Protein 5JGH (pdb70)

Secondary structure (DSSP, 8-state):
---HHHHHHHHHHHTSPPPPPPHHHHHHHHHHHHHHHH-TTS-HHHHHHHHHHHHHTS-HHHHHHHHHHHHHHHHHHHHHHHHHHHHSPPPPPPPHHHHHHHHHHHHHHHH-TT--HHHHHHHHHHHHHHS-HHHHHHHHHHHHHHHHHHHHHS--/---HHHHHHHHHHHTSPPPPPPHHHHHHHHHHHHHHHH-SSS-HHHHHHHHHHHHHHS-HHHHHHHHHHHHHHHHHHHHHHHHHHHHSPPPPPPPHHHHHHHHHHHHHHHH-TTS-HHHHHHHHHHHHHHS-HHHHHHHHHHHHHHHHHHHHH--/---HHHHHHHHHHHTSPPPPPPHHHHHHHHHHHHHHHHSSS--HHHHHHHHHHHHHT--HHHHHHHHHHHHHHHHHHHHHHHHHHHHSPPPPPPPHHHHHHHHHHHHHHHH-TT--HHHHHHHHHHHHHHS-HHHHHHHHHHHHHHHHHHHHH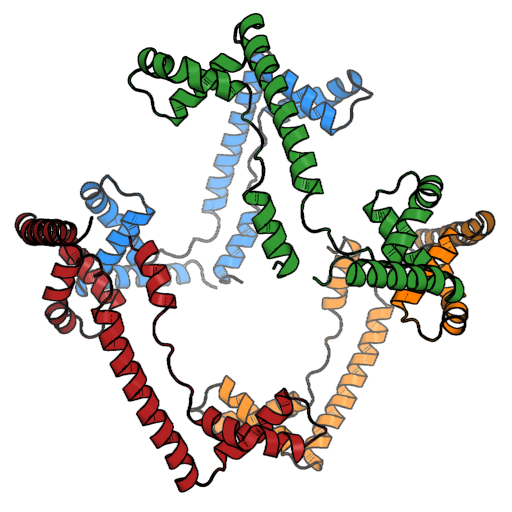---/-HHHHHHHHHTSPPP---HHHHHHHHHHHHHHHHSTTS-HHHHHHHHHHHHHHS-HHHHHHHHHHHHHHHHHHHHHHHHHHHTSPPPPPPPHHHHHHHHHHHHHHHH-TTS-HHHHHHHHHHHHHHS-HHHHHHHHHHHHHHHHHHTTS--

B-factor: mean 61.38, std 17.14, range [27.44, 140.07]

GO terms:
  GO:0042645 mitochondrial nucleoid (C, IDA)
  GO:0000262 mitochondrial chromosome (C, IDA)
  GO:0003677 DNA binding (F, IDA)
  GO:0008301 DNA binding, bending (F, IDA)
  GO:0005739 mitochondrion (C, HDA)
  GO:0090139 mitochondrial chromosome packaging (P, IMP)
  GO:0000001 mitochondrion inheritance (P, IMP)

Radius of gyration: 39.27 Å; Cα contacts (8 Å, |Δi|>4): 338; chains: 4; bounding box: 83×70×84 Å

InterPro domains:
  IPR009071 High mobility group box domain [PF00505] (43-110)
  IPR009071 High mobility group box domain [PF00505] (116-181)
  IPR009071 High mobility group box domain [PS50118] (43-111)
  IPR009071 High mobility group box domain [PS50118] (116-183)
  IPR009071 High mobility group box domain [SM00398] (42-112)
  IPR009071 High mobility group box domain [SM00398] (115-183)
  IPR036910 High mobility group box domain superfamily [G3DSA:1.10.30.10] (37-114)
  IPR036910 High mobility group box domain superfamily [G3DSA:1.10.30.10] (115-182)
  IPR036910 High mobility group box domain superfamily [SSF47095] (42-115)
  IPR036910 High mobility group box domain superfamily [SSF47095] (115-181)
  IPR051965 Chromatin Regulation and Neuronal Gene Expression [PTHR46040] (36-109)

Organism: Saccharomyces cerevisiae (strain ATCC 204508 / S288c) (NCBI:txid559292)

Solvent-accessible surface area: 46474 Å² total; per-residue (Å²): 251,68,64,142,58,46,88,94,33,75,96,64,74,140,142,10,43,180,170,26,60,50,9,45,100,32,8,3,115,90,41,81,73,109,10,39,155,115,31,112,115,49,176,114,81,80,6,46,123,50,0,17,79,71,23,113,126,34,114,65,107,65,50,115,137,22,84,58,55,69,136,105,43,66,63,93,41,98,138,35,72,126,70,54,47,122,163,25,24,66,154,124,24,40,17,32,50,78,52,13,2,98,119,27,76,83,123,2,80,75,106,32,98,122,64,65,95,144,61,1,50,148,19,0,15,24,53,31,44,36,35,98,106,83,61,23,67,128,26,55,135,81,43,123,122,23,49,117,74,23,59,78,182,27,94,159,234,35,76,187,155,62,77,89,53,76,101,66,63,158,146,7,47,177,164,30,61,50,10,40,107,35,9,10,117,69,53,92,66,96,6,67,174,115,55,112,122,69,161,106,75,45,26,55,145,72,4,18,108,49,28,126,122,37,110,66,111,72,40,92,151,24,57,64,78,67,145,142,55,42,62,98,30,98,151,31,63,144,94,55,57,137,188,21,57,58,156,111,37,48,26,31,58,80,78,7,0,61,103,30,63,87,118,3,100,79,109,48,100,117,32,65,84,141,39,4,64,77,5,0,13,20,78,31,64,88,39,102,114,78,63,29,66,119,32,64,101,70,48,111,137,30,36,121,119,23,76,81,165,90,154,255,43,66,177,80,42,88,104,53,72,99,64,52,123,159,7,45,168,145,30,66,51,12,43,103,37,6,30,134,102,55,124,64,85,28,70,145,121,53,109,127,46,170,110,85,82,30,51,137,67,4,30,92,79,39,137,110,27,102,63,88,56,50,113,122,32,87,65,88,49,153,140,56,56,53,106,34,78,129,38,51,98,109,48,53,150,168,17,59,44,137,113,36,48,24,30,56,94,45,14,1,116,110,24,92,77,129,1,75,78,95,24,92,121,68,63,83,146,58,1,66,153,12,0,13,26,47,32,37,32,32,102,107,76,72,19,69,121,23,63,106,64,48,103,118,26,25,123,109,22,79,83,182,104,117,106,62,83,147,128,44,99,134,74,78,152,146,8,46,123,155,33,62,52,11,46,110,27,8,19,121,76,47,119,56,97,28,55,159,137,58,111,120,65,186,112,67,67,10,56,127,47,0,21,97,110,27,127,131,25,99,68,112,63,40,93,117,8,71,31,70,54,128,123,61,57,57,108,38,93,125,37,73,106,76,42,57,127,164,19,43,85,157,88,37,35,21,32,58,77,82,14,0,69,109,23,70,87,114,1,103,77,108,51,93,110,47,62,88,142,43,6,57,85,4,0,12,20,73,32,74,90,36,100,108,70,63,33,67,134,25,55,91,76,50,116,131,36,40,134,88,18,64,81,168,76,133

Sequence (618 aa):
KASKRTQLRNELIKQGPKRPTSAYFLYLQDHRSQFVKENPTLRPAEISKIAGEKWQNLEADIKEKYISERKKLYSEYQKAKKEFDEKLPPKKPAGPFIKYANEVRSQVFAQHPDKSQLDLMKIIGDKWQSLDQSIKDKYIQEYKKAIQEYNARYPLKASKRTQLRNELIKQGPKRPTSAYFLYLQDHRSQFVKENPTLRPAEISKIAGEKWQNLEADIKEKYISERKKLYSEYQKAKKEFDEKLPPKKPAGPFIKYANEVRSQVFAQHPDKSQLDLMKIIGDKWQSLDQSIKDKYIQEYKKAIQEYNARYPKASKRTQLRNELIKQGPKRPTSAYFLYLQDHRSQFVKENPTLRPAEISKIAGEKWQNLEADIKEKYISERKKLYSEYQKAKKEFDEKLPPKKPAGPFIKYANEVRSQVFAQHPDKSQLDLMKIIGDKWQSLDQSIKDKYIQEYKKAIQEYNARYPLRTQLRNELIKQGPKRPTSAYFLYLQDHRSQFVKENPTLRPAEISKIAGEKWQNLEADIKEKYISERKKLYSEYQKAKKEFDEKLPPKKPAGPFIKYANEVRSQVFAQHPDKSQLDLMKIIGDKWQSLDQSIKDKYIQEYKKAIQEYNARYP

Nearest PDB structures (foldseek):
  5jgh-assembly1_A  TM=1.006E+00  e=2.808E-22  Saccharomyces cerevisiae S288C
  1hsm-assembly1_A  TM=8.504E-01  e=2.883E-03  Cricetulus griseus
  6jrp-assembly2_D  TM=9.379E-01  e=3.786E-02  Homo sapiens
  3tq6-assembly1_A  TM=4.934E-01  e=8.077E-03  Homo sapiens
  6erq-assembly2_G  TM=4.848E-01  e=1.431E-02  Homo sapiens

Foldseek 3Di:
DDDDLVVVLVVLVVPAQDADDALLVVVCVVCVVVQCVVPVPDDPVRSVVVSVVCLVPPDVVVNVVSVVVSVVRRVVSVVRCVVSVVPTQDDQDDALLVVVCVVCVVVLCVVPVPDDPVVSSVVSVVVLVVDDPVVSVVSVVVNVVRNVVSCVVRPD/DDDDVVVVVVVLVVPAQDADDDLLVVVCVVCVVVLCVVDVPDDVVVSVVVSVVVLVVDDCVVNVVSVVVSVVVRVVRVVSVVVSVVVDDDDADDALLVVVCVVCLVVLCVVPVPDDVVVSSVVSVVVLVPDDPVVSVVSHVVSVVRVVCVVVVPD/DDDPVVVVVVVLCVPAQDADDALLVVVCVVCVVVLCVVPPPADPVRSVVVSVVCLVDPDVVVSVVSRVVSVVRRVVSVVSNVVSVVPGDDDADDALLVVVCVVCVVVLCVVVVVDDPVVSSVVSVVVLVPDDVVVSVVSVVVNCVSRVVSCVVPVD/DVVVLVVLVVVAFDADDDLLVVVCVVCVCVQCVVPVPDDPVRSVVVSVVCLVPPDVVVSVVSVVVSVVRRVVRVVRRVVSVVPGLDDADDALLVVVCVVCVVVVCVVVVPDDVVVVVVVSVVVVVVDDPVVSVVSVVVRVVRRVVSVVVDD

Structure (mmCIF, N/CA/C/O backbone):
data_5JGH
#
_entry.id   5JGH
#
_cell.length_a   71.989
_cell.length_b   131.991
_cell.length_c   71.994
_cell.angle_alpha   90.00
_cell.angle_beta   103.21
_cell.angle_gamma   90.00
#
_symmetry.space_group_name_H-M   'P 1 21 1'
#
loop_
_entity.id
_entity.type
_entity.pdbx_description
1 polymer 'ARS-binding factor 2, mitochondrial'
2 polymer "DNA (5'-D(*TP*TP*TP*AP*TP*TP*AP*TP*TP*TP*TP*AP*TP*AP*TP*TP*AP*TP*AP*TP*AP*A)-3')"
3 polymer "DNA (5'-D(*TP*TP*AP*TP*AP*TP*AP*AP*TP*AP*TP*AP*AP*AP*AP*TP*AP*AP*TP*AP*AP*A)-3')"
4 non-polymer 'ACETATE ION'
5 water water
#
loop_
_atom_site.group_PDB
_atom_site.id
_atom_site.type_symbol
_atom_site.label_atom_id
_atom_site.label_alt_id
_atom_site.label_comp_id
_atom_site.label_asym_id
_atom_site.label_entity_id
_atom_site.label_seq_id
_atom_site.pdbx_PDB_ins_code
_atom_site.Cartn_x
_atom_site.Cartn_y
_atom_site.Cartn_z
_atom_site.occupancy
_atom_site.B_iso_or_equiv
_atom_site.auth_seq_id
_atom_site.auth_comp_id
_atom_site.auth_asym_id
_atom_site.auth_atom_id
_atom_site.pdbx_PDB_model_num
ATOM 1 N N . LYS A 1 7 ? 5.803 -78.745 0.416 1.00 93.56 27 LYS A N 1
ATOM 2 C CA . LYS A 1 7 ? 5.852 -79.771 -0.617 1.00 93.58 27 LYS A CA 1
ATOM 3 C C . LYS A 1 7 ? 4.664 -79.685 -1.570 1.00 89.74 27 LYS A C 1
ATOM 4 O O . LYS A 1 7 ? 4.509 -80.524 -2.452 1.00 85.07 27 LYS A O 1
ATOM 10 N N . ALA A 1 8 ? 3.822 -78.675 -1.398 1.00 85.06 28 ALA A N 1
ATOM 11 C CA . ALA A 1 8 ? 2.684 -78.530 -2.298 1.00 89.91 28 ALA A CA 1
ATOM 12 C C . ALA A 1 8 ? 2.812 -77.272 -3.151 1.00 89.74 28 ALA A C 1
ATOM 13 O O . ALA A 1 8 ? 3.716 -76.462 -2.948 1.00 92.56 28 ALA A O 1
ATOM 15 N N . SER A 1 9 ? 1.901 -77.117 -4.106 0.76 79.40 29 SER A N 1
ATOM 16 C CA . SER A 1 9 ? 1.909 -75.958 -4.992 0.76 77.55 29 SER A CA 1
ATOM 17 C C . SER A 1 9 ? 1.780 -74.672 -4.190 0.76 81.69 29 SER A C 1
ATOM 18 O O . SER A 1 9 ? 1.125 -74.653 -3.152 0.76 86.87 29 SER A O 1
ATOM 21 N N . LYS A 1 10 ? 2.429 -73.621 -4.686 1.00 80.65 30 LYS A N 1
ATOM 22 C CA . LYS A 1 10 ? 2.484 -72.314 -4.033 1.00 84.01 30 LYS A CA 1
ATOM 23 C C . LYS A 1 10 ? 1.175 -71.558 -3.836 1.00 84.10 30 LYS A C 1
ATOM 24 O O . LYS A 1 10 ? 0.925 -71.029 -2.757 1.00 82.90 30 LYS A O 1
ATOM 30 N N . ARG A 1 11 ? 0.331 -71.489 -4.857 1.00 83.13 31 ARG A N 1
ATOM 31 C CA . ARG A 1 11 ? -0.919 -70.767 -4.688 1.00 81.02 31 ARG A CA 1
ATOM 32 C C . ARG A 1 11 ? -1.654 -71.493 -3.597 1.00 79.60 31 ARG A C 1
ATOM 33 O O . ARG A 1 11 ? -2.248 -70.889 -2.717 1.00 77.26 31 ARG A O 1
ATOM 41 N N . THR A 1 12 ? -1.595 -72.811 -3.665 1.00 77.52 32 THR A N 1
ATOM 42 C CA . THR A 1 12 ? -2.231 -73.655 -2.677 1.00 79.84 32 THR A CA 1
ATOM 43 C C . THR A 1 12 ? -1.619 -73.456 -1.297 1.00 78.56 32 THR A C 1
ATOM 44 O O . THR A 1 12 ? -2.309 -73.536 -0.285 1.00 75.77 32 THR A O 1
ATOM 48 N N . GLN A 1 13 ? -0.311 -73.233 -1.259 1.00 81.03 33 GLN A N 1
ATOM 49 C CA . GLN A 1 13 ? 0.362 -73.114 0.027 1.00 82.81 33 GLN A CA 1
ATOM 50 C C . GLN A 1 13 ? -0.072 -71.853 0.763 1.00 78.76 33 GLN A C 1
ATOM 51 O O . GLN A 1 13 ? -0.190 -71.858 1.992 1.00 78.61 33 GLN A O 1
ATOM 57 N N . LEU A 1 14 ? -0.324 -70.764 0.030 1.00 72.68 34 LEU A N 1
ATOM 58 C CA . LEU A 1 14 ? -0.900 -69.567 0.645 1.00 71.40 34 LEU A CA 1
ATOM 59 C C . LEU A 1 14 ? -2.268 -69.867 1.246 1.00 71.19 34 LEU A C 1
ATOM 60 O O . LEU A 1 14 ? -2.591 -69.403 2.346 1.00 73.35 34 LEU A O 1
ATOM 65 N N . ARG A 1 15 ? -3.094 -70.632 0.529 1.00 71.61 35 ARG A N 1
ATOM 66 C CA . ARG A 1 15 ? -4.388 -71.023 1.071 1.00 68.68 35 ARG A CA 1
ATOM 67 C C . ARG A 1 15 ? -4.228 -71.793 2.373 1.00 71.58 35 ARG A C 1
ATOM 68 O O . ARG A 1 15 ? -4.919 -71.505 3.356 1.00 72.18 35 ARG A O 1
ATOM 76 N N . ASN A 1 16 ? -3.307 -72.759 2.413 1.00 71.14 36 ASN A N 1
ATOM 77 C CA . ASN A 1 16 ? -3.194 -73.614 3.589 1.00 75.21 36 ASN A CA 1
ATOM 78 C C . ASN A 1 16 ? -2.809 -72.813 4.826 1.00 75.63 36 ASN A C 1
ATOM 79 O O . ASN A 1 16 ? -3.404 -72.989 5.895 1.00 73.17 36 ASN A O 1
ATOM 84 N N . GLU A 1 17 ? -1.832 -71.915 4.695 1.00 72.74 37 GLU A N 1
ATOM 85 C CA . GLU A 1 17 ? -1.503 -71.020 5.799 1.00 75.46 37 GLU A CA 1
ATOM 86 C C . GLU A 1 17 ? -2.696 -70.152 6.186 1.00 74.42 37 GLU A C 1
ATOM 87 O O . GLU A 1 17 ? -2.930 -69.897 7.373 1.00 77.66 37 GLU A O 1
ATOM 93 N N . LEU A 1 18 ? -3.468 -69.694 5.203 1.00 65.86 38 LEU A N 1
ATOM 94 C CA . LEU A 1 18 ? -4.669 -68.934 5.525 1.00 65.46 38 LEU A CA 1
ATOM 95 C C . LEU A 1 18 ? -5.681 -69.795 6.258 1.00 68.53 38 LEU A C 1
ATOM 96 O O . LEU A 1 18 ? -6.362 -69.318 7.173 1.00 70.46 38 LEU A O 1
ATOM 101 N N . ILE A 1 19 ? -5.801 -71.068 5.868 1.00 72.66 39 ILE A N 1
ATOM 102 C CA . ILE A 1 19 ? -6.827 -71.921 6.463 1.00 72.54 39 ILE A CA 1
ATOM 103 C C . ILE A 1 19 ? -6.607 -72.070 7.967 1.00 71.36 39 ILE A C 1
ATOM 104 O O . ILE A 1 19 ? -7.572 -72.131 8.741 1.00 73.94 39 ILE A O 1
ATOM 109 N N . LYS A 1 20 ? -5.345 -72.090 8.410 1.00 66.92 40 LYS A N 1
ATOM 110 C CA . LYS A 1 20 ? -5.057 -72.327 9.822 1.00 66.09 40 LYS A CA 1
ATOM 111 C C . LYS A 1 20 ? -5.519 -71.169 10.698 1.00 64.22 40 LYS A C 1
ATOM 112 O O . LYS A 1 20 ? -5.908 -71.381 11.851 1.00 62.67 40 LYS A O 1
ATOM 118 N N . GLN A 1 21 ? -5.510 -69.950 10.170 1.00 65.13 41 GLN A N 1
ATOM 119 C CA . GLN A 1 21 ? -6.087 -68.820 10.885 1.00 63.03 41 GLN A CA 1
ATOM 120 C C . GLN A 1 21 ? -7.604 -68.888 11.002 1.00 66.20 41 GLN A C 1
ATOM 121 O O . GLN A 1 21 ? -8.183 -68.024 11.670 1.00 68.34 41 GLN A O 1
ATOM 127 N N . GLY A 1 22 ? -8.261 -69.862 10.369 1.00 68.20 42 GLY A N 1
ATOM 128 C CA . GLY A 1 22 ? -9.704 -69.885 10.278 1.00 65.22 42 GLY A CA 1
ATOM 129 C C . GLY A 1 22 ? -10.383 -70.134 11.605 1.00 63.30 42 GLY A C 1
ATOM 130 O O . GLY A 1 22 ? -9.748 -70.524 12.591 1.00 62.86 42 GLY A O 1
ATOM 131 N N . PRO A 1 23 ? -11.698 -69.907 11.653 1.00 62.13 43 PRO A N 1
ATOM 132 C CA . PRO A 1 23 ? -12.444 -70.132 12.897 1.00 55.23 43 PRO A CA 1
ATOM 133 C C . PRO A 1 23 ? -12.308 -71.573 13.367 1.00 59.16 43 PRO A C 1
ATOM 134 O O . PRO A 1 23 ? -12.388 -72.513 12.574 1.00 62.06 43 PRO A O 1
ATOM 138 N N . LYS A 1 24 ? -12.083 -71.739 14.670 1.00 61.78 44 LYS A N 1
ATOM 139 C CA . LYS A 1 24 ? -11.939 -73.062 15.265 1.00 61.69 44 LYS A CA 1
ATOM 140 C C . LYS A 1 24 ? -13.280 -73.536 15.811 1.00 58.71 44 LYS A C 1
ATOM 141 O O . LYS A 1 24 ? -14.081 -72.737 16.308 1.00 60.70 44 LYS A O 1
ATOM 147 N N . ARG A 1 25 ? -13.529 -74.841 15.701 1.00 60.89 45 ARG A N 1
ATOM 148 C CA . ARG A 1 25 ? -14.821 -75.374 16.103 1.00 58.39 45 ARG A CA 1
ATOM 149 C C . ARG A 1 25 ? -15.010 -75.207 17.613 1.00 58.57 45 ARG A C 1
ATOM 150 O O . ARG A 1 25 ? -14.043 -75.266 18.388 1.00 55.99 45 ARG A O 1
ATOM 158 N N . PRO A 1 26 ? -16.238 -74.968 18.063 1.00 51.70 46 PRO A N 1
ATOM 159 C CA . PRO A 1 26 ? -16.451 -74.731 19.487 1.00 50.64 46 PRO A CA 1
ATOM 160 C C . PRO A 1 26 ? -16.202 -76.006 20.272 1.00 53.64 46 PRO A C 1
ATOM 161 O O . PRO A 1 26 ? -16.011 -77.098 19.721 1.00 51.08 46 PRO A O 1
ATOM 165 N N . THR A 1 27 ? -16.198 -75.851 21.587 1.00 49.84 47 THR A N 1
ATOM 166 C CA . THR A 1 27 ? -15.986 -77.001 22.438 1.00 49.28 47 THR A CA 1
ATOM 167 C C . THR A 1 27 ? -17.289 -77.784 22.625 1.00 51.29 47 THR A C 1
ATOM 168 O O . THR A 1 27 ? -18.371 -77.361 22.203 1.00 51.98 47 THR A O 1
ATOM 172 N N . SER A 1 28 ? -17.182 -78.948 23.261 1.00 46.43 48 SER A N 1
ATOM 173 C CA . SER A 1 28 ? -18.373 -79.764 23.483 1.00 51.00 48 SER A CA 1
ATOM 174 C C . SER A 1 28 ? -19.249 -79.165 24.587 1.00 49.42 48 SER A C 1
ATOM 175 O O . SER A 1 28 ? -18.866 -78.220 25.288 1.00 49.61 48 SER A O 1
ATOM 178 N N . ALA A 1 29 ? -20.449 -79.725 24.738 1.00 49.63 49 ALA A N 1
ATOM 179 C CA . ALA A 1 29 ? -21.294 -79.302 25.848 1.00 45.63 49 ALA A CA 1
ATOM 180 C C . ALA A 1 29 ? -20.731 -79.802 27.170 1.00 50.66 49 ALA A C 1
ATOM 181 O O . ALA A 1 29 ? -20.819 -79.110 28.190 1.00 48.36 49 ALA A O 1
ATOM 183 N N . TYR A 1 30 ? -20.115 -80.987 27.169 1.00 47.16 50 TYR A N 1
ATOM 184 C CA . TYR A 1 30 ? -19.503 -81.486 28.397 1.00 48.06 50 TYR A CA 1
ATOM 185 C C . TYR A 1 30 ? -18.466 -80.511 28.938 1.00 48.94 50 TYR A C 1
ATOM 186 O O . TYR A 1 30 ? -18.348 -80.339 30.153 1.00 52.94 50 TYR A O 1
ATOM 195 N N . PHE A 1 31 ? -17.704 -79.864 28.060 1.00 46.39 51 PHE A N 1
ATOM 196 C CA . PHE A 1 31 ? -16.589 -79.044 28.525 1.00 50.56 51 PHE A CA 1
ATOM 197 C C . PHE A 1 31 ? -17.068 -77.714 29.082 1.00 53.67 51 PHE A C 1
ATOM 198 O O . PHE A 1 31 ? -16.437 -77.145 29.988 1.00 50.51 51 PHE A O 1
ATOM 206 N N . LEU A 1 32 ? -18.148 -77.172 28.505 1.00 51.13 52 LEU A N 1
ATOM 207 C CA . LEU A 1 32 ? -18.816 -76.026 29.106 1.00 46.38 52 LEU A CA 1
ATOM 208 C C . LEU A 1 32 ? -19.222 -76.348 30.528 1.00 46.72 52 LEU A C 1
ATOM 209 O O . LEU A 1 32 ? -18.962 -75.570 31.452 1.00 48.99 52 LEU A O 1
ATOM 214 N N . TYR A 1 33 ? -19.846 -77.512 30.720 1.00 46.86 53 TYR A N 1
ATOM 215 C CA . TYR A 1 33 ? -20.266 -77.930 32.051 1.00 50.88 53 TYR A CA 1
ATOM 216 C C . TYR A 1 33 ? -19.060 -78.199 32.941 1.00 50.55 53 TYR A C 1
ATOM 217 O O . TYR A 1 33 ? -19.068 -77.864 34.131 1.00 46.41 53 TYR A O 1
ATOM 226 N N . LEU A 1 34 ? -18.017 -78.807 32.378 1.00 47.84 54 LEU A N 1
ATOM 227 C CA . LEU A 1 34 ? -16.802 -79.049 33.143 1.00 50.40 54 LEU A CA 1
ATOM 228 C C . LEU A 1 34 ? -16.199 -77.744 33.653 1.00 57.59 54 LEU A C 1
ATOM 229 O O . LEU A 1 34 ? -16.007 -77.571 34.866 1.00 55.98 54 LEU A O 1
ATOM 234 N N . GLN A 1 35 ? -15.898 -76.810 32.746 1.00 56.97 55 GLN A N 1
ATOM 235 C CA . GLN A 1 35 ? -15.280 -75.560 33.168 1.00 53.74 55 GLN A CA 1
ATOM 236 C C . GLN A 1 35 ? -16.109 -74.856 34.236 1.00 59.76 55 GLN A C 1
ATOM 237 O O . GLN A 1 35 ? -15.554 -74.184 35.113 1.00 66.51 55 GLN A O 1
ATOM 243 N N . ASP A 1 36 ? -17.433 -75.040 34.215 1.00 59.10 56 ASP A N 1
ATOM 244 C CA . ASP A 1 36 ? -18.296 -74.375 35.191 1.00 57.75 56 ASP A CA 1
ATOM 245 C C . ASP A 1 36 ? -18.168 -74.999 36.573 1.00 57.14 56 ASP A C 1
ATOM 246 O O . ASP A 1 36 ? -18.301 -74.306 37.589 1.00 63.87 56 ASP A O 1
ATOM 251 N N . HIS A 1 37 ? -17.934 -76.309 36.638 1.00 53.91 57 HIS A N 1
ATOM 252 C CA . HIS A 1 37 ? -17.999 -77.038 37.899 1.00 57.68 57 HIS A CA 1
ATOM 253 C C . HIS A 1 37 ? -16.661 -77.653 38.284 1.00 64.80 57 HIS A C 1
ATOM 254 O O . HIS A 1 37 ? -16.617 -78.528 39.154 1.00 61.07 57 HIS A O 1
ATOM 261 N N . ARG A 1 38 ? -15.574 -77.254 37.619 1.00 65.91 58 ARG A N 1
ATOM 262 C CA . ARG A 1 38 ? -14.254 -77.851 37.888 1.00 67.14 58 ARG A CA 1
ATOM 263 C C . ARG A 1 38 ? -13.669 -77.641 39.277 1.00 67.50 58 ARG A C 1
ATOM 264 O O . ARG A 1 38 ? -13.274 -78.597 39.930 1.00 62.65 58 ARG A O 1
ATOM 272 N N . SER A 1 39 ? -13.655 -76.407 39.754 1.00 70.21 59 SER A N 1
ATOM 273 C CA . SER A 1 39 ? -13.189 -76.150 41.115 1.00 69.31 59 SER A CA 1
ATOM 274 C C . SER A 1 39 ? -14.088 -76.822 42.148 1.00 72.22 59 SER A C 1
ATOM 275 O O . SER A 1 39 ? -13.627 -77.183 43.235 1.00 74.13 59 SER A O 1
ATOM 278 N N . GLN A 1 40 ? -15.372 -76.996 41.837 1.00 70.95 60 GLN A N 1
ATOM 279 C CA . GLN A 1 40 ? -16.252 -77.648 42.799 1.00 71.15 60 GLN A CA 1
ATOM 280 C C . GLN A 1 40 ? -15.854 -79.103 42.994 1.00 75.65 60 GLN A C 1
ATOM 281 O O . GLN A 1 40 ? -15.840 -79.607 44.122 1.00 77.48 60 GLN A O 1
ATOM 287 N N . PHE A 1 41 ? -15.500 -79.785 41.907 1.00 72.08 61 PHE A N 1
ATOM 288 C CA . PHE A 1 41 ? -15.144 -81.195 42.003 1.00 70.94 61 PHE A CA 1
ATOM 289 C C . PHE A 1 41 ? -13.848 -81.384 42.787 1.00 70.08 61 PHE A C 1
ATOM 290 O O . PHE A 1 41 ? -13.761 -82.268 43.650 1.00 67.87 61 PHE A O 1
ATOM 298 N N . VAL A 1 42 ? -12.836 -80.550 42.522 1.00 72.97 62 VAL A N 1
ATOM 299 C CA . VAL A 1 42 ? -11.569 -80.712 43.229 1.00 73.80 62 VAL A CA 1
ATOM 300 C C . VAL A 1 42 ? -11.770 -80.523 44.731 1.00 74.68 62 VAL A C 1
ATOM 301 O O . VAL A 1 42 ? -11.199 -81.256 45.543 1.00 70.00 62 VAL A O 1
ATOM 305 N N . LYS A 1 43 ? -12.610 -79.565 45.131 1.00 76.61 63 LYS A N 1
ATOM 306 C CA . LYS A 1 43 ? -12.810 -79.344 46.559 1.00 74.16 63 LYS A CA 1
ATOM 307 C C . LYS A 1 43 ? -13.585 -80.496 47.178 1.00 74.45 63 LYS A C 1
ATOM 308 O O . LYS A 1 43 ? -13.364 -80.859 48.339 1.00 79.23 63 LYS A O 1
ATOM 314 N N . GLU A 1 44 ? -14.484 -81.098 46.401 1.00 73.46 64 GLU A N 1
ATOM 315 C CA . GLU A 1 44 ? -15.150 -82.329 46.811 1.00 74.39 64 GLU A CA 1
ATOM 316 C C . GLU A 1 44 ? -14.179 -83.504 46.828 1.00 74.70 64 GLU A C 1
ATOM 317 O O . GLU A 1 44 ? -14.376 -84.465 47.579 1.00 67.61 64 GLU A O 1
ATOM 323 N N . ASN A 1 45 ? -13.122 -83.443 46.024 1.00 77.58 65 ASN A N 1
ATOM 324 C CA . ASN A 1 45 ? -12.184 -84.551 45.872 1.00 76.50 65 ASN A CA 1
ATOM 325 C C . ASN A 1 45 ? -10.760 -84.020 45.900 1.00 79.48 65 ASN A C 1
ATOM 326 O O . ASN A 1 45 ? -10.062 -84.023 44.875 1.00 82.32 65 ASN A O 1
ATOM 331 N N . PRO A 1 46 ? -10.288 -83.557 47.058 1.00 77.41 66 PRO A N 1
ATOM 332 C CA . PRO A 1 46 ? -8.999 -82.848 47.064 1.00 79.37 66 PRO A CA 1
ATOM 333 C C . PRO A 1 46 ? -7.839 -83.777 46.791 1.00 79.40 66 PRO A C 1
ATOM 334 O O . PRO A 1 46 ? -6.809 -83.356 46.249 1.00 77.73 66 PRO A O 1
ATOM 338 N N . THR A 1 47 ? -8.036 -85.061 47.087 1.00 78.34 67 THR A N 1
ATOM 339 C CA . THR A 1 47 ? -7.005 -86.074 46.924 1.00 79.01 67 THR A CA 1
ATOM 340 C C . THR A 1 47 ? -6.821 -86.494 45.463 1.00 82.72 67 THR A C 1
ATOM 341 O O . THR A 1 47 ? -5.740 -86.966 45.088 1.00 81.60 67 THR A O 1
ATOM 345 N N . LEU A 1 48 ? -7.844 -86.321 44.623 1.00 82.72 68 LEU A N 1
ATOM 346 C CA . LEU A 1 48 ? -7.843 -86.966 43.313 1.00 75.65 68 LEU A CA 1
ATOM 347 C C . LEU A 1 48 ? -6.918 -86.256 42.332 1.00 70.30 68 LEU A C 1
ATOM 348 O O . LEU A 1 48 ? -6.737 -85.036 42.386 1.00 68.23 68 LEU A O 1
ATOM 353 N N . ARG A 1 49 ? -6.318 -87.046 41.441 1.00 71.46 69 ARG A N 1
ATOM 354 C CA . ARG A 1 49 ? -5.426 -86.517 40.428 1.00 69.21 69 ARG A CA 1
ATOM 355 C C . ARG A 1 49 ? -6.222 -85.718 39.407 1.00 68.12 69 ARG A C 1
ATOM 356 O O . ARG A 1 49 ? -7.448 -85.826 39.340 1.00 72.31 69 ARG A O 1
ATOM 364 N N . PRO A 1 50 ? -5.543 -84.885 38.618 1.00 67.08 70 PRO A N 1
ATOM 365 C CA . PRO A 1 50 ? -6.233 -84.211 37.506 1.00 59.02 70 PRO A CA 1
ATOM 366 C C . PRO A 1 50 ? -7.010 -85.158 36.616 1.00 60.08 70 PRO A C 1
ATOM 367 O O . PRO A 1 50 ? -8.182 -84.894 36.322 1.00 59.22 70 PRO A O 1
ATOM 371 N N . ALA A 1 51 ? -6.390 -86.252 36.165 1.00 55.81 71 ALA A N 1
ATOM 372 C CA . ALA A 1 51 ? -7.108 -87.179 35.297 1.00 53.95 71 ALA A CA 1
ATOM 373 C C . ALA A 1 51 ? -8.255 -87.844 36.044 1.00 60.41 71 ALA A C 1
ATOM 374 O O . ALA A 1 51 ? -9.277 -88.185 35.442 1.00 61.01 71 ALA A O 1
ATOM 376 N N . GLU A 1 52 ? -8.113 -88.035 37.355 1.00 67.51 72 GLU A N 1
ATOM 377 C CA . GLU A 1 52 ? -9.184 -88.687 38.096 1.00 64.50 72 GLU A CA 1
ATOM 378 C C . GLU A 1 52 ? -10.430 -87.819 38.129 1.00 64.72 72 GLU A C 1
ATOM 379 O O . GLU A 1 52 ? -11.551 -88.335 38.088 1.00 66.13 72 GLU A O 1
ATOM 385 N N . ILE A 1 53 ? -10.247 -86.497 38.158 1.00 58.83 73 ILE A N 1
ATOM 386 C CA . ILE A 1 53 ? -11.362 -85.575 38.360 1.00 55.77 73 ILE A CA 1
ATOM 387 C C . ILE A 1 53 ? -12.172 -85.433 37.072 1.00 63.07 73 ILE A C 1
ATOM 388 O O . ILE A 1 53 ? -13.412 -85.416 37.095 1.00 62.68 73 ILE A O 1
ATOM 393 N N . SER A 1 54 ? -11.480 -85.403 35.926 1.00 58.03 74 SER A N 1
ATOM 394 C CA . SER A 1 54 ? -12.134 -85.511 34.628 1.00 53.42 74 SER A CA 1
ATOM 395 C C . SER A 1 54 ? -13.102 -86.681 34.586 1.00 54.40 74 SER A C 1
ATOM 396 O O . SER A 1 54 ? -14.214 -86.550 34.070 1.00 51.60 74 SER A O 1
ATOM 399 N N . LYS A 1 55 ? -12.707 -87.832 35.128 1.00 54.29 75 LYS A N 1
ATOM 400 C CA . LYS A 1 55 ? -13.621 -88.965 35.126 1.00 59.02 75 LYS A CA 1
ATOM 401 C C . LYS A 1 55 ? -14.797 -88.725 36.061 1.00 60.92 75 LYS A C 1
ATOM 402 O O . LYS A 1 55 ? -15.942 -89.037 35.716 1.00 62.45 75 LYS A O 1
ATOM 408 N N . ILE A 1 56 ? -14.533 -88.204 37.262 1.00 55.20 76 ILE A N 1
ATOM 409 C CA . ILE A 1 56 ? -15.637 -87.846 38.145 1.00 55.36 76 ILE A CA 1
ATOM 410 C C . ILE A 1 56 ? -16.599 -86.921 37.410 1.00 57.71 76 ILE A C 1
ATOM 411 O O . ILE A 1 56 ? -17.818 -87.124 37.434 1.00 57.93 76 ILE A O 1
ATOM 416 N N . ALA A 1 57 ? -16.068 -85.925 36.701 1.00 57.67 77 ALA A N 1
ATOM 417 C CA . ALA A 1 57 ? -16.948 -85.008 35.987 1.00 55.71 77 ALA A CA 1
ATOM 418 C C . ALA A 1 57 ? -17.753 -85.735 34.916 1.00 53.34 77 ALA A C 1
ATOM 419 O O . ALA A 1 57 ? -18.926 -85.425 34.699 1.00 56.79 77 ALA A O 1
ATOM 421 N N . GLY A 1 58 ? -17.149 -86.708 34.241 1.00 52.08 78 GLY A N 1
ATOM 422 C CA . GLY A 1 58 ? -17.887 -87.445 33.231 1.00 52.87 78 GLY A CA 1
ATOM 423 C C . GLY A 1 58 ? -19.050 -88.214 33.822 1.00 54.91 78 GLY A C 1
ATOM 424 O O . GLY A 1 58 ? -20.158 -88.206 33.275 1.00 49.80 78 GLY A O 1
ATOM 425 N N . GLU A 1 59 ? -18.820 -88.881 34.954 1.00 59.17 79 GLU A N 1
ATOM 426 C CA . GLU A 1 59 ? -19.904 -89.605 35.603 1.00 55.91 79 GLU A CA 1
ATOM 427 C C . GLU A 1 59 ? -21.000 -88.654 36.046 1.00 51.07 79 GLU A C 1
ATOM 428 O O . GLU A 1 59 ? -22.188 -88.971 35.933 1.00 50.42 79 GLU A O 1
ATOM 434 N N . LYS A 1 60 ? -20.622 -87.483 36.558 1.00 49.04 80 LYS A N 1
ATOM 435 C CA . LYS A 1 60 ? -21.622 -86.477 36.887 1.00 48.28 80 LYS A CA 1
ATOM 436 C C . LYS A 1 60 ? -22.385 -86.068 35.642 1.00 49.36 80 LYS A C 1
ATOM 437 O O . LYS A 1 60 ? -23.611 -85.913 35.675 1.00 50.13 80 LYS A O 1
ATOM 443 N N . TRP A 1 61 ? -21.668 -85.917 34.524 1.00 53.75 81 TRP A N 1
ATOM 444 C CA . TRP A 1 61 ? -22.300 -85.508 33.278 1.00 49.34 81 TRP A CA 1
ATOM 445 C C . TRP A 1 61 ? -23.298 -86.554 32.790 1.00 47.83 81 TRP A C 1
ATOM 446 O O . TRP A 1 61 ? -24.415 -86.210 32.385 1.00 47.27 81 TRP A O 1
ATOM 457 N N . GLN A 1 62 ? -22.929 -87.836 32.838 1.00 42.80 82 GLN A N 1
ATOM 458 C CA . GLN A 1 62 ? -23.852 -88.861 32.372 1.00 45.40 82 GLN A CA 1
ATOM 459 C C . GLN A 1 62 ? -25.150 -88.845 33.168 1.00 52.81 82 GLN A C 1
ATOM 460 O O . GLN A 1 62 ? -26.240 -88.926 32.587 1.00 51.24 82 GLN A O 1
ATOM 466 N N . ASN A 1 63 ? -25.060 -88.722 34.495 1.00 49.89 83 ASN A N 1
ATOM 467 C CA . ASN A 1 63 ? -26.230 -88.741 35.364 1.00 50.68 83 ASN A CA 1
ATOM 468 C C . ASN A 1 63 ? -26.800 -87.349 35.643 1.00 47.73 83 ASN A C 1
ATOM 469 O O . ASN A 1 63 ? -27.647 -87.210 36.530 1.00 50.01 83 ASN A O 1
ATOM 474 N N . LEU A 1 64 ? -26.364 -86.320 34.919 1.00 48.57 84 LEU A N 1
ATOM 475 C CA . LEU A 1 64 ? -26.812 -84.965 35.223 1.00 52.83 84 LEU A CA 1
ATOM 476 C C . LEU A 1 64 ? -28.294 -84.804 34.900 1.00 51.72 84 LEU A C 1
ATOM 477 O O . LEU A 1 64 ? -28.806 -85.398 33.949 1.00 48.36 84 LEU A O 1
ATOM 482 N N . GLU A 1 65 ? -28.992 -84.011 35.723 1.00 54.93 85 GLU A N 1
ATOM 483 C CA . GLU A 1 65 ? -30.380 -83.665 35.429 1.00 56.87 85 GLU A CA 1
ATOM 484 C C . GLU A 1 65 ? -30.504 -83.257 33.971 1.00 55.79 85 GLU A C 1
ATOM 485 O O . GLU A 1 65 ? -29.687 -82.497 33.456 1.00 61.65 85 GLU A O 1
ATOM 491 N N . ALA A 1 66 ? -31.523 -83.768 33.291 1.00 58.76 86 ALA A N 1
ATOM 492 C CA . ALA A 1 66 ? -31.574 -83.553 31.850 1.00 60.31 86 ALA A CA 1
ATOM 493 C C . ALA A 1 66 ? -32.002 -82.128 31.501 1.00 61.09 86 ALA A C 1
ATOM 494 O O . ALA A 1 66 ? -31.629 -81.610 30.443 1.00 59.32 86 ALA A O 1
ATOM 496 N N . ASP A 1 67 ? -32.778 -81.469 32.368 1.00 65.30 87 ASP A N 1
ATOM 497 C CA . ASP A 1 67 ? -33.161 -80.088 32.073 1.00 66.12 87 ASP A CA 1
ATOM 498 C C . ASP A 1 67 ? -31.943 -79.164 32.083 1.00 63.24 87 ASP A C 1
ATOM 499 O O . ASP A 1 67 ? -31.781 -78.326 31.189 1.00 65.71 87 ASP A O 1
ATOM 504 N N . ILE A 1 68 ? -31.055 -79.315 33.067 1.00 61.04 88 ILE A N 1
ATOM 505 C CA . ILE A 1 68 ? -29.835 -78.510 33.067 1.00 55.39 88 ILE A CA 1
ATOM 506 C C . ILE A 1 68 ? -28.832 -79.052 32.045 1.00 57.37 88 ILE A C 1
ATOM 507 O O . ILE A 1 68 ? -28.093 -78.289 31.412 1.00 52.42 88 ILE A O 1
ATOM 512 N N . LYS A 1 69 ? -28.808 -80.372 31.841 1.00 58.63 89 LYS A N 1
ATOM 513 C CA . LYS A 1 69 ? -27.898 -80.940 30.849 1.00 51.38 89 LYS A CA 1
ATOM 514 C C . LYS A 1 69 ? -28.202 -80.394 29.460 1.00 55.88 89 LYS A C 1
ATOM 515 O O . LYS A 1 69 ? -27.283 -80.025 28.722 1.00 56.26 89 LYS A O 1
ATOM 521 N N . GLU A 1 70 ? -29.487 -80.300 29.098 1.00 62.71 90 GLU A N 1
ATOM 522 C CA . GLU A 1 70 ? -29.869 -79.697 27.824 1.00 57.62 90 GLU A CA 1
ATOM 523 C C . GLU A 1 70 ? -29.514 -78.221 27.762 1.00 56.44 90 GLU A C 1
ATOM 524 O O . GLU A 1 70 ? -29.372 -77.678 26.662 1.00 60.70 90 GLU A O 1
ATOM 530 N N . LYS A 1 71 ? -29.376 -77.559 28.912 1.00 52.20 91 LYS A N 1
ATOM 531 C CA . LYS A 1 71 ? -28.976 -76.158 28.912 1.00 57.44 91 LYS A CA 1
ATOM 532 C C . LYS A 1 71 ? -27.639 -75.983 28.209 1.00 61.25 91 LYS A C 1
ATOM 533 O O . LYS A 1 71 ? -27.490 -75.113 27.344 1.00 65.14 91 LYS A O 1
ATOM 539 N N . TYR A 1 72 ? -26.657 -76.820 28.552 1.00 51.63 92 TYR A N 1
ATOM 540 C CA . TYR A 1 72 ? -25.368 -76.750 27.872 1.00 55.25 92 TYR A CA 1
ATOM 541 C C . TYR A 1 72 ? -25.490 -77.182 26.417 1.00 51.97 92 TYR A C 1
ATOM 542 O O . TYR A 1 72 ? -24.961 -76.516 25.520 1.00 48.56 92 TYR A O 1
ATOM 551 N N . ILE A 1 73 ? -26.194 -78.288 26.170 1.00 47.44 93 ILE A N 1
ATOM 552 C CA . ILE A 1 73 ? -26.460 -78.721 24.807 1.00 45.75 93 ILE A CA 1
ATOM 553 C C . ILE A 1 73 ? -26.970 -77.556 23.970 1.00 53.79 93 ILE A C 1
ATOM 554 O O . ILE A 1 73 ? -26.490 -77.320 22.855 1.00 60.06 93 ILE A O 1
ATOM 559 N N . SER A 1 74 ? -27.921 -76.784 24.501 1.00 56.42 94 SER A N 1
ATOM 560 C CA . SER A 1 74 ? -28.474 -75.683 23.718 1.00 59.88 94 SER A CA 1
ATOM 561 C C . SER A 1 74 ? -27.456 -74.566 23.556 1.00 58.54 94 SER A C 1
ATOM 562 O O . SER A 1 74 ? -27.399 -73.913 22.507 1.00 58.55 94 SER A O 1
ATOM 565 N N . GLU A 1 75 ? -26.659 -74.319 24.599 1.00 57.14 95 GLU A N 1
ATOM 566 C CA . GLU A 1 75 ? -25.585 -73.342 24.496 1.00 61.53 95 GLU A CA 1
ATOM 567 C C . GLU A 1 75 ? -24.569 -73.783 23.454 1.00 61.35 95 GLU A C 1
ATOM 568 O O . GLU A 1 75 ? -24.192 -73.012 22.566 1.00 57.08 95 GLU A O 1
ATOM 574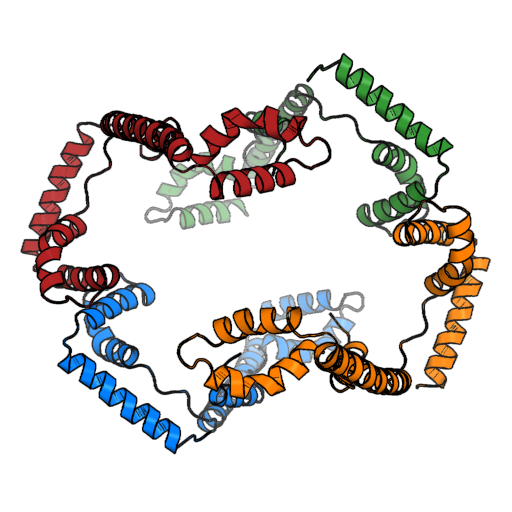 N N . ARG A 1 76 ? -24.139 -75.038 23.542 1.00 59.92 96 ARG A N 1
ATOM 575 C CA . ARG A 1 76 ? -23.255 -75.596 22.533 1.00 57.58 96 ARG A CA 1
ATOM 576 C C . ARG A 1 76 ? -23.856 -75.442 21.144 1.00 63.21 96 ARG A C 1
ATOM 577 O O . ARG A 1 76 ? -23.138 -75.181 20.174 1.00 64.87 96 ARG A O 1
ATOM 585 N N . LYS A 1 77 ? -25.176 -75.585 21.029 1.00 59.44 97 LYS A N 1
ATOM 586 C CA . LYS A 1 77 ? -25.802 -75.426 19.724 1.00 59.57 97 LYS A CA 1
ATOM 587 C C . LYS A 1 77 ? -25.705 -73.982 19.264 1.00 63.97 97 LYS A C 1
ATOM 588 O O . LYS A 1 77 ? -25.509 -73.713 18.076 1.00 65.95 97 LYS A O 1
ATOM 594 N N . LYS A 1 78 ? -25.824 -73.037 20.196 1.00 68.44 98 LYS A N 1
ATOM 595 C CA . LYS A 1 78 ? -25.680 -71.628 19.846 1.00 70.62 98 LYS A CA 1
ATOM 596 C C . LYS A 1 78 ? -24.269 -71.337 19.346 1.00 67.13 98 LYS A C 1
ATOM 597 O O . LYS A 1 78 ? -24.083 -70.633 18.347 1.00 64.94 98 LYS A O 1
ATOM 603 N N . LEU A 1 79 ? -23.260 -71.904 20.014 1.00 63.64 99 LEU A N 1
ATOM 604 C CA . LEU A 1 79 ? -21.878 -71.604 19.657 1.00 63.07 99 LEU A CA 1
ATOM 605 C C . LEU A 1 79 ? -21.503 -72.253 18.332 1.00 66.20 99 LEU A C 1
ATOM 606 O O . LEU A 1 79 ? -20.780 -71.656 17.526 1.00 64.46 99 LEU A O 1
ATOM 611 N N . TYR A 1 80 ? -21.994 -73.467 18.075 1.00 63.94 100 TYR A N 1
ATOM 612 C CA . TYR A 1 80 ? -21.656 -74.121 16.819 1.00 60.92 100 TYR A CA 1
ATOM 613 C C . TYR A 1 80 ? -22.273 -73.383 15.634 1.00 66.85 100 TYR A C 1
ATOM 614 O O . TYR A 1 80 ? -21.677 -73.325 14.552 1.00 72.20 100 TYR A O 1
ATOM 623 N N . SER A 1 81 ? -23.463 -72.809 15.814 1.00 67.93 101 SER A N 1
ATOM 624 C CA . SER A 1 81 ? -24.039 -71.988 14.753 1.00 68.97 101 SER A CA 1
ATOM 625 C C . SER A 1 81 ? -23.156 -70.783 14.467 1.00 70.86 101 SER A C 1
ATOM 626 O O . SER A 1 81 ? -22.906 -70.450 13.302 1.00 72.10 101 SER A O 1
ATOM 629 N N . GLU A 1 82 ? -22.668 -70.124 15.521 1.00 70.92 102 GLU A N 1
ATOM 630 C CA . GLU A 1 82 ? -21.742 -69.013 15.339 1.00 71.40 102 GLU A CA 1
ATOM 631 C C . GLU A 1 82 ? -20.498 -69.457 14.588 1.00 71.22 102 GLU A C 1
ATOM 632 O O . GLU A 1 82 ? -20.053 -68.781 13.653 1.00 70.35 102 GLU A O 1
ATOM 638 N N . TYR A 1 83 ? -19.919 -70.590 14.996 1.00 68.17 103 TYR A N 1
ATOM 639 C CA . TYR A 1 83 ? -18.761 -71.140 14.302 1.00 60.50 103 TYR A CA 1
ATOM 640 C C . TYR A 1 83 ? -19.085 -71.426 12.847 1.00 66.30 103 TYR A C 1
ATOM 641 O O . TYR A 1 83 ? -18.259 -71.184 11.958 1.00 66.27 103 TYR A O 1
ATOM 650 N N . GLN A 1 84 ? -20.286 -71.948 12.589 1.00 67.19 104 GLN A N 1
ATOM 651 C CA . GLN A 1 84 ? -20.680 -72.269 11.225 1.00 67.03 104 GLN A CA 1
ATOM 652 C C . GLN A 1 84 ? -20.773 -71.014 10.377 1.00 66.46 104 GLN A C 1
ATOM 653 O O . GLN A 1 84 ? -20.328 -71.002 9.225 1.00 64.87 104 GLN A O 1
ATOM 659 N N . LYS A 1 85 ? -21.353 -69.947 10.928 1.00 67.51 105 LYS A N 1
ATOM 660 C CA . LYS A 1 85 ? -21.454 -68.707 10.172 1.00 68.96 105 LYS A CA 1
ATOM 661 C C . LYS A 1 85 ? -20.076 -68.121 9.921 1.00 68.32 105 LYS A C 1
ATOM 662 O O . LYS A 1 85 ? -19.827 -67.528 8.866 1.00 69.43 105 LYS A O 1
ATOM 668 N N . ALA A 1 86 ? -19.158 -68.294 10.871 1.00 62.66 106 ALA A N 1
ATOM 669 C CA . ALA A 1 86 ? -17.811 -67.771 10.683 1.00 65.84 106 ALA A CA 1
ATOM 670 C C . ALA A 1 86 ? -17.095 -68.503 9.558 1.00 68.34 106 ALA A C 1
ATOM 671 O O . ALA A 1 86 ? -16.444 -67.878 8.714 1.00 68.92 106 ALA A O 1
ATOM 673 N N . LYS A 1 87 ? -17.223 -69.829 9.520 1.00 67.05 107 LYS A N 1
ATOM 674 C CA . LYS A 1 87 ? -16.557 -70.611 8.489 1.00 58.97 107 LYS A CA 1
ATOM 675 C C . LYS A 1 87 ? -17.058 -70.233 7.100 1.00 61.94 107 LYS A C 1
ATOM 676 O O . LYS A 1 87 ? -16.258 -70.019 6.184 1.00 66.90 107 LYS A O 1
ATOM 682 N N . LYS A 1 88 ? -18.381 -70.154 6.923 1.00 66.20 108 LYS A N 1
ATOM 683 C CA . LYS A 1 88 ? -18.936 -69.731 5.640 1.00 69.23 108 LYS A CA 1
ATOM 684 C C . LYS A 1 88 ? -18.327 -68.410 5.197 1.00 71.60 108 LYS A C 1
ATOM 685 O O . LYS A 1 88 ? -17.754 -68.314 4.106 1.00 72.98 108 LYS A O 1
ATOM 691 N N . GLU A 1 89 ? -18.422 -67.382 6.043 1.00 67.89 109 GLU A N 1
ATOM 692 C CA . GLU A 1 89 ? -17.901 -66.072 5.671 1.00 67.50 109 GLU A CA 1
ATOM 693 C C . GLU A 1 89 ? -16.392 -66.112 5.490 1.00 71.47 109 GLU A C 1
ATOM 694 O O . GLU A 1 89 ? -15.850 -65.462 4.590 1.00 74.72 109 GLU A O 1
ATOM 700 N N . PHE A 1 90 ? -15.695 -66.868 6.338 1.00 69.03 110 PHE A N 1
ATOM 701 C CA . PHE A 1 90 ? -14.247 -66.969 6.209 1.00 63.94 110 PHE A CA 1
ATOM 702 C C . PHE A 1 90 ? -13.862 -67.728 4.937 1.00 66.04 110 PHE A C 1
ATOM 703 O O . PHE A 1 90 ? -13.007 -67.278 4.165 1.00 63.86 110 PHE A O 1
ATOM 711 N N . ASP A 1 91 ? -14.491 -68.878 4.696 1.00 66.39 111 ASP A N 1
ATOM 712 C CA . ASP A 1 91 ? -14.114 -69.672 3.534 1.00 63.40 111 ASP A CA 1
ATOM 713 C C . ASP A 1 91 ? -14.451 -68.951 2.230 1.00 68.19 111 ASP A C 1
ATOM 714 O O . ASP A 1 91 ? -13.711 -69.056 1.247 1.00 64.65 111 ASP A O 1
ATOM 719 N N . GLU A 1 92 ? -15.555 -68.202 2.195 1.00 72.08 112 GLU A N 1
ATOM 720 C CA . GLU A 1 92 ? -15.881 -67.460 0.979 1.00 73.11 112 GLU A CA 1
ATOM 721 C C . GLU A 1 92 ? -14.838 -66.382 0.691 1.00 66.28 112 GLU A C 1
ATOM 722 O O . GLU A 1 92 ? -14.638 -65.995 -0.465 1.00 71.51 112 GLU A O 1
ATOM 728 N N . LYS A 1 93 ? -14.145 -65.903 1.729 1.00 66.38 113 LYS A N 1
ATOM 729 C CA . LYS A 1 93 ? -13.153 -64.839 1.550 1.00 68.68 113 LYS A CA 1
ATOM 730 C C . LYS A 1 93 ? -11.783 -65.371 1.125 1.00 63.71 113 LYS A C 1
ATOM 731 O O . LYS A 1 93 ? -10.922 -64.582 0.722 1.00 57.25 113 LYS A O 1
ATOM 737 N N . LEU A 1 94 ? -11.537 -66.677 1.223 1.00 63.25 114 LEU A N 1
ATOM 738 C CA . LEU A 1 94 ? -10.195 -67.147 0.935 1.00 65.88 114 LEU A CA 1
ATOM 739 C C . LEU A 1 94 ? -10.045 -67.432 -0.560 1.00 69.34 114 LEU A C 1
ATOM 740 O O . LEU A 1 94 ? -11.037 -67.531 -1.289 1.00 65.54 114 LEU A O 1
ATOM 745 N N . PRO A 1 95 ? -8.813 -67.508 -1.053 1.00 69.43 115 PRO A N 1
ATOM 746 C CA . PRO A 1 95 ? -8.603 -67.770 -2.478 1.00 67.16 115 PRO A CA 1
ATOM 747 C C . PRO A 1 95 ? -9.265 -69.070 -2.892 1.00 64.24 115 PRO A C 1
ATOM 748 O O . PRO A 1 95 ? -9.461 -69.974 -2.068 1.00 66.29 115 PRO A O 1
ATOM 752 N N . PRO A 1 96 ? -9.643 -69.190 -4.158 1.00 60.59 116 PRO A N 1
ATOM 753 C CA . PRO A 1 96 ? -10.419 -70.361 -4.587 1.00 63.29 116 PRO A CA 1
ATOM 754 C C . PRO A 1 96 ? -9.563 -71.600 -4.784 1.00 56.84 116 PRO A C 1
ATOM 755 O O . PRO A 1 96 ? -8.368 -71.530 -5.084 1.00 57.89 116 PRO A O 1
ATOM 759 N N . LYS A 1 97 ? -10.202 -72.750 -4.613 1.00 52.95 117 LYS A N 1
ATOM 760 C CA . LYS A 1 97 ? -9.567 -74.002 -4.969 1.00 59.17 117 LYS A CA 1
ATOM 761 C C . LYS A 1 97 ? -9.348 -74.052 -6.477 1.00 57.75 117 LYS A C 1
ATOM 762 O O . LYS A 1 97 ? -10.038 -73.387 -7.254 1.00 55.14 117 LYS A O 1
ATOM 768 N N . LYS A 1 98 ? -8.342 -74.820 -6.885 1.00 57.20 118 LYS A N 1
ATOM 769 C CA . LYS A 1 98 ? -8.089 -75.017 -8.302 1.00 58.24 118 LYS A CA 1
ATOM 770 C C . LYS A 1 98 ? -9.343 -75.596 -8.961 1.00 59.80 118 LYS A C 1
ATOM 771 O O . LYS A 1 98 ? -10.137 -76.288 -8.311 1.00 55.00 118 LYS A O 1
ATOM 777 N N . PRO A 1 99 ? -9.590 -75.271 -10.227 1.00 58.20 119 PRO A N 1
ATOM 778 C CA . PRO A 1 99 ? -10.718 -75.887 -10.931 1.00 51.34 119 PRO A CA 1
ATOM 779 C C . PRO A 1 99 ? -10.504 -77.382 -11.111 1.00 55.30 119 PRO A C 1
ATOM 780 O O . PRO A 1 99 ? -9.386 -77.848 -11.339 1.00 57.78 119 PRO A O 1
ATOM 784 N N . ALA A 1 100 ? -11.602 -78.130 -11.010 1.00 55.71 120 ALA A N 1
ATOM 785 C CA . ALA A 1 100 ? -11.561 -79.583 -11.067 1.00 50.62 120 ALA A CA 1
ATOM 786 C C . ALA A 1 100 ? -11.147 -80.078 -12.450 1.00 49.16 120 ALA A C 1
ATOM 787 O O . ALA A 1 100 ? -11.417 -79.447 -13.470 1.00 49.62 120 ALA A O 1
ATOM 789 N N . GLY A 1 101 ? -10.523 -81.255 -12.471 1.00 53.22 121 GLY A N 1
ATOM 790 C CA . GLY A 1 101 ? -10.076 -81.882 -13.692 1.00 48.49 121 GLY A CA 1
ATOM 791 C C . GLY A 1 101 ? -11.215 -82.249 -14.620 1.00 49.71 121 GLY A C 1
ATOM 792 O O . GLY A 1 101 ? -12.369 -82.390 -14.203 1.00 50.71 121 GLY A O 1
ATOM 793 N N . PRO A 1 102 ? -10.904 -82.409 -15.911 1.00 44.02 122 PRO A N 1
ATOM 794 C CA . PRO A 1 102 ? -11.957 -82.761 -16.875 1.00 42.14 122 PRO A CA 1
ATOM 795 C C . PRO A 1 102 ? -12.717 -84.017 -16.495 1.00 45.64 122 PRO A C 1
ATOM 796 O O . PRO A 1 102 ? -13.956 -83.997 -16.448 1.00 43.70 122 PRO A O 1
ATOM 800 N N . PHE A 1 103 ? -12.002 -85.107 -16.197 1.00 44.83 123 PHE A N 1
ATOM 801 C CA . PHE A 1 103 ? -12.665 -86.358 -15.849 1.00 41.41 123 PHE A CA 1
ATOM 802 C C . PHE A 1 103 ? -13.596 -86.200 -14.657 1.00 46.81 123 PHE A C 1
ATOM 803 O O . PHE A 1 103 ? -14.611 -86.895 -14.562 1.00 49.39 123 PHE A O 1
ATOM 811 N N . ILE A 1 104 ? -13.240 -85.334 -13.710 1.00 40.33 124 ILE A N 1
ATOM 812 C CA . ILE A 1 104 ? -14.047 -85.170 -12.510 1.00 39.85 124 ILE A CA 1
ATOM 813 C C . ILE A 1 104 ? -15.435 -84.644 -12.863 1.00 47.71 124 ILE A C 1
ATOM 814 O O . ILE A 1 104 ? -16.458 -85.139 -12.364 1.00 45.59 124 ILE A O 1
ATOM 819 N N . LYS A 1 105 ? -15.490 -83.629 -13.731 1.00 47.51 125 LYS A N 1
ATOM 820 C CA . LYS A 1 105 ? -16.768 -83.065 -14.140 1.00 44.98 125 LYS A CA 1
ATOM 821 C C . LYS A 1 105 ? -17.559 -84.058 -14.971 1.00 48.48 125 LYS A C 1
ATOM 822 O O . LYS A 1 105 ? -18.785 -84.148 -14.844 1.00 56.86 125 LYS A O 1
ATOM 828 N N . TYR A 1 106 ? -16.878 -84.816 -15.829 1.00 45.45 126 TYR A N 1
ATOM 829 C CA . TYR A 1 106 ? -17.560 -85.909 -16.506 1.00 45.43 126 TYR A CA 1
ATOM 830 C C . TYR A 1 106 ? -18.154 -86.865 -15.491 1.00 42.67 126 TYR A C 1
ATOM 831 O O . TYR A 1 106 ? -19.352 -87.153 -15.527 1.00 43.51 126 TYR A O 1
ATOM 840 N N . ALA A 1 107 ? -17.337 -87.328 -14.549 1.00 39.58 127 ALA A N 1
ATOM 841 C CA . ALA A 1 107 ? -17.826 -88.246 -13.532 1.00 42.98 127 ALA A CA 1
ATOM 842 C C . ALA A 1 107 ? -19.092 -87.715 -12.864 1.00 51.27 127 ALA A C 1
ATOM 843 O O . ALA A 1 107 ? -20.063 -88.459 -12.678 1.00 48.71 127 ALA A O 1
ATOM 845 N N . ASN A 1 108 ? -19.080 -86.453 -12.484 1.00 46.45 128 ASN A N 1
ATOM 846 C CA . ASN A 1 108 ? -20.233 -85.881 -11.824 1.00 52.81 128 ASN A CA 1
ATOM 847 C C . ASN A 1 108 ? -21.495 -85.836 -12.673 1.00 58.30 128 ASN A C 1
ATOM 848 O O . ASN A 1 108 ? -22.583 -86.104 -12.180 1.00 60.04 128 ASN A O 1
ATOM 853 N N . GLU A 1 109 ? -21.353 -85.504 -13.947 1.00 55.62 129 GLU A N 1
ATOM 854 C CA . GLU A 1 109 ? -22.511 -85.443 -14.833 1.00 50.17 129 GLU A CA 1
ATOM 855 C C . GLU A 1 109 ? -23.119 -86.818 -15.036 1.00 47.90 129 GLU A C 1
ATOM 856 O O . GLU A 1 109 ? -24.344 -86.976 -15.023 1.00 59.17 129 GLU A O 1
ATOM 862 N N . VAL A 1 110 ? -22.275 -87.832 -15.215 1.00 50.02 130 VAL A N 1
ATOM 863 C CA . VAL A 1 110 ? -22.745 -89.172 -15.535 1.00 52.70 130 VAL A CA 1
ATOM 864 C C . VAL A 1 110 ? -22.915 -90.048 -14.294 1.00 53.68 130 VAL A C 1
ATOM 865 O O . VAL A 1 110 ? -23.399 -91.183 -14.410 1.00 50.88 130 VAL A O 1
ATOM 869 N N . ARG A 1 111 ? -22.561 -89.543 -13.106 1.00 58.70 131 ARG A N 1
ATOM 870 C CA . ARG A 1 111 ? -22.593 -90.374 -11.903 1.00 60.03 131 ARG A CA 1
ATOM 871 C C . ARG A 1 111 ? -23.978 -90.963 -11.667 1.00 62.54 131 ARG A C 1
ATOM 872 O O . ARG A 1 111 ? -24.112 -92.168 -11.419 1.00 61.04 131 ARG A O 1
ATOM 880 N N . SER A 1 112 ? -25.017 -90.124 -11.733 1.00 67.37 132 SER A N 1
ATOM 881 C CA . SER A 1 112 ? -26.383 -90.588 -11.495 1.00 59.74 132 SER A CA 1
ATOM 882 C C . SER A 1 112 ? -26.722 -91.780 -12.379 1.00 60.08 132 SER A C 1
ATOM 883 O O . SER A 1 112 ? -27.164 -92.826 -11.891 1.00 60.20 132 SER A O 1
ATOM 886 N N . GLN A 1 113 ? -26.508 -91.646 -13.689 1.00 58.78 133 GLN A N 1
ATOM 887 C CA . GLN A 1 113 ? -26.835 -92.746 -14.587 1.00 58.66 133 GLN A CA 1
ATOM 888 C C . GLN A 1 113 ? -26.026 -93.992 -14.249 1.00 57.55 133 GLN A C 1
ATOM 889 O O . GLN A 1 113 ? -26.594 -95.075 -14.077 1.00 55.15 133 GLN A O 1
ATOM 895 N N . VAL A 1 114 ? -24.704 -93.859 -14.117 1.00 59.30 134 VAL A N 1
ATOM 896 C CA . VAL A 1 114 ? -23.878 -95.031 -13.836 1.00 59.58 134 VAL A CA 1
ATOM 897 C C . VAL A 1 114 ? -24.328 -95.717 -12.548 1.00 62.51 134 VAL A C 1
ATOM 898 O O . VAL A 1 114 ? -24.393 -96.952 -12.475 1.00 62.03 134 VAL A O 1
ATOM 902 N N . PHE A 1 115 ? -24.659 -94.941 -11.516 1.00 59.26 135 PHE A N 1
ATOM 903 C CA . PHE A 1 115 ? -25.037 -95.573 -10.257 1.00 63.93 135 PHE A CA 1
ATOM 904 C C . PHE A 1 115 ? -26.324 -96.374 -10.408 1.00 63.08 135 PHE A C 1
ATOM 905 O O . PHE A 1 115 ? -26.451 -97.465 -9.845 1.00 60.42 135 PHE A O 1
ATOM 913 N N . ALA A 1 116 ? -27.286 -95.862 -11.176 1.00 62.02 136 ALA A N 1
ATOM 914 C CA . ALA A 1 116 ? -28.503 -96.632 -11.402 1.00 58.36 136 ALA A CA 1
ATOM 915 C C . ALA A 1 116 ? -28.194 -97.974 -12.062 1.00 59.27 136 ALA A C 1
ATOM 916 O O . ALA A 1 116 ? -28.807 -98.991 -11.725 1.00 59.42 136 ALA A O 1
ATOM 918 N N . GLN A 1 117 ? -27.226 -98.008 -12.988 1.00 67.71 137 GLN A N 1
ATOM 919 C CA . GLN A 1 117 ? -26.848 -99.288 -13.584 1.00 66.51 137 GLN A CA 1
ATOM 920 C C . GLN A 1 117 ? -26.268 -100.227 -12.532 1.00 67.67 137 GLN A C 1
ATOM 921 O O . GLN A 1 117 ? -26.522 -101.435 -12.565 1.00 70.31 137 GLN A O 1
ATOM 927 N N . HIS A 1 118 ? -25.488 -99.695 -11.596 1.00 63.90 138 HIS A N 1
ATOM 928 C CA . HIS A 1 118 ? -24.797 -100.517 -10.595 1.00 67.48 138 HIS A CA 1
ATOM 929 C C . HIS A 1 118 ? -25.141 -100.063 -9.193 1.00 67.97 138 HIS A C 1
ATOM 930 O O . HIS A 1 118 ? -24.362 -99.325 -8.555 1.00 66.48 138 HIS A O 1
ATOM 937 N N . PRO A 1 119 ? -26.291 -100.465 -8.620 1.00 68.33 139 PRO A N 1
ATOM 938 C CA . PRO A 1 119 ? -26.654 -100.022 -7.279 1.00 71.78 139 PRO A CA 1
ATOM 939 C C . PRO A 1 119 ? -25.953 -100.775 -6.151 1.00 72.30 139 PRO A C 1
ATOM 940 O O . PRO A 1 119 ? -26.154 -100.434 -4.980 1.00 64.27 139 PRO A O 1
ATOM 944 N N . ASP A 1 120 ? -25.144 -101.777 -6.501 1.00 68.33 140 ASP A N 1
ATOM 945 C CA . ASP A 1 120 ? -24.418 -102.628 -5.572 1.00 60.77 140 ASP A CA 1
ATOM 946 C C . ASP A 1 120 ? -22.990 -102.163 -5.348 1.00 69.64 140 ASP A C 1
ATOM 947 O O . ASP A 1 120 ? -22.196 -102.908 -4.764 1.00 67.58 140 ASP A O 1
ATOM 952 N N . LYS A 1 121 ? -22.638 -100.965 -5.820 1.00 75.45 141 LYS A N 1
ATOM 953 C CA . LYS A 1 121 ? -21.254 -100.510 -5.881 1.00 70.36 141 LYS A CA 1
ATOM 954 C C . LYS A 1 121 ? -21.034 -99.277 -5.011 1.00 69.05 141 LYS A C 1
ATOM 955 O O . LYS A 1 121 ? -21.905 -98.406 -4.890 1.00 61.06 141 LYS A O 1
ATOM 961 N N . SER A 1 122 ? -19.853 -99.228 -4.397 1.00 60.67 142 SER A N 1
ATOM 962 C CA . SER A 1 122 ? -19.424 -98.083 -3.616 1.00 60.21 142 SER A CA 1
ATOM 963 C C . SER A 1 122 ? -18.962 -96.957 -4.530 1.00 55.36 142 SER A C 1
ATOM 964 O O . SER A 1 122 ? -18.766 -97.136 -5.733 1.00 56.53 142 SER A O 1
ATOM 967 N N . GLN A 1 123 ? -18.784 -95.778 -3.933 1.00 56.46 143 GLN A N 1
ATOM 968 C CA . GLN A 1 123 ? -18.248 -94.640 -4.674 1.00 57.13 143 GLN A CA 1
ATOM 969 C C . GLN A 1 123 ? -16.901 -94.984 -5.293 1.00 54.08 143 GLN A C 1
ATOM 970 O O . GLN A 1 123 ? -16.630 -94.640 -6.450 1.00 50.88 143 GLN A O 1
ATOM 976 N N . LEU A 1 124 ? -16.049 -95.679 -4.537 1.00 50.42 144 LEU A N 1
ATOM 977 C CA . LEU A 1 124 ? -14.732 -96.043 -5.044 1.00 52.08 144 LEU A CA 1
ATOM 978 C C . LEU A 1 124 ? -14.851 -96.946 -6.268 1.00 52.54 144 LEU A C 1
ATOM 979 O O . LEU A 1 124 ? -14.218 -96.697 -7.300 1.00 50.72 144 LEU A O 1
ATOM 984 N N . ASP A 1 125 ? -15.680 -97.989 -6.183 1.00 54.46 145 ASP A N 1
ATOM 985 C CA . ASP A 1 125 ? -15.880 -98.861 -7.336 1.00 51.44 145 ASP A CA 1
ATOM 986 C C . ASP A 1 125 ? -16.494 -98.109 -8.509 1.00 51.35 145 ASP A C 1
ATOM 987 O O . ASP A 1 125 ? -16.042 -98.254 -9.651 1.00 54.11 14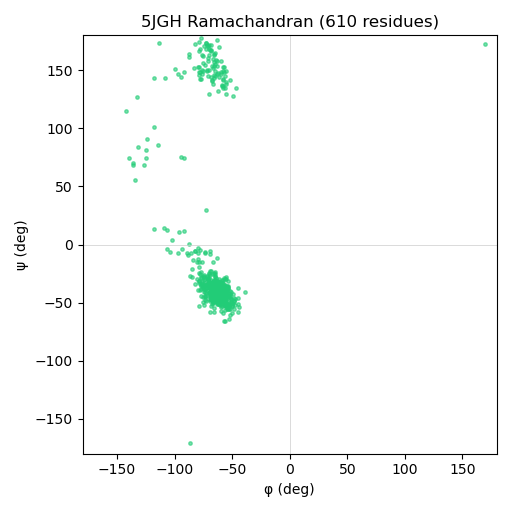5 ASP A O 1
ATOM 992 N N . LEU A 1 126 ? -17.534 -97.316 -8.254 1.00 47.47 146 LEU A N 1
ATOM 993 C CA . LEU A 1 126 ? -18.190 -96.600 -9.341 1.00 47.54 146 LEU A CA 1
ATOM 994 C C . LEU A 1 126 ? -17.198 -95.734 -10.096 1.00 49.79 146 LEU A C 1
ATOM 995 O O . LEU A 1 126 ? -17.278 -95.611 -11.325 1.00 46.28 146 LEU A O 1
ATOM 1000 N N . MET A 1 127 ? -16.240 -95.141 -9.381 1.00 46.05 147 MET A N 1
ATOM 1001 C CA . MET A 1 127 ? -15.273 -94.278 -10.045 1.00 47.11 147 MET A CA 1
ATOM 1002 C C . MET A 1 127 ? -14.382 -95.078 -10.993 1.00 43.84 147 MET A C 1
ATOM 1003 O O . MET A 1 127 ? -14.034 -94.604 -12.078 1.00 41.56 147 MET A O 1
ATOM 1008 N N . LYS A 1 128 ? -14.033 -96.308 -10.618 1.00 38.54 148 LYS A N 1
ATOM 1009 C CA . LYS A 1 128 ? -13.325 -97.172 -11.550 1.00 41.85 148 LYS A CA 1
ATOM 1010 C C . LYS A 1 128 ? -14.175 -97.470 -12.776 1.00 43.70 148 LYS A C 1
ATOM 1011 O O . LYS A 1 128 ? -13.655 -97.532 -13.895 1.00 43.86 148 LYS A O 1
ATOM 1017 N N . ILE A 1 129 ? -15.480 -97.671 -12.592 1.00 46.52 149 ILE A N 1
ATOM 1018 C CA . ILE A 1 129 ? -16.347 -97.848 -13.757 1.00 49.31 149 ILE A CA 1
ATOM 1019 C C . ILE A 1 129 ? -16.343 -96.579 -14.601 1.00 44.54 149 ILE A C 1
ATOM 1020 O O . ILE A 1 129 ? -16.138 -96.624 -15.819 1.00 46.00 149 ILE A O 1
ATOM 1025 N N . ILE A 1 130 ? -16.538 -95.422 -13.962 1.00 44.88 150 ILE A N 1
ATOM 1026 C CA . ILE A 1 130 ? -16.575 -94.172 -14.715 1.00 43.90 150 ILE A CA 1
ATOM 1027 C C . ILE A 1 130 ? -15.225 -93.906 -15.375 1.00 44.77 150 ILE A C 1
ATOM 1028 O O . ILE A 1 130 ? -15.157 -93.359 -16.483 1.00 44.91 150 ILE A O 1
ATOM 1033 N N . GLY A 1 131 ? -14.136 -94.309 -14.711 1.00 40.57 151 GLY A N 1
ATOM 1034 C CA . GLY A 1 131 ? -12.818 -94.175 -15.310 1.00 36.72 151 GLY A CA 1
ATOM 1035 C C . GLY A 1 131 ? -12.667 -95.036 -16.546 1.00 40.64 151 GLY A C 1
ATOM 1036 O O . GLY A 1 131 ? -12.004 -94.651 -17.514 1.00 44.27 151 GLY A O 1
ATOM 1037 N N . ASP A 1 132 ? -13.295 -96.205 -16.550 1.00 39.49 152 ASP A N 1
ATOM 1038 C CA . ASP A 1 132 ? -13.317 -96.979 -17.779 1.00 38.13 152 ASP A CA 1
ATOM 1039 C C . ASP A 1 132 ? -14.163 -96.289 -18.833 1.00 40.17 152 ASP A C 1
ATOM 1040 O O . ASP A 1 132 ? -13.868 -96.377 -20.027 1.00 40.70 152 ASP A O 1
ATOM 1045 N N . LYS A 1 133 ? -15.227 -95.607 -18.420 1.00 39.25 153 LYS A N 1
ATOM 1046 C CA . LYS A 1 133 ? -16.074 -94.979 -19.418 1.00 41.67 153 LYS A CA 1
ATOM 1047 C C . LYS A 1 133 ? -15.339 -93.822 -20.079 1.00 41.02 153 LYS A C 1
ATOM 1048 O O . LYS A 1 133 ? -15.366 -93.677 -21.306 1.00 38.13 153 LYS A O 1
ATOM 1054 N N . TRP A 1 134 ? -14.600 -93.042 -19.292 1.00 40.83 154 TRP A N 1
ATOM 1055 C CA . TRP A 1 134 ? -13.809 -91.962 -19.869 1.00 41.40 154 TRP A CA 1
ATOM 1056 C C . TRP A 1 134 ? -12.767 -92.497 -20.856 1.00 43.84 154 TRP A C 1
ATOM 1057 O O . TRP A 1 134 ? -12.432 -91.834 -21.849 1.00 41.12 154 TRP A O 1
ATOM 1068 N N . GLN A 1 135 ? -12.231 -93.687 -20.603 1.00 40.72 155 GLN A N 1
ATOM 1069 C CA . GLN A 1 135 ? -11.213 -94.198 -21.505 1.00 43.45 155 GLN A CA 1
ATOM 1070 C C . GLN A 1 135 ? -11.802 -94.471 -22.876 1.00 45.76 155 GLN A C 1
ATOM 1071 O O . GLN A 1 135 ? -11.171 -94.182 -23.898 1.00 50.23 155 GLN A O 1
ATOM 1077 N N . SER A 1 136 ? -13.017 -95.008 -22.919 1.00 44.50 156 SER A N 1
ATOM 1078 C CA . SER A 1 136 ? -13.686 -95.296 -24.179 1.00 42.94 156 SER A CA 1
ATOM 1079 C C . SER A 1 136 ? -14.480 -94.110 -24.688 1.00 39.34 156 SER A C 1
ATOM 1080 O O . SER A 1 136 ? -14.958 -94.149 -25.826 1.00 38.39 156 SER A O 1
ATOM 1083 N N . LEU A 1 137 ? -14.621 -93.063 -23.876 1.00 44.23 157 LEU A N 1
ATOM 1084 C CA . LEU A 1 137 ? -15.354 -91.874 -24.291 1.00 43.96 157 LEU A CA 1
ATOM 1085 C C . LEU A 1 137 ? -14.832 -91.368 -25.630 1.00 42.44 157 LEU A C 1
ATOM 1086 O O . LEU A 1 137 ? -13.631 -91.420 -25.914 1.00 44.96 157 LEU A O 1
ATOM 1091 N N . ASP A 1 138 ? -15.754 -90.898 -26.469 1.00 42.91 158 ASP A N 1
ATOM 1092 C CA . ASP A 1 138 ? -15.378 -90.378 -27.778 1.00 43.55 158 ASP A CA 1
ATOM 1093 C C . ASP A 1 138 ? -14.420 -89.201 -27.631 1.00 45.57 158 ASP A C 1
ATOM 1094 O O . ASP A 1 138 ? -14.481 -88.444 -26.659 1.00 50.97 158 ASP A O 1
ATOM 1099 N N . GLN A 1 139 ? -13.523 -89.051 -28.605 1.00 44.38 159 GLN A N 1
ATOM 1100 C CA . GLN A 1 139 ? -12.532 -87.986 -28.526 1.00 42.43 159 GLN A CA 1
ATOM 1101 C C . GLN A 1 139 ? -13.190 -86.617 -28.602 1.00 42.21 159 GLN A C 1
ATOM 1102 O O . GLN A 1 139 ? -12.771 -85.678 -27.919 1.00 47.51 159 GLN A O 1
ATOM 1108 N N . SER A 1 140 ? -14.211 -86.477 -29.446 1.00 39.94 160 SER A N 1
ATOM 1109 C CA . SER A 1 140 ? -14.918 -85.207 -29.545 1.00 42.84 160 SER A CA 1
ATOM 1110 C C . SER A 1 140 ? -15.602 -84.860 -28.241 1.00 48.77 160 SER A C 1
ATOM 1111 O O . SER A 1 140 ? -15.763 -83.681 -27.911 1.00 50.29 160 SER A O 1
ATOM 1114 N N . ILE A 1 141 ? -16.053 -85.878 -27.505 1.00 47.79 161 ILE A N 1
ATOM 1115 C CA . ILE A 1 141 ? -16.666 -85.648 -26.206 1.00 43.27 161 ILE A CA 1
ATOM 1116 C C . ILE A 1 141 ? -15.594 -85.315 -25.186 1.00 41.52 161 ILE A C 1
ATOM 1117 O O . ILE A 1 141 ? -15.730 -84.357 -24.410 1.00 40.39 161 ILE A O 1
ATOM 1122 N N . LYS A 1 142 ? -14.497 -86.086 -25.193 1.00 40.24 162 LYS A N 1
ATOM 1123 C CA . LYS A 1 142 ? -13.391 -85.825 -24.277 1.00 41.63 162 LYS A CA 1
ATOM 1124 C C . LYS A 1 142 ? -12.835 -84.429 -24.473 1.00 37.69 162 LYS A C 1
ATOM 1125 O O . LYS A 1 142 ? -12.440 -83.774 -23.507 1.00 40.27 162 LYS A O 1
ATOM 1131 N N . ASP A 1 143 ? -12.819 -83.943 -25.709 1.00 40.00 163 ASP A N 1
ATOM 1132 C CA . ASP A 1 143 ? -12.340 -82.590 -25.940 1.00 41.15 163 ASP A CA 1
ATOM 1133 C C . ASP A 1 143 ? -13.250 -81.571 -25.269 1.00 38.90 163 ASP A C 1
ATOM 1134 O O . ASP A 1 143 ? -12.768 -80.574 -24.719 1.00 38.70 163 ASP A O 1
ATOM 1139 N N . LYS A 1 144 ? -14.564 -81.829 -25.265 1.00 39.87 164 LYS A N 1
ATOM 1140 C CA . LYS A 1 144 ? -15.521 -80.888 -24.685 1.00 38.79 164 LYS A CA 1
ATOM 1141 C C . LYS A 1 144 ? -15.169 -80.567 -23.241 1.00 45.97 164 LYS A C 1
ATOM 1142 O O . LYS A 1 144 ? -15.058 -79.391 -22.862 1.00 42.02 164 LYS A O 1
ATOM 1148 N N . TYR A 1 145 ? -14.996 -81.604 -22.416 1.00 40.62 165 TYR A N 1
ATOM 1149 C CA . TYR A 1 145 ? -14.581 -81.374 -21.040 1.00 43.07 165 TYR A CA 1
ATOM 1150 C C . TYR A 1 145 ? -13.195 -80.751 -20.986 1.00 41.75 165 TYR A C 1
ATOM 1151 O O . TYR A 1 145 ? -12.979 -79.780 -20.257 1.00 44.86 165 TYR A O 1
ATOM 1160 N N . ILE A 1 146 ? -12.251 -81.278 -21.773 1.00 46.81 166 ILE A N 1
ATOM 1161 C CA . ILE A 1 146 ? -10.885 -80.753 -21.783 1.00 38.52 166 ILE A CA 1
ATOM 1162 C C . ILE A 1 146 ? -10.873 -79.277 -22.158 1.00 42.31 166 ILE A C 1
ATOM 1163 O O . ILE A 1 146 ? -10.237 -78.468 -21.475 1.00 44.46 166 ILE A O 1
ATOM 1168 N N . GLN A 1 147 ? -11.586 -78.892 -23.227 1.00 44.04 167 GLN A N 1
ATOM 1169 C CA . GLN A 1 147 ? -11.690 -77.470 -23.561 1.00 47.36 167 GLN A CA 1
ATOM 1170 C C . GLN A 1 147 ? -12.354 -76.689 -22.433 1.00 49.84 167 GLN A C 1
ATOM 1171 O O . GLN A 1 147 ? -11.945 -75.566 -22.119 1.00 52.14 167 GLN A O 1
ATOM 1177 N N . GLU A 1 148 ? -13.374 -77.276 -21.807 1.00 45.98 168 GLU A N 1
ATOM 1178 C CA . GLU A 1 148 ? -14.071 -76.612 -20.708 1.00 48.23 168 GLU A CA 1
ATOM 1179 C C . GLU A 1 148 ? -13.137 -76.364 -19.530 1.00 47.43 168 GLU A C 1
ATOM 1180 O O . GLU A 1 148 ? -13.174 -75.295 -18.912 1.00 48.20 168 GLU A O 1
ATOM 1186 N N . TYR A 1 149 ? -12.288 -77.340 -19.212 1.00 47.94 169 TYR A N 1
ATOM 1187 C CA . TYR A 1 149 ? -11.368 -77.197 -18.093 1.00 45.47 169 TYR A CA 1
ATOM 1188 C C . TYR A 1 149 ? -10.346 -76.105 -18.356 1.00 52.08 169 TYR A C 1
ATOM 1189 O O . TYR A 1 149 ? -10.000 -75.333 -17.454 1.00 56.39 169 TYR A O 1
ATOM 1198 N N . LYS A 1 150 ? -9.833 -76.039 -19.584 1.00 54.45 170 LYS A N 1
ATOM 1199 C CA . LYS A 1 150 ? -8.800 -75.064 -19.896 1.00 54.72 170 LYS A CA 1
ATOM 1200 C C . LYS A 1 150 ? -9.307 -73.642 -19.682 1.00 54.44 170 LYS A C 1
ATOM 1201 O O . LYS A 1 150 ? -8.591 -72.800 -19.126 1.00 55.47 170 LYS A O 1
ATOM 1207 N N . LYS A 1 151 ? -10.537 -73.381 -20.065 1.00 54.98 171 LYS A N 1
ATOM 1208 C CA . LYS A 1 151 ? -11.108 -72.069 -19.859 1.00 57.05 171 LYS A CA 1
ATOM 1209 C C . LYS A 1 151 ? -11.263 -71.763 -18.373 1.00 53.08 171 LYS A C 1
ATOM 1210 O O . LYS A 1 151 ? -11.312 -70.612 -17.986 1.00 52.31 171 LYS A O 1
ATOM 1216 N N . ALA A 1 152 ? -11.370 -72.797 -17.547 1.00 52.17 172 ALA A N 1
ATOM 1217 C CA . ALA A 1 152 ? -11.586 -72.610 -16.118 1.00 51.06 172 ALA A CA 1
ATOM 1218 C C . ALA A 1 152 ? -10.289 -72.236 -15.414 1.00 52.61 172 ALA A C 1
ATOM 1219 O O . ALA A 1 152 ? -10.234 -71.237 -14.684 1.00 52.96 172 ALA A O 1
ATOM 1221 N N . ILE A 1 153 ? -9.232 -73.034 -15.617 1.00 49.58 173 ILE A N 1
ATOM 1222 C CA . ILE A 1 153 ? -7.931 -72.699 -15.045 1.00 51.86 173 ILE A CA 1
ATOM 1223 C C . ILE A 1 153 ? -7.437 -71.376 -15.599 1.00 55.58 173 ILE A C 1
ATOM 1224 O O . ILE A 1 153 ? -6.841 -70.573 -14.878 1.00 58.75 173 ILE A O 1
ATOM 1229 N N . GLN A 1 154 ? -7.666 -71.126 -16.884 1.00 55.81 174 GLN A N 1
ATOM 1230 C CA . GLN A 1 154 ? -7.188 -69.877 -17.452 1.00 53.90 174 GLN A CA 1
ATOM 1231 C C . GLN A 1 154 ? -7.904 -68.700 -16.814 1.00 56.45 174 GLN A C 1
ATOM 1232 O O . GLN A 1 154 ? -7.297 -67.656 -16.549 1.00 60.51 174 GLN A O 1
ATOM 1238 N N . GLU A 1 155 ? -9.196 -68.865 -16.540 1.00 60.67 175 GLU A N 1
ATOM 1239 C CA . GLU A 1 155 ? -9.938 -67.860 -15.794 1.00 59.24 175 GLU A CA 1
ATOM 1240 C C . GLU A 1 155 ? -9.505 -67.851 -14.338 1.00 60.38 175 GLU A C 1
ATOM 1241 O O . GLU A 1 155 ? -9.384 -66.785 -13.724 1.00 60.99 175 GLU A O 1
ATOM 1247 N N . TYR A 1 156 ? -9.252 -69.035 -13.777 1.00 58.92 176 TYR A N 1
ATOM 1248 C CA . TYR A 1 156 ? -8.744 -69.122 -12.413 1.00 57.80 176 TYR A CA 1
ATOM 1249 C C . TYR A 1 156 ? -7.454 -68.327 -12.264 1.00 59.88 176 TYR A C 1
ATOM 1250 O O . TYR A 1 156 ? -7.324 -67.516 -11.338 1.00 61.57 176 TYR A O 1
ATOM 1259 N N . ASN A 1 157 ? -6.504 -68.511 -13.186 1.00 60.15 177 ASN A N 1
ATOM 1260 C CA . ASN A 1 157 ? -5.232 -67.801 -13.078 1.00 58.72 177 ASN A CA 1
ATOM 1261 C C . ASN A 1 157 ? -5.425 -66.294 -13.186 1.00 65.01 177 ASN A C 1
ATOM 1262 O O . ASN A 1 157 ? -4.676 -65.525 -12.579 1.00 67.90 177 ASN A O 1
ATOM 1267 N N . ALA A 1 158 ? -6.413 -65.848 -13.966 1.00 67.25 178 ALA A N 1
ATOM 1268 C CA . ALA A 1 158 ? -6.667 -64.414 -14.070 1.00 64.99 178 ALA A CA 1
ATOM 1269 C C . ALA A 1 158 ? -7.162 -63.849 -12.746 1.00 70.27 178 ALA A C 1
ATOM 1270 O O . ALA A 1 158 ? -6.692 -62.800 -12.291 1.00 76.16 178 ALA A O 1
ATOM 1272 N N . ARG A 1 159 ? -8.108 -64.540 -12.106 1.00 70.29 179 ARG A N 1
ATOM 1273 C CA . ARG A 1 159 ? -8.676 -64.036 -10.860 1.00 71.13 179 ARG A CA 1
ATOM 1274 C C . ARG A 1 159 ? -7.725 -64.227 -9.684 1.00 73.59 179 ARG A C 1
ATOM 1275 O O . ARG A 1 159 ? -7.730 -63.426 -8.742 1.00 78.57 179 ARG A O 1
ATOM 1283 N N . TYR A 1 160 ? -6.907 -65.276 -9.712 1.00 71.14 180 TYR A N 1
ATOM 1284 C CA . TYR A 1 160 ? -5.967 -65.576 -8.633 1.00 67.76 180 TYR A CA 1
ATOM 1285 C C . TYR A 1 160 ? -4.560 -65.694 -9.207 1.00 71.95 180 TYR A C 1
ATOM 1286 O O . TYR A 1 160 ? -4.016 -66.798 -9.325 1.00 67.16 180 TYR A O 1
ATOM 1295 N N . PRO A 1 161 ? -3.934 -64.571 -9.561 1.00 75.22 181 PRO A N 1
ATOM 1296 C CA . PRO A 1 161 ? -2.594 -64.645 -10.151 1.00 75.14 181 PRO A CA 1
ATOM 1297 C C . PRO A 1 161 ? -1.532 -64.882 -9.089 1.00 77.06 181 PRO A C 1
ATOM 1298 O O . PRO A 1 161 ? -1.657 -64.444 -7.942 1.00 80.51 181 PRO A O 1
ATOM 1302 N N . LEU A 1 162 ? -0.471 -65.581 -9.485 1.00 79.03 182 LEU A N 1
ATOM 1303 C CA . LEU A 1 162 ? 0.609 -65.883 -8.549 1.00 86.03 182 LEU A CA 1
ATOM 1304 C C . LEU A 1 162 ? 1.460 -64.643 -8.267 1.00 80.42 182 LEU A C 1
ATOM 1305 O O . LEU A 1 162 ? 2.146 -64.125 -9.146 1.00 79.59 182 LEU A O 1
ATOM 2206 N N . LYS D 1 7 ? 13.183 -84.692 19.922 1.00 63.00 27 LYS D N 1
ATOM 2207 C CA . LYS D 1 7 ? 12.322 -83.549 19.652 1.00 66.07 27 LYS D CA 1
ATOM 2208 C C . LYS D 1 7 ? 12.828 -82.320 20.378 1.00 64.65 27 LYS D C 1
ATOM 2209 O O . LYS D 1 7 ? 12.677 -82.198 21.583 1.00 66.38 27 LYS D O 1
ATOM 2215 N N . ALA D 1 8 ? 13.428 -81.400 19.638 1.00 68.11 28 ALA D N 1
ATOM 2216 C CA . ALA D 1 8 ? 13.956 -80.204 20.255 1.00 64.36 28 ALA D CA 1
ATOM 2217 C C . ALA D 1 8 ? 12.915 -79.441 21.041 1.00 69.40 28 ALA D C 1
ATOM 2218 O O . ALA D 1 8 ? 11.747 -79.395 20.679 1.00 73.32 28 ALA D O 1
ATOM 2220 N N . SER D 1 9 ? 13.373 -78.854 22.136 1.00 66.36 29 SER D N 1
ATOM 2221 C CA . SER D 1 9 ? 12.558 -78.056 23.025 1.00 62.97 29 SER D CA 1
ATOM 2222 C C . SER D 1 9 ? 12.541 -76.626 22.517 1.00 65.79 29 SER D C 1
ATOM 2223 O O . SER D 1 9 ? 13.000 -76.348 21.419 1.00 63.99 29 SER D O 1
ATOM 2226 N N . LYS D 1 10 ? 12.004 -75.719 23.316 1.00 67.51 30 LYS D N 1
ATOM 2227 C CA . LYS D 1 10 ? 11.911 -74.326 22.913 1.00 70.88 30 LYS D CA 1
ATOM 2228 C C . LYS D 1 10 ? 13.249 -73.646 22.643 1.00 74.99 30 LYS D C 1
ATOM 2229 O O . LYS D 1 10 ? 13.383 -72.904 21.677 1.00 75.83 30 LYS D O 1
ATOM 2235 N N . ARG D 1 11 ? 14.245 -73.888 23.481 1.00 74.30 31 ARG D N 1
ATOM 2236 C CA . ARG D 1 11 ? 15.528 -73.226 23.271 1.00 74.03 31 ARG D CA 1
ATOM 2237 C C . ARG D 1 11 ? 16.336 -73.901 22.166 1.00 71.81 31 ARG D C 1
ATOM 2238 O O . ARG D 1 11 ? 17.055 -73.224 21.422 1.00 75.50 31 ARG D O 1
ATOM 2246 N N . THR D 1 12 ? 16.226 -75.223 22.012 1.00 66.59 32 THR D N 1
ATOM 2247 C CA . THR D 1 12 ? 16.984 -75.866 20.940 1.00 73.09 32 THR D CA 1
ATOM 2248 C C . THR D 1 12 ? 16.410 -75.498 19.574 1.00 73.99 32 THR D C 1
ATOM 2249 O O . THR D 1 12 ? 17.163 -75.233 18.627 1.00 72.55 32 THR D O 1
ATOM 2253 N N . GLN D 1 13 ? 15.079 -75.478 19.453 1.00 71.27 33 GLN D N 1
ATOM 2254 C CA . GLN D 1 13 ? 14.463 -74.911 18.259 1.00 67.62 33 GLN D CA 1
ATOM 2255 C C . GLN D 1 13 ? 15.040 -73.541 17.950 1.00 70.35 33 GLN D C 1
ATOM 2256 O O . GLN D 1 13 ? 15.468 -73.283 16.819 1.00 70.19 33 GLN D O 1
ATOM 2262 N N . LEU D 1 14 ? 15.079 -72.658 18.949 1.00 67.68 34 LEU D N 1
ATOM 2263 C CA . LEU D 1 14 ? 15.625 -71.323 18.739 1.00 68.96 34 LEU D CA 1
ATOM 2264 C C . LEU D 1 14 ? 17.052 -71.395 18.209 1.00 70.36 34 LEU D C 1
ATOM 2265 O O . LEU D 1 14 ? 17.348 -70.862 17.132 1.00 68.88 34 LEU D O 1
ATOM 2270 N N . ARG D 1 15 ? 17.943 -72.083 18.939 1.00 68.40 35 ARG D N 1
ATOM 2271 C CA . ARG D 1 15 ? 19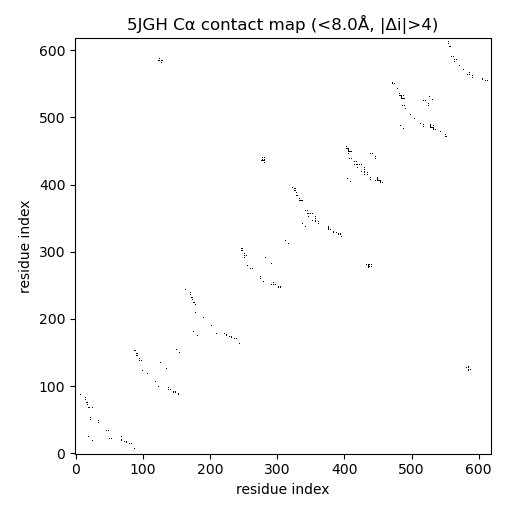.312 -72.262 18.461 1.00 63.57 35 ARG D CA 1
ATOM 2272 C C . ARG D 1 15 ? 19.322 -72.861 17.065 1.00 65.42 35 ARG D C 1
ATOM 2273 O O . ARG D 1 15 ? 19.887 -72.270 16.136 1.00 66.08 35 ARG D O 1
ATOM 2281 N N . ASN D 1 16 ? 18.676 -74.019 16.894 1.00 66.19 36 ASN D N 1
ATOM 2282 C CA . ASN D 1 16 ? 18.596 -74.646 15.577 1.00 66.50 36 ASN D CA 1
ATOM 2283 C C . ASN D 1 16 ? 18.130 -73.644 14.526 1.00 64.24 36 ASN D C 1
ATOM 2284 O O . ASN D 1 16 ? 18.785 -73.463 13.491 1.00 65.30 36 ASN D O 1
ATOM 2289 N N . GLU D 1 17 ? 17.018 -72.954 14.795 1.00 63.74 37 GLU D N 1
ATOM 2290 C CA . GLU D 1 17 ? 16.559 -71.915 13.880 1.00 64.35 37 GLU D CA 1
ATOM 2291 C C . GLU D 1 17 ? 17.592 -70.801 13.756 1.00 70.44 37 GLU D C 1
ATOM 2292 O O . GLU D 1 17 ? 17.824 -70.282 12.655 1.00 72.37 37 GLU D O 1
ATOM 2298 N N . LEU D 1 18 ? 18.234 -70.427 14.872 1.00 66.54 38 LEU D N 1
ATOM 2299 C CA . LEU D 1 18 ? 19.270 -69.396 14.820 1.00 61.46 38 LEU D CA 1
ATOM 2300 C C . LEU D 1 18 ? 20.501 -69.893 14.080 1.00 64.91 38 LEU D C 1
ATOM 2301 O O . LEU D 1 18 ? 21.064 -69.173 13.247 1.00 68.92 38 LEU D O 1
ATOM 2306 N N . ILE D 1 19 ? 20.936 -71.124 14.372 1.00 67.31 39 ILE D N 1
ATOM 2307 C CA . ILE D 1 19 ? 22.064 -71.707 13.650 1.00 67.31 39 ILE D CA 1
ATOM 2308 C C . ILE D 1 19 ? 21.768 -71.768 12.158 1.00 66.85 39 ILE D C 1
ATOM 2309 O O . ILE D 1 19 ? 22.662 -71.549 11.329 1.00 62.48 39 ILE D O 1
ATOM 2314 N N . LYS D 1 20 ? 20.511 -72.026 11.790 1.00 67.37 40 LYS D N 1
ATOM 2315 C CA . LYS D 1 20 ? 20.163 -72.159 10.379 1.00 66.42 40 LYS D CA 1
ATOM 2316 C C . LYS D 1 20 ? 20.456 -70.879 9.607 1.00 68.19 40 LYS D C 1
ATOM 2317 O O . LYS D 1 20 ? 20.936 -70.932 8.471 1.00 72.06 40 LYS D O 1
ATOM 2323 N N . GLN D 1 21 ? 20.188 -69.719 10.204 1.00 69.86 41 GLN D N 1
ATOM 2324 C CA . GLN D 1 21 ? 20.517 -68.452 9.559 1.00 68.47 41 GLN D CA 1
ATOM 2325 C C . GLN D 1 21 ? 21.993 -68.096 9.667 1.00 62.60 41 GLN D C 1
ATOM 2326 O O . GLN D 1 21 ? 22.417 -67.096 9.079 1.00 63.24 41 GLN D O 1
ATOM 2332 N N . GLY D 1 22 ? 22.782 -68.879 10.395 1.00 63.42 42 GLY D N 1
ATOM 2333 C CA . GLY D 1 22 ? 24.204 -68.655 10.477 1.00 64.34 42 GLY D CA 1
ATOM 2334 C C . GLY D 1 22 ? 24.878 -68.820 9.132 1.00 66.28 42 GLY D C 1
ATOM 2335 O O . GLY D 1 22 ? 24.249 -69.185 8.132 1.00 66.73 42 GLY D O 1
ATOM 2336 N N . PRO D 1 23 ? 26.179 -68.549 9.084 1.00 58.14 43 PRO D N 1
ATOM 2337 C CA . PRO D 1 23 ? 26.912 -68.689 7.824 1.00 58.95 43 PRO D CA 1
ATOM 2338 C C . PRO D 1 23 ? 26.828 -70.110 7.281 1.00 64.83 43 PRO D C 1
ATOM 2339 O O . PRO D 1 23 ? 26.961 -71.088 8.019 1.00 61.89 43 PRO D O 1
ATOM 2343 N N . LYS D 1 24 ? 26.619 -70.235 5.983 1.00 66.19 44 LYS D N 1
ATOM 2344 C CA . LYS D 1 24 ? 26.536 -71.544 5.372 1.00 66.96 44 LYS D CA 1
ATOM 2345 C C . LYS D 1 24 ? 27.893 -72.010 4.868 1.00 70.78 44 LYS D C 1
ATOM 2346 O O . LYS D 1 24 ? 28.731 -71.206 4.482 1.00 68.12 44 LYS D O 1
ATOM 2352 N N . ARG D 1 25 ? 28.109 -73.317 4.890 1.00 71.75 45 ARG D N 1
ATOM 2353 C CA . ARG D 1 25 ? 29.360 -73.886 4.418 1.00 68.45 45 ARG D CA 1
ATOM 2354 C C . ARG D 1 25 ? 29.601 -73.481 2.963 1.00 69.94 45 ARG D C 1
ATOM 2355 O O . ARG D 1 25 ? 28.667 -73.423 2.161 1.00 75.78 45 ARG D O 1
ATOM 2363 N N . PRO D 1 26 ? 30.841 -73.185 2.594 1.00 67.28 46 PRO D N 1
ATOM 2364 C CA . PRO D 1 26 ? 31.107 -72.770 1.213 1.00 66.24 46 PRO D CA 1
ATOM 2365 C C . PRO D 1 26 ? 30.972 -73.929 0.241 1.00 63.74 46 PRO D C 1
ATOM 2366 O O . PRO D 1 26 ? 31.018 -75.104 0.609 1.00 65.92 46 PRO D O 1
ATOM 2370 N N . THR D 1 27 ? 30.787 -73.571 -1.025 1.00 63.99 47 THR D N 1
ATOM 2371 C CA . THR D 1 27 ? 30.616 -74.552 -2.085 1.00 65.71 47 THR D CA 1
ATOM 2372 C C . THR D 1 27 ? 31.867 -75.415 -2.244 1.00 68.16 47 THR D C 1
ATOM 2373 O O . THR D 1 27 ? 32.973 -75.035 -1.851 1.00 70.23 47 THR D O 1
ATOM 2377 N N . SER D 1 28 ? 31.677 -76.592 -2.830 1.00 69.48 48 SER D N 1
ATOM 2378 C CA . SER D 1 28 ? 32.781 -77.511 -3.064 1.00 71.18 48 SER D CA 1
ATOM 2379 C C . SER D 1 28 ? 33.743 -76.950 -4.105 1.00 72.92 48 SER D C 1
ATOM 2380 O O . SER D 1 28 ? 33.367 -76.153 -4.969 1.00 71.42 48 SER D O 1
ATOM 2383 N N . ALA D 1 29 ? 35.006 -77.375 -4.015 1.00 74.08 49 ALA D N 1
ATOM 2384 C CA . ALA D 1 29 ? 36.008 -76.892 -4.959 1.00 74.47 49 ALA D CA 1
ATOM 2385 C C . ALA D 1 29 ? 35.655 -77.299 -6.382 1.00 75.86 49 ALA D C 1
ATOM 2386 O O . ALA D 1 29 ? 35.730 -76.481 -7.306 1.00 74.61 49 ALA D O 1
ATOM 2388 N N . TYR D 1 30 ? 35.275 -78.569 -6.573 1.00 76.71 50 TYR D N 1
ATOM 2389 C CA . TYR D 1 30 ? 34.731 -79.029 -7.850 1.00 74.94 50 TYR D CA 1
ATOM 2390 C C . TYR D 1 30 ? 33.654 -78.095 -8.366 1.00 75.31 50 TYR D C 1
ATOM 2391 O O . TYR D 1 30 ? 33.640 -77.744 -9.551 1.00 78.82 50 TYR D O 1
ATOM 2400 N N . PHE D 1 31 ? 32.722 -77.713 -7.493 1.00 73.19 51 PHE D N 1
ATOM 2401 C CA . PHE D 1 31 ? 31.554 -76.964 -7.938 1.00 75.90 51 PHE D CA 1
ATOM 2402 C C . PHE D 1 31 ? 31.951 -75.607 -8.477 1.00 78.49 51 PHE D C 1
ATOM 2403 O O . PHE D 1 31 ? 31.276 -75.060 -9.358 1.00 79.06 51 PHE D O 1
ATOM 2411 N N . LEU D 1 32 ? 33.033 -75.036 -7.946 1.00 76.73 52 LEU D N 1
ATOM 2412 C CA . LEU D 1 32 ? 33.532 -73.787 -8.497 1.00 74.71 52 LEU 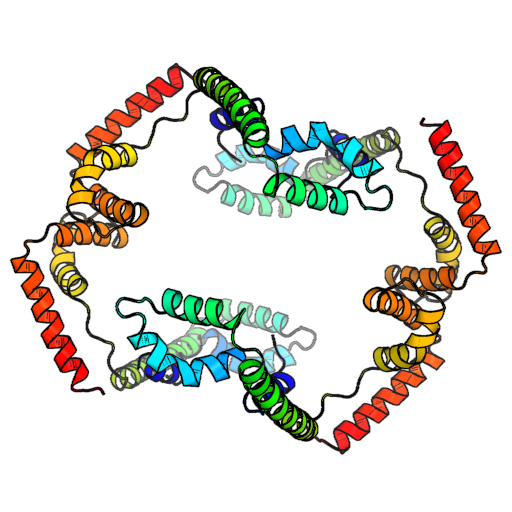D CA 1
ATOM 2413 C C . LEU D 1 32 ? 34.003 -74.002 -9.921 1.00 80.23 52 LEU D C 1
ATOM 2414 O O . LEU D 1 32 ? 33.671 -73.219 -10.819 1.00 82.76 52 LEU D O 1
ATOM 2419 N N . TYR D 1 33 ? 34.732 -75.096 -10.150 1.00 78.67 53 TYR D N 1
ATOM 2420 C CA . TYR D 1 33 ? 35.118 -75.483 -11.501 1.00 84.82 53 TYR D CA 1
ATOM 2421 C C . TYR D 1 33 ? 33.905 -75.797 -12.358 1.00 88.15 53 TYR D C 1
ATOM 2422 O O . TYR D 1 33 ? 33.919 -75.555 -13.571 1.00 88.21 53 TYR D O 1
ATOM 2431 N N . LEU D 1 34 ? 32.862 -76.376 -11.758 1.00 87.66 54 LEU D N 1
ATOM 2432 C CA . LEU D 1 34 ? 31.673 -76.707 -12.534 1.00 85.66 54 LEU D CA 1
ATOM 2433 C C . LEU D 1 34 ? 30.978 -75.447 -13.019 1.00 82.28 54 LEU D C 1
ATOM 2434 O O . LEU D 1 34 ? 30.555 -75.378 -14.174 1.00 86.07 54 LEU D O 1
ATOM 2439 N N . GLN D 1 35 ? 30.886 -74.426 -12.168 1.00 80.60 55 GLN D N 1
ATOM 2440 C CA . GLN D 1 35 ? 30.221 -73.196 -12.581 1.00 85.24 55 GLN D CA 1
ATOM 2441 C C . GLN D 1 35 ? 30.915 -72.564 -13.779 1.00 92.58 55 GLN D C 1
ATOM 2442 O O . GLN D 1 35 ? 30.250 -72.043 -14.680 1.00 99.10 55 GLN D O 1
ATOM 2448 N N . ASP D 1 36 ? 32.248 -72.614 -13.823 1.00 93.44 56 ASP D N 1
ATOM 2449 C CA . ASP D 1 36 ? 32.966 -71.952 -14.910 1.00 93.03 56 ASP D CA 1
ATOM 2450 C C . ASP D 1 36 ? 32.734 -72.652 -16.240 1.00 94.30 56 ASP D C 1
ATOM 2451 O O . ASP D 1 36 ? 32.617 -71.999 -17.283 1.00 100.45 56 ASP D O 1
ATOM 2456 N N . HIS D 1 37 ? 32.673 -73.976 -16.230 1.00 95.20 57 HIS D N 1
ATOM 2457 C CA . HIS D 1 37 ? 32.548 -74.744 -17.455 1.00 99.59 57 HIS D CA 1
ATOM 2458 C C . HIS D 1 37 ? 31.160 -75.329 -17.614 1.00 101.10 57 HIS D C 1
ATOM 2459 O O . HIS D 1 37 ? 30.950 -76.181 -18.476 1.00 98.70 57 HIS D O 1
ATOM 2466 N N . ARG D 1 38 ? 30.213 -74.876 -16.794 1.00 100.21 58 ARG D N 1
ATOM 2467 C CA . ARG D 1 38 ? 28.822 -75.284 -16.927 1.00 102.22 58 ARG D CA 1
ATOM 2468 C C . ARG D 1 38 ? 28.223 -74.756 -18.222 1.00 107.82 58 ARG D C 1
ATOM 2469 O O . ARG D 1 38 ? 27.621 -75.511 -18.992 1.00 108.62 58 ARG D O 1
ATOM 2477 N N . SER D 1 39 ? 28.406 -73.461 -18.489 1.00 108.53 59 SER D N 1
ATOM 2478 C CA . SER D 1 39 ? 27.855 -72.867 -19.702 1.00 113.13 59 SER D CA 1
ATOM 2479 C C . SER D 1 39 ? 28.548 -73.423 -20.937 1.00 119.21 59 SER D C 1
ATOM 2480 O O . SER D 1 39 ? 27.891 -73.868 -21.885 1.00 120.89 59 SER D O 1
ATOM 2483 N N . GLN D 1 40 ? 29.882 -73.394 -20.945 1.00 119.36 60 GLN D N 1
ATOM 2484 C CA . GLN D 1 40 ? 30.620 -74.073 -22.000 1.00 122.03 60 GLN D CA 1
ATOM 2485 C C . GLN D 1 40 ? 30.138 -75.506 -22.154 1.00 120.68 60 GLN D C 1
ATOM 2486 O O . GLN D 1 40 ? 29.857 -75.957 -23.270 1.00 123.38 60 GLN D O 1
ATOM 2492 N N . PHE D 1 41 ? 29.995 -76.230 -21.042 1.00 116.74 61 PHE D N 1
ATOM 2493 C CA . PHE D 1 41 ? 29.624 -77.635 -21.160 1.00 116.50 61 PHE D CA 1
ATOM 2494 C C . PHE D 1 41 ? 28.252 -77.793 -21.789 1.00 125.86 61 PHE D C 1
ATOM 2495 O O . PHE D 1 41 ? 28.018 -78.741 -22.548 1.00 129.77 61 PHE D O 1
ATOM 2503 N N . VAL D 1 42 ? 27.317 -76.905 -21.456 1.00 126.41 62 VAL D N 1
ATOM 2504 C CA . VAL D 1 42 ? 26.033 -76.927 -22.143 1.00 125.76 62 VAL D CA 1
ATOM 2505 C C . VAL D 1 42 ? 26.250 -76.651 -23.624 1.00 126.77 62 VAL D C 1
ATOM 2506 O O . VAL D 1 42 ? 25.713 -77.353 -24.489 1.00 128.53 62 VAL D O 1
ATOM 2510 N N . LYS D 1 43 ? 27.103 -75.675 -23.936 1.00 124.57 63 LYS D N 1
ATOM 2511 C CA . LYS D 1 43 ? 27.486 -75.469 -25.326 1.00 125.83 63 LYS D CA 1
ATOM 2512 C C . LYS D 1 43 ? 28.188 -76.697 -25.898 1.00 129.88 63 LYS D C 1
ATOM 2513 O O . LYS D 1 43 ? 28.033 -76.989 -27.089 1.00 133.66 63 LYS D O 1
ATOM 2519 N N . GLU D 1 44 ? 28.957 -77.437 -25.082 1.00 129.88 64 GLU D N 1
ATOM 2520 C CA . GLU D 1 44 ? 29.555 -78.667 -25.605 1.00 129.90 64 GLU D CA 1
ATOM 2521 C C . GLU D 1 44 ? 28.468 -79.637 -26.040 1.00 130.53 64 GLU D C 1
ATOM 2522 O O . GLU D 1 44 ? 28.526 -80.178 -27.149 1.00 132.10 64 GLU D O 1
ATOM 2528 N N . ASN D 1 45 ? 27.449 -79.848 -25.195 1.00 128.76 65 ASN D N 1
ATOM 2529 C CA . ASN D 1 45 ? 26.361 -80.785 -25.505 1.00 132.29 65 ASN D CA 1
ATOM 2530 C C . ASN D 1 45 ? 24.994 -80.295 -25.029 1.00 135.88 65 ASN D C 1
ATOM 2531 O O . ASN D 1 45 ? 24.799 -80.171 -23.809 1.00 138.03 65 ASN D O 1
ATOM 2536 N N . PRO D 1 46 ? 24.021 -79.998 -25.945 1.00 132.52 66 PRO D N 1
ATOM 2537 C CA . PRO D 1 46 ? 22.629 -79.834 -25.487 1.00 128.75 66 PRO D CA 1
ATOM 2538 C C . PRO D 1 46 ? 21.801 -81.118 -25.477 1.00 123.94 66 PRO D C 1
ATOM 2539 O O . PRO D 1 46 ? 20.665 -81.107 -24.987 1.00 117.61 66 PRO D O 1
ATOM 2543 N N . THR D 1 47 ? 22.333 -82.225 -26.005 1.00 127.32 67 THR D N 1
ATOM 2544 C CA . THR D 1 47 ? 21.511 -83.425 -26.165 1.00 124.18 67 THR D CA 1
ATOM 2545 C C . THR D 1 47 ? 21.371 -84.185 -24.853 1.00 123.68 67 THR D C 1
ATOM 2546 O O . THR D 1 47 ? 20.295 -84.712 -24.543 1.00 125.02 67 THR D O 1
ATOM 2550 N N . LEU D 1 48 ? 22.451 -84.256 -24.076 1.00 120.34 68 LEU D N 1
ATOM 2551 C CA . LEU D 1 48 ? 22.495 -85.127 -22.909 1.00 111.83 68 LEU D CA 1
ATOM 2552 C C . LEU D 1 48 ? 21.771 -84.504 -21.719 1.00 108.19 68 LEU D C 1
ATOM 2553 O O . LEU D 1 48 ? 21.685 -83.280 -21.586 1.00 110.54 68 LEU D O 1
ATOM 2558 N N . ARG D 1 49 ? 21.257 -85.368 -20.844 1.00 101.92 69 ARG D N 1
ATOM 2559 C CA . ARG D 1 49 ? 20.416 -84.920 -19.742 1.00 103.13 69 ARG D CA 1
ATOM 2560 C C . ARG D 1 49 ? 21.239 -84.090 -18.751 1.00 100.01 69 ARG D C 1
ATOM 2561 O O . ARG D 1 49 ? 22.471 -84.141 -18.758 1.00 102.07 69 ARG D O 1
ATOM 2569 N N . PRO D 1 50 ? 20.582 -83.272 -17.928 1.00 93.02 70 PRO D N 1
ATOM 2570 C CA . PRO D 1 50 ? 21.335 -82.549 -16.887 1.00 87.62 70 PRO D CA 1
ATOM 2571 C C . PRO D 1 50 ? 22.016 -83.493 -15.916 1.00 87.59 70 PRO D C 1
ATOM 2572 O O . PRO D 1 50 ? 23.115 -83.202 -15.423 1.00 87.38 70 PRO D O 1
ATOM 2576 N N . ALA D 1 51 ? 21.379 -84.631 -15.630 1.00 87.60 71 ALA D N 1
ATOM 2577 C CA . ALA D 1 51 ? 22.045 -85.690 -14.882 1.00 86.10 71 ALA D CA 1
ATOM 2578 C C . ALA D 1 51 ? 23.261 -86.199 -15.637 1.00 92.82 71 ALA D C 1
ATOM 2579 O O . ALA D 1 51 ? 24.314 -86.440 -15.038 1.00 92.36 71 ALA D O 1
ATOM 2581 N N . GLU D 1 52 ? 23.129 -86.385 -16.955 1.00 96.91 72 GLU D N 1
ATOM 2582 C CA . GLU D 1 52 ? 24.276 -86.776 -17.765 1.00 91.70 72 GLU D CA 1
ATOM 2583 C C . GLU D 1 52 ? 25.335 -85.693 -17.749 1.00 95.77 72 GLU D C 1
ATOM 2584 O O . GLU D 1 52 ? 26.532 -85.986 -17.705 1.00 96.35 72 GLU D O 1
ATOM 2590 N N . ILE D 1 53 ? 24.908 -84.436 -17.834 1.00 96.53 73 ILE D N 1
ATOM 2591 C CA . ILE D 1 53 ? 25.829 -83.308 -17.753 1.00 92.58 73 ILE D CA 1
ATOM 2592 C C . ILE D 1 53 ? 26.838 -83.511 -16.625 1.00 95.56 73 ILE D C 1
ATOM 2593 O O . ILE D 1 53 ? 28.054 -83.493 -16.847 1.00 93.47 73 ILE D O 1
ATOM 2598 N N . SER D 1 54 ? 26.354 -83.772 -15.410 1.00 91.45 74 SER D N 1
ATOM 2599 C CA . SER D 1 54 ? 27.252 -83.766 -14.265 1.00 84.16 74 SER D CA 1
ATOM 2600 C C . SER D 1 54 ? 28.131 -85.012 -14.233 1.00 88.96 74 SER D C 1
ATOM 2601 O O . SER D 1 54 ? 29.239 -84.981 -13.685 1.00 92.56 74 SER D O 1
ATOM 2604 N N . LYS D 1 55 ? 27.664 -86.116 -14.822 1.00 86.37 75 LYS D N 1
ATOM 2605 C CA . LYS D 1 55 ? 28.461 -87.341 -14.815 1.00 90.23 75 LYS D CA 1
ATOM 2606 C C . LYS D 1 55 ? 29.729 -87.180 -15.650 1.00 92.44 75 LYS D C 1
ATOM 2607 O O . LYS D 1 55 ? 30.830 -87.509 -15.195 1.00 94.90 75 LYS D O 1
ATOM 2613 N N . ILE D 1 56 ? 29.586 -86.687 -16.886 1.00 92.58 76 ILE D N 1
ATOM 2614 C CA . ILE D 1 56 ? 30.741 -86.383 -17.731 1.00 93.46 76 ILE D CA 1
ATOM 2615 C C . ILE D 1 56 ? 31.571 -85.270 -17.111 1.00 89.43 76 ILE D C 1
ATOM 2616 O O . ILE D 1 56 ? 32.806 -85.339 -17.079 1.00 83.37 76 ILE D O 1
ATOM 2621 N N . ALA D 1 57 ? 30.906 -84.240 -16.609 1.00 91.29 77 ALA D N 1
ATOM 2622 C CA . ALA D 1 57 ? 31.620 -83.129 -16.003 1.00 89.84 77 ALA D CA 1
ATOM 2623 C C . ALA D 1 57 ? 32.412 -83.618 -14.801 1.00 89.16 77 ALA D C 1
ATOM 2624 O O . ALA D 1 57 ? 33.528 -83.179 -14.567 1.00 87.72 77 ALA D O 1
ATOM 2626 N N . GLY D 1 58 ? 31.836 -84.529 -14.032 1.00 87.60 78 GLY D N 1
ATOM 2627 C CA . GLY D 1 58 ? 32.541 -85.039 -12.868 1.00 87.87 78 GLY D CA 1
ATOM 2628 C C . GLY D 1 58 ? 33.923 -85.555 -13.209 1.00 88.14 78 GLY D C 1
ATOM 2629 O O . GLY D 1 58 ? 34.893 -85.291 -12.491 1.00 87.68 78 GLY D O 1
ATOM 2630 N N . GLU D 1 59 ? 34.044 -86.273 -14.328 1.00 93.74 79 GLU D N 1
ATOM 2631 C CA . GLU D 1 59 ? 35.323 -86.881 -14.674 1.00 92.95 79 GLU D CA 1
ATOM 2632 C C . GLU D 1 59 ? 36.278 -85.879 -15.311 1.00 86.70 79 GLU D C 1
ATOM 2633 O O . GLU D 1 59 ? 37.481 -86.145 -15.385 1.00 83.82 79 GLU D O 1
ATOM 2639 N N . LYS D 1 60 ? 35.778 -84.725 -15.743 1.00 89.38 80 LYS D N 1
ATOM 2640 C CA . LYS D 1 60 ? 36.676 -83.629 -16.074 1.00 88.09 80 LYS D CA 1
ATOM 2641 C C . LYS D 1 60 ? 37.512 -83.220 -14.875 1.00 88.52 80 LYS D C 1
ATOM 2642 O O . LYS D 1 60 ? 38.726 -83.037 -14.993 1.00 90.36 80 LYS D O 1
ATOM 2648 N N . TRP D 1 61 ? 36.872 -83.056 -13.715 1.00 88.11 81 TRP D N 1
ATOM 2649 C CA . TRP D 1 61 ? 37.562 -82.534 -12.540 1.00 89.31 81 TRP D CA 1
ATOM 2650 C C . TRP D 1 61 ? 38.751 -83.407 -12.158 1.00 93.45 81 TRP D C 1
ATOM 2651 O O . TRP D 1 61 ? 39.850 -82.896 -11.897 1.00 90.34 81 TRP D O 1
ATOM 2662 N N . GLN D 1 62 ? 38.557 -84.727 -12.128 1.00 89.92 82 GLN D N 1
ATOM 2663 C CA . GLN D 1 62 ? 39.685 -85.624 -11.908 1.00 90.24 82 GLN D CA 1
ATOM 2664 C C . GLN D 1 62 ? 40.764 -85.404 -12.960 1.00 94.16 82 GLN D C 1
ATOM 2665 O O . GLN D 1 62 ? 41.961 -85.573 -12.690 1.00 96.57 82 GLN D O 1
ATOM 2671 N N . ASN D 1 63 ? 40.357 -84.967 -14.149 1.00 89.05 83 ASN D N 1
ATOM 2672 C CA . ASN D 1 63 ? 41.254 -84.951 -15.294 1.00 90.92 83 ASN D CA 1
ATOM 2673 C C . ASN D 1 63 ? 42.109 -83.686 -15.330 1.00 91.63 83 ASN D C 1
ATOM 2674 O O . ASN D 1 63 ? 43.230 -83.712 -15.850 1.00 92.36 83 ASN D O 1
ATOM 2679 N N . LEU D 1 64 ? 41.612 -82.581 -14.763 1.00 87.76 84 LEU D N 1
ATOM 2680 C CA . LEU D 1 64 ? 42.287 -81.294 -14.905 1.00 93.44 84 LEU D CA 1
ATOM 2681 C C . LEU D 1 64 ? 43.732 -81.365 -14.446 1.00 97.48 84 LEU D C 1
ATOM 2682 O O . LEU D 1 64 ? 44.064 -81.988 -13.432 1.00 90.98 84 LEU D O 1
ATOM 2687 N N . GLU D 1 65 ? 44.587 -80.697 -15.209 1.00 101.23 85 GLU D N 1
ATOM 2688 C CA . GLU D 1 65 ? 45.966 -80.533 -14.809 1.00 99.70 85 GLU D CA 1
ATOM 2689 C C . GLU D 1 65 ? 46.025 -79.837 -13.457 1.00 97.68 85 GLU D C 1
ATOM 2690 O O . GLU D 1 65 ? 45.118 -79.095 -13.067 1.00 96.30 85 GLU D O 1
ATOM 2696 N N . ALA D 1 66 ? 47.097 -80.116 -12.722 1.00 90.68 86 ALA D N 1
ATOM 2697 C CA . ALA D 1 66 ? 47.155 -79.682 -11.333 1.00 86.83 86 ALA D CA 1
ATOM 2698 C C . ALA D 1 66 ? 47.110 -78.162 -11.219 1.00 87.20 86 ALA D C 1
ATOM 2699 O O . ALA D 1 66 ? 46.570 -77.625 -10.245 1.00 88.27 86 ALA D O 1
ATOM 2701 N N . ASP D 1 67 ? 47.660 -77.453 -12.212 1.00 87.51 87 ASP D N 1
ATOM 2702 C CA . ASP D 1 67 ? 47.726 -75.993 -12.153 1.00 91.15 87 ASP D CA 1
ATOM 2703 C C . ASP D 1 67 ? 46.336 -75.375 -12.022 1.00 87.10 87 ASP D C 1
ATOM 2704 O O . ASP D 1 67 ? 46.081 -74.577 -11.112 1.00 84.37 87 ASP D O 1
ATOM 2709 N N . ILE D 1 68 ? 45.421 -75.738 -12.928 1.00 89.42 88 ILE D N 1
ATOM 2710 C CA . ILE D 1 68 ? 44.057 -75.217 -12.883 1.00 86.68 88 ILE D CA 1
ATOM 2711 C C . ILE D 1 68 ? 43.279 -75.845 -11.730 1.00 87.45 88 ILE D C 1
ATOM 2712 O O . ILE D 1 68 ? 42.545 -75.158 -11.009 1.00 85.22 88 ILE D O 1
ATOM 2717 N N . LYS D 1 69 ? 43.418 -77.151 -11.569 1.00 85.39 89 LYS D N 1
ATOM 2718 C CA . LYS D 1 69 ? 42.714 -77.845 -10.508 1.00 82.12 89 LYS D CA 1
ATOM 2719 C C . LYS D 1 69 ? 43.062 -77.238 -9.162 1.00 85.04 89 LYS D C 1
ATOM 2720 O O . LYS D 1 69 ? 42.218 -76.654 -8.492 1.00 82.27 89 LYS D O 1
ATOM 2726 N N . GLU D 1 70 ? 44.321 -77.375 -8.776 1.00 89.20 90 GLU D N 1
ATOM 2727 C CA . GLU D 1 70 ? 44.796 -76.853 -7.507 1.00 85.66 90 GLU D CA 1
ATOM 2728 C C . GLU D 1 70 ? 44.293 -75.440 -7.258 1.00 85.22 90 GLU D C 1
ATOM 2729 O O . GLU D 1 70 ? 43.967 -75.085 -6.133 1.00 84.11 90 GLU D O 1
ATOM 2735 N N . LYS D 1 71 ? 44.228 -74.631 -8.306 1.00 84.78 91 LYS D N 1
ATOM 2736 C CA . LYS D 1 71 ? 43.746 -73.268 -8.151 1.00 87.15 91 LYS D CA 1
ATOM 2737 C C . LYS D 1 71 ? 42.412 -73.301 -7.437 1.00 86.83 91 LYS D C 1
ATOM 2738 O O . LYS D 1 71 ? 42.256 -72.750 -6.353 1.00 85.24 91 LYS D O 1
ATOM 2744 N N . TYR D 1 72 ? 41.448 -73.963 -8.057 1.00 84.80 92 TYR D N 1
ATOM 2745 C CA . TYR D 1 72 ? 40.125 -74.080 -7.480 1.00 85.23 92 TYR D CA 1
ATOM 2746 C C . TYR D 1 72 ? 40.239 -74.562 -6.043 1.00 82.10 92 TYR D C 1
ATOM 2747 O O . TYR D 1 72 ? 39.709 -73.940 -5.131 1.00 82.15 92 TYR D O 1
ATOM 2756 N N . ILE D 1 73 ? 40.941 -75.669 -5.847 1.00 77.74 93 ILE D N 1
ATOM 2757 C CA . ILE D 1 73 ? 41.127 -76.222 -4.507 1.00 74.25 93 ILE D CA 1
ATOM 2758 C C . ILE D 1 73 ? 41.605 -75.133 -3.563 1.00 76.89 93 ILE D C 1
ATOM 2759 O O . ILE D 1 73 ? 41.014 -74.903 -2.502 1.00 79.42 93 ILE D O 1
ATOM 2764 N N . SER D 1 74 ? 42.677 -74.432 -3.945 1.00 80.53 94 SER D N 1
ATOM 2765 C CA . SER D 1 74 ? 43.181 -73.338 -3.124 1.00 82.97 94 SER D CA 1
ATOM 2766 C C . SER D 1 74 ? 42.102 -72.294 -2.879 1.00 78.18 94 SER D C 1
ATOM 2767 O O . SER D 1 74 ? 41.947 -71.807 -1.756 1.00 79.43 94 SER D O 1
ATOM 2770 N N . GLU D 1 75 ? 41.348 -71.934 -3.915 1.00 76.41 95 GLU D N 1
ATOM 2771 C CA . GLU D 1 75 ? 40.279 -70.963 -3.722 1.00 80.91 95 GLU D CA 1
ATOM 2772 C C . GLU D 1 75 ? 39.263 -71.478 -2.713 1.00 78.72 95 GLU D C 1
ATOM 2773 O O . GLU D 1 75 ? 38.761 -70.716 -1.879 1.00 71.26 95 GLU D O 1
ATOM 2779 N N . ARG D 1 76 ? 38.971 -72.780 -2.758 1.00 77.66 96 ARG D N 1
ATOM 2780 C CA . ARG D 1 76 ? 38.090 -73.383 -1.763 1.00 74.81 96 ARG D CA 1
ATOM 2781 C C . ARG D 1 76 ? 38.701 -73.302 -0.368 1.00 74.96 96 ARG D C 1
ATOM 2782 O O . ARG D 1 76 ? 38.017 -72.946 0.599 1.00 75.51 96 ARG D O 1
ATOM 2790 N N . LYS D 1 77 ? 39.988 -73.634 -0.247 1.00 72.98 97 LYS D N 1
ATOM 2791 C CA . LYS D 1 77 ? 40.687 -73.464 1.024 1.00 74.56 97 LYS D CA 1
ATOM 2792 C C . LYS D 1 77 ? 40.499 -72.056 1.573 1.00 72.10 97 LYS D C 1
ATOM 2793 O O . LYS D 1 77 ? 40.164 -71.882 2.751 1.00 72.25 97 LYS D O 1
ATOM 2799 N N . LYS D 1 78 ? 40.706 -71.037 0.731 1.00 70.15 98 LYS D N 1
ATOM 2800 C CA . LYS D 1 78 ? 40.537 -69.655 1.174 1.00 73.58 98 LYS D CA 1
ATOM 2801 C C . LYS D 1 78 ? 39.092 -69.381 1.561 1.00 78.61 98 LYS D C 1
ATOM 2802 O O . LYS D 1 78 ? 38.827 -68.740 2.586 1.00 77.28 98 LYS D O 1
ATOM 2808 N N . LEU D 1 79 ? 38.144 -69.871 0.756 1.00 78.59 99 LEU D N 1
ATOM 2809 C CA . LEU D 1 79 ? 36.733 -69.659 1.056 1.00 71.87 99 LEU D CA 1
ATOM 2810 C C . LEU D 1 79 ? 36.337 -70.353 2.352 1.00 70.90 99 LEU D C 1
ATOM 2811 O O . LEU D 1 79 ? 35.624 -69.772 3.179 1.00 70.13 99 LEU D O 1
ATOM 2816 N N . TYR D 1 80 ? 36.796 -71.572 2.557 1.00 65.62 100 TYR D N 1
ATOM 2817 C CA . TYR D 1 80 ? 36.429 -72.242 3.781 1.00 66.32 100 TYR D CA 1
ATOM 2818 C C . TYR D 1 80 ? 36.963 -71.493 4.988 1.00 74.70 100 TYR D C 1
ATOM 2819 O O . TYR D 1 80 ? 36.283 -71.374 6.001 1.00 73.64 100 TYR D O 1
ATOM 2828 N N . SER D 1 81 ? 38.182 -70.984 4.884 1.00 78.25 101 SER D N 1
ATOM 2829 C CA . SER D 1 81 ? 38.765 -70.256 6.003 1.00 77.53 101 SER D CA 1
ATOM 2830 C C . SER D 1 81 ? 37.929 -69.037 6.364 1.00 75.88 101 SER D C 1
ATOM 2831 O O . SER D 1 81 ? 37.706 -68.757 7.547 1.00 71.13 101 SER D O 1
ATOM 2834 N N . GLU D 1 82 ? 37.446 -68.305 5.358 1.00 73.25 102 GLU D N 1
ATOM 2835 C CA . GLU D 1 82 ? 36.590 -67.157 5.633 1.00 71.89 102 GLU D CA 1
ATOM 2836 C C . GLU D 1 82 ? 35.325 -67.594 6.356 1.00 72.56 102 GLU D C 1
ATOM 2837 O O . GLU D 1 82 ? 34.894 -66.950 7.319 1.00 70.53 102 GLU D O 1
ATOM 2843 N N . TYR D 1 83 ? 34.739 -68.709 5.917 1.00 73.92 103 TYR D N 1
ATOM 2844 C CA . TYR D 1 83 ? 33.558 -69.260 6.567 1.00 68.33 103 TYR D CA 1
ATOM 2845 C C . TYR D 1 83 ? 33.848 -69.655 8.010 1.00 70.49 103 TYR D C 1
ATOM 2846 O O . TYR D 1 83 ? 33.070 -69.339 8.917 1.00 69.42 103 TYR D O 1
ATOM 2855 N N . GLN D 1 84 ? 34.966 -70.337 8.248 1.00 71.79 104 GLN D N 1
ATOM 2856 C CA . GLN D 1 84 ? 35.242 -70.842 9.588 1.00 70.07 104 GLN D CA 1
ATOM 2857 C C . GLN D 1 84 ? 35.488 -69.714 10.575 1.00 71.86 104 GLN D C 1
ATOM 2858 O O . GLN D 1 84 ? 35.189 -69.856 11.766 1.00 75.73 104 GLN D O 1
ATOM 2864 N N . LYS D 1 85 ? 36.059 -68.596 10.119 1.00 68.19 105 LYS D N 1
ATOM 2865 C CA . LYS D 1 85 ? 36.114 -67.440 11.006 1.00 72.43 105 LYS D CA 1
ATOM 2866 C C . LYS D 1 85 ? 34.707 -66.987 11.351 1.00 74.46 105 LYS D C 1
ATOM 2867 O O . LYS D 1 85 ? 34.360 -66.856 12.530 1.00 74.42 105 LYS D O 1
ATOM 2873 N N . ALA D 1 86 ? 33.864 -66.802 10.333 1.00 69.08 106 ALA D N 1
ATOM 2874 C CA . ALA D 1 86 ? 32.482 -66.420 10.583 1.00 67.55 106 ALA D CA 1
ATOM 2875 C C . ALA D 1 86 ? 31.791 -67.426 11.490 1.00 71.07 106 ALA D C 1
ATOM 2876 O O . ALA D 1 86 ? 31.017 -67.044 12.375 1.00 73.65 106 ALA D O 1
ATOM 2878 N N . LYS D 1 87 ? 32.067 -68.718 11.298 1.00 68.32 107 LYS D N 1
ATOM 2879 C CA . LYS D 1 87 ? 31.387 -69.741 12.086 1.00 63.63 107 LYS D CA 1
ATOM 2880 C C . LYS D 1 87 ? 31.753 -69.627 13.560 1.00 64.25 107 LYS D C 1
ATOM 2881 O O . LYS D 1 87 ? 30.890 -69.761 14.433 1.00 66.54 107 LYS D O 1
ATOM 2887 N N . LYS D 1 88 ? 33.026 -69.354 13.860 1.00 70.87 108 LYS D N 1
ATOM 2888 C CA . LYS D 1 88 ? 33.440 -69.223 15.256 1.00 73.84 108 LYS D CA 1
ATOM 2889 C C . LYS D 1 88 ? 32.819 -67.984 15.890 1.00 73.33 108 LYS D C 1
ATOM 2890 O O . LYS D 1 88 ? 32.297 -68.041 17.010 1.00 71.69 108 LYS D O 1
ATOM 2896 N N . GLU D 1 89 ? 32.860 -66.851 15.183 1.00 70.38 109 GLU D N 1
ATOM 2897 C CA . GLU D 1 89 ? 32.276 -65.635 15.735 1.00 69.98 109 GLU D CA 1
ATOM 2898 C C . GLU D 1 89 ? 30.763 -65.757 15.835 1.00 69.96 109 GLU D C 1
ATOM 2899 O O . GLU D 1 89 ? 30.162 -65.272 16.800 1.00 73.97 109 GLU D O 1
ATOM 2905 N N . PHE D 1 90 ? 30.126 -66.424 14.868 1.00 66.26 110 PHE D N 1
ATOM 2906 C CA . PHE D 1 90 ? 28.687 -66.647 14.973 1.00 63.34 110 PHE D CA 1
ATOM 2907 C C . PHE D 1 90 ? 28.358 -67.520 16.184 1.00 65.31 110 PHE D C 1
ATOM 2908 O O . PHE D 1 90 ? 27.510 -67.160 17.012 1.00 63.02 110 PHE D O 1
ATOM 2916 N N . ASP D 1 91 ? 29.032 -68.666 16.315 1.00 65.69 111 ASP D N 1
ATOM 2917 C CA . ASP D 1 91 ? 28.676 -69.608 17.372 1.00 64.16 111 ASP D CA 1
ATOM 2918 C C . ASP D 1 91 ? 28.920 -69.025 18.761 1.00 66.42 111 ASP D C 1
ATOM 2919 O O . ASP D 1 91 ? 28.145 -69.279 19.689 1.00 66.28 111 ASP D O 1
ATOM 2924 N N . GLU D 1 92 ? 29.986 -68.241 18.933 1.00 68.00 112 GLU D N 1
ATOM 2925 C CA . GLU D 1 92 ? 30.225 -67.626 20.236 1.00 69.78 112 GLU D CA 1
ATOM 2926 C C . GLU D 1 92 ? 29.083 -66.689 20.633 1.00 68.85 112 GLU D C 1
ATOM 2927 O O . GLU D 1 92 ? 28.722 -66.607 21.813 1.00 64.73 112 GLU D O 1
ATOM 2933 N N . LYS D 1 93 ? 28.480 -65.998 19.662 1.00 65.76 113 LYS D N 1
ATOM 2934 C CA . LYS D 1 93 ? 27.543 -64.924 19.992 1.00 66.87 113 LYS D CA 1
ATOM 2935 C C . LYS D 1 93 ? 26.163 -65.435 20.396 1.00 66.57 113 LYS D C 1
ATOM 2936 O O . LYS D 1 93 ? 25.367 -64.671 20.955 1.00 63.80 113 LYS D O 1
ATOM 2942 N N . LEU D 1 94 ? 25.853 -66.700 20.119 1.00 64.56 114 LEU D N 1
ATOM 2943 C CA . LEU D 1 94 ? 24.483 -67.171 20.246 1.00 61.37 114 LEU D CA 1
ATOM 2944 C C . LEU D 1 94 ? 24.202 -67.645 21.680 1.00 61.81 114 LEU D C 1
ATOM 2945 O O . LEU D 1 94 ? 25.130 -67.874 22.459 1.00 66.70 114 LEU D O 1
ATOM 2950 N N . PRO D 1 95 ? 22.926 -67.789 22.048 1.00 60.61 115 PRO D N 1
ATOM 2951 C CA . PRO D 1 95 ? 22.571 -68.038 23.462 1.00 56.15 115 PRO D CA 1
ATOM 2952 C C . PRO D 1 95 ? 23.242 -69.287 24.004 1.00 56.83 115 PRO D C 1
ATOM 2953 O O . PRO D 1 95 ? 23.286 -70.328 23.329 1.00 60.99 115 PRO D O 1
ATOM 2957 N N . PRO D 1 96 ? 23.773 -69.218 25.223 1.00 56.39 116 PRO D N 1
ATOM 2958 C CA . PRO D 1 96 ? 24.551 -70.346 25.755 1.00 60.58 116 PRO D CA 1
ATOM 2959 C C . PRO D 1 96 ? 23.667 -71.482 26.247 1.00 58.98 116 PRO D C 1
ATOM 2960 O O . PRO D 1 96 ? 22.610 -71.271 26.850 1.00 56.33 116 PRO D O 1
ATOM 2964 N N . LYS D 1 97 ? 24.130 -72.704 26.015 1.00 56.39 117 LYS D N 1
ATOM 2965 C CA . LYS D 1 97 ? 23.441 -73.837 26.607 1.00 54.30 117 LYS D CA 1
ATOM 2966 C C . LYS D 1 97 ? 23.466 -73.737 28.132 1.00 55.57 117 LYS D C 1
ATOM 2967 O O . LYS D 1 97 ? 24.151 -72.898 28.725 1.00 56.98 117 LYS D O 1
ATOM 2973 N N . LYS D 1 98 ? 22.691 -74.605 28.768 1.00 54.66 118 LYS D N 1
ATOM 2974 C CA . LYS D 1 98 ? 22.646 -74.654 30.216 1.00 54.39 118 LYS D CA 1
ATOM 2975 C C . LYS D 1 98 ? 23.913 -75.319 30.767 1.00 51.69 118 LYS D C 1
ATOM 2976 O O . LYS D 1 98 ? 24.583 -76.080 30.064 1.00 52.89 118 LYS D O 1
ATOM 2982 N N . PRO D 1 99 ? 24.273 -75.030 32.019 1.00 48.22 119 PRO D N 1
ATOM 2983 C CA . PRO D 1 99 ? 25.427 -75.701 32.618 1.00 40.44 119 PRO D CA 1
ATOM 2984 C C . PRO D 1 99 ? 25.200 -77.196 32.682 1.00 48.31 119 PRO D C 1
ATOM 2985 O O . PRO D 1 99 ? 24.083 -77.663 32.905 1.00 53.74 119 PRO D O 1
ATOM 2989 N N . ALA D 1 100 ? 26.272 -77.955 32.477 1.00 47.17 120 ALA D N 1
ATOM 2990 C CA . ALA D 1 100 ? 26.175 -79.404 32.573 1.00 43.27 120 ALA D CA 1
ATOM 2991 C C . ALA D 1 100 ? 25.795 -79.832 33.983 1.00 47.29 120 ALA D C 1
ATOM 2992 O O . ALA D 1 100 ? 26.089 -79.145 34.963 1.00 49.37 120 ALA D O 1
ATOM 2994 N N . GLY D 1 101 ? 25.167 -81.004 34.080 1.00 49.97 121 GLY D N 1
ATOM 2995 C CA . GLY D 1 101 ? 24.756 -81.554 35.352 1.00 48.07 121 GLY D CA 1
ATOM 2996 C C . GLY D 1 101 ? 25.903 -82.044 36.224 1.00 47.49 121 GLY D C 1
ATOM 2997 O O . GLY D 1 101 ? 27.063 -82.126 35.799 1.00 44.63 121 GLY D O 1
ATOM 2998 N N . PRO D 1 102 ? 25.582 -82.376 37.478 1.00 44.94 122 PRO D N 1
ATOM 2999 C CA . PRO D 1 102 ? 26.615 -82.885 38.401 1.00 45.68 122 PRO D CA 1
ATOM 3000 C C . PRO D 1 102 ? 27.405 -84.079 37.881 1.00 43.09 122 PRO D C 1
ATOM 3001 O O . PRO D 1 102 ? 28.630 -84.101 38.036 1.00 42.51 122 PRO D O 1
ATOM 3005 N N . PHE D 1 103 ? 26.750 -85.083 37.289 1.00 43.14 123 PHE D N 1
ATOM 3006 C CA . PHE D 1 103 ? 27.488 -86.244 36.798 1.00 38.21 123 PHE D CA 1
ATOM 3007 C C . PHE D 1 103 ? 28.398 -85.880 35.641 1.00 42.71 123 PHE D C 1
ATOM 3008 O O . PHE D 1 103 ? 29.500 -86.442 35.496 1.00 43.70 123 PHE D O 1
ATOM 3016 N N . ILE D 1 104 ? 27.950 -84.978 34.764 1.00 38.06 124 ILE D N 1
ATOM 3017 C CA . ILE D 1 104 ? 28.768 -84.645 33.616 1.00 36.08 124 ILE D CA 1
ATOM 3018 C C . ILE D 1 104 ? 30.084 -84.006 34.054 1.00 40.81 124 ILE D C 1
ATOM 3019 O O . ILE D 1 104 ? 31.158 -84.412 33.642 1.00 46.31 124 ILE D O 1
ATOM 3024 N N . LYS D 1 105 ? 30.044 -83.047 34.965 1.00 41.09 125 LYS D N 1
ATOM 3025 C CA . LYS D 1 105 ? 31.241 -82.364 35.396 1.00 45.44 125 LYS D CA 1
ATOM 3026 C C . LYS D 1 105 ? 32.157 -83.374 36.042 1.00 41.27 125 LYS D C 1
ATOM 3027 O O . LYS D 1 105 ? 33.354 -83.165 36.109 1.00 51.15 125 LYS D O 1
ATOM 3033 N N . TYR D 1 106 ? 31.555 -84.298 36.767 1.00 37.05 126 TYR D N 1
ATOM 3034 C CA . TYR D 1 106 ? 32.385 -85.282 37.464 1.00 39.75 126 TYR D CA 1
ATOM 3035 C C . TYR D 1 106 ? 33.085 -86.132 36.408 1.00 40.78 126 TYR D C 1
ATOM 3036 O O . TYR D 1 106 ? 34.326 -86.168 36.368 1.00 41.12 126 TYR D O 1
ATOM 3045 N N . ALA D 1 107 ? 32.295 -86.789 35.549 1.00 36.07 127 ALA D N 1
ATOM 3046 C CA . ALA D 1 107 ? 32.865 -87.536 34.440 1.00 40.19 127 ALA D CA 1
ATOM 3047 C C . ALA D 1 107 ? 33.951 -86.747 33.735 1.00 47.61 127 ALA D C 1
ATOM 3048 O O . ALA D 1 107 ? 35.053 -87.293 33.514 1.00 46.24 127 ALA D O 1
ATOM 3050 N N . ASN D 1 108 ? 33.688 -85.462 33.451 1.00 44.36 128 ASN D N 1
ATOM 3051 C CA . ASN D 1 108 ? 34.709 -84.668 32.794 1.00 47.86 128 ASN D CA 1
ATOM 3052 C C . ASN D 1 108 ? 35.997 -84.604 33.601 1.00 48.39 128 ASN D C 1
ATOM 3053 O O . ASN D 1 108 ? 37.079 -84.522 33.017 1.00 56.56 128 ASN D O 1
ATOM 3058 N N . GLU D 1 109 ? 35.923 -84.643 34.930 1.00 44.00 129 GLU D N 1
ATOM 3059 C CA . GLU D 1 109 ? 37.165 -84.519 35.682 1.00 47.29 129 GLU D CA 1
ATOM 3060 C C . GLU D 1 109 ? 37.942 -85.827 35.689 1.00 44.45 129 GLU D C 1
ATOM 3061 O O . GLU D 1 109 ? 39.174 -85.817 35.578 1.00 49.86 129 GLU D O 1
ATOM 3067 N N . VAL D 1 110 ? 37.247 -86.962 35.804 1.00 40.35 130 VAL D N 1
ATOM 3068 C CA . VAL D 1 110 ? 37.902 -88.257 35.986 1.00 41.54 130 VAL D CA 1
ATOM 3069 C C . VAL D 1 110 ? 38.062 -89.039 34.699 1.00 41.37 130 VAL D C 1
ATOM 3070 O O . VAL D 1 110 ? 38.660 -90.122 34.719 1.00 38.76 130 VAL D O 1
ATOM 3074 N N . ARG D 1 111 ? 37.486 -88.576 33.594 1.00 47.50 131 ARG D N 1
ATOM 3075 C CA . ARG D 1 111 ? 37.579 -89.373 32.380 1.00 45.24 131 ARG D CA 1
ATOM 3076 C C . ARG D 1 111 ? 39.028 -89.665 32.049 1.00 43.03 131 ARG D C 1
ATOM 3077 O O . ARG D 1 111 ? 39.365 -90.777 31.643 1.00 47.30 131 ARG D O 1
ATOM 3085 N N . SER D 1 112 ? 39.906 -88.693 32.278 1.00 43.30 132 SER D N 1
ATOM 3086 C CA . SER D 1 112 ? 41.302 -88.838 31.893 1.00 39.10 132 SER D CA 1
ATOM 3087 C C . SER D 1 112 ? 41.973 -89.979 32.650 1.00 42.74 132 SER D C 1
ATOM 3088 O O . SER D 1 112 ? 42.703 -90.787 32.066 1.00 44.89 132 SER D O 1
ATOM 3091 N N . GLN D 1 113 ? 41.736 -90.069 33.959 1.00 45.27 133 GLN D N 1
ATOM 3092 C CA . GLN D 1 113 ? 42.352 -91.151 34.719 1.00 45.86 133 GLN D CA 1
ATOM 3093 C C . GLN D 1 113 ? 41.677 -92.483 34.417 1.00 43.40 133 GLN D C 1
ATOM 3094 O O . GLN D 1 113 ? 42.336 -93.529 34.382 1.00 42.56 133 GLN D O 1
ATOM 3100 N N . VAL D 1 114 ? 40.362 -92.456 34.192 1.00 46.69 134 VAL D N 1
ATOM 3101 C CA . VAL D 1 114 ? 39.615 -93.676 33.909 1.00 43.40 134 VAL D CA 1
ATOM 3102 C C . VAL D 1 114 ? 40.034 -94.260 32.572 1.00 43.73 134 VAL D C 1
ATOM 3103 O O . VAL D 1 114 ? 40.087 -95.484 32.406 1.00 44.20 134 VAL D O 1
ATOM 3107 N N . PHE D 1 115 ? 40.344 -93.401 31.597 1.00 45.48 135 PHE D N 1
ATOM 3108 C CA . PHE D 1 115 ? 40.826 -93.913 30.322 1.00 47.54 135 PHE D CA 1
ATOM 3109 C C . PHE D 1 115 ? 42.195 -94.556 30.476 1.00 50.05 135 PHE D C 1
ATOM 3110 O O . PHE D 1 115 ? 42.447 -95.626 29.913 1.00 47.46 135 PHE D O 1
ATOM 3118 N N . ALA D 1 116 ? 43.092 -93.923 31.246 1.00 47.64 136 ALA D N 1
ATOM 3119 C CA . ALA D 1 116 ? 44.418 -94.502 31.459 1.00 44.01 136 ALA D CA 1
ATOM 3120 C C . ALA D 1 116 ? 44.323 -95.849 32.163 1.00 45.45 136 ALA D C 1
ATOM 3121 O O . ALA D 1 116 ? 45.133 -96.746 31.910 1.00 51.03 136 ALA D O 1
ATOM 3123 N N . GLN D 1 117 ? 43.323 -96.019 33.034 1.00 44.15 137 GLN D N 1
ATOM 3124 C CA . GLN D 1 117 ? 43.135 -97.300 33.710 1.00 43.56 137 GLN D CA 1
ATOM 3125 C C . GLN D 1 117 ? 42.427 -98.316 32.821 1.00 46.44 137 GLN D C 1
ATOM 3126 O O . GLN D 1 117 ? 42.384 -99.507 33.157 1.00 46.52 137 GLN D O 1
ATOM 3132 N N . HIS D 1 118 ? 41.862 -97.872 31.699 1.00 49.50 138 HIS D N 1
ATOM 3133 C CA . HIS D 1 118 ? 41.165 -98.751 30.760 1.00 50.14 138 HIS D CA 1
ATOM 3134 C C . HIS D 1 118 ? 41.512 -98.315 29.343 1.00 52.53 138 HIS D C 1
ATOM 3135 O O . HIS D 1 118 ? 40.693 -97.692 28.656 1.00 51.40 138 HIS D O 1
ATOM 3142 N N . PRO D 1 119 ? 42.731 -98.616 28.877 1.00 61.74 139 PRO D N 1
ATOM 3143 C CA . PRO D 1 119 ? 43.116 -98.167 27.526 1.00 57.68 139 PRO D CA 1
ATOM 3144 C C . PRO D 1 119 ? 42.330 -98.836 26.419 1.00 54.39 139 PRO D C 1
ATOM 3145 O O . PRO D 1 119 ? 42.202 -98.258 25.336 1.00 57.41 139 PRO D O 1
ATOM 3149 N N . ASP D 1 120 ? 41.805 -100.041 26.660 1.00 57.14 140 ASP D N 1
ATOM 3150 C CA . ASP D 1 120 ? 41.099 -100.776 25.615 1.00 56.66 140 ASP D CA 1
ATOM 3151 C C . ASP D 1 120 ? 39.717 -100.191 25.342 1.00 62.64 140 ASP D C 1
ATOM 3152 O O . ASP D 1 120 ? 39.198 -100.311 24.228 1.00 69.44 140 ASP D O 1
ATOM 3157 N N . LYS D 1 121 ? 39.106 -99.557 26.341 1.00 63.61 141 LYS D N 1
ATOM 3158 C CA . LYS D 1 121 ? 37.688 -99.230 26.272 1.00 54.50 141 LYS D CA 1
ATOM 3159 C C . LYS D 1 121 ? 37.427 -98.023 25.381 1.00 52.90 141 LYS D C 1
ATOM 3160 O O . LYS D 1 121 ? 38.210 -97.068 25.341 1.00 57.69 141 LYS D O 1
ATOM 3166 N N . SER D 1 122 ? 36.325 -98.082 24.646 1.00 44.23 142 SER D N 1
ATOM 3167 C CA . SER D 1 122 ? 35.882 -96.909 23.916 1.00 46.29 142 SER D CA 1
ATOM 3168 C C . SER D 1 122 ? 35.309 -95.889 24.896 1.00 51.15 142 SER D C 1
ATOM 3169 O O . SER D 1 122 ? 35.071 -96.189 26.075 1.00 52.75 142 SER D O 1
ATOM 3172 N N . GLN D 1 123 ? 35.088 -94.660 24.422 1.00 47.74 143 GLN D N 1
ATOM 3173 C CA . GLN D 1 123 ? 34.625 -93.652 25.369 1.00 52.16 143 GLN D CA 1
ATOM 3174 C C . GLN D 1 123 ? 33.195 -93.937 25.811 1.00 53.59 143 GLN D C 1
ATOM 3175 O O . GLN D 1 123 ? 32.804 -93.590 26.932 1.00 51.87 143 GLN D O 1
ATOM 3181 N N . LEU D 1 124 ? 32.402 -94.580 24.947 1.00 53.66 144 LEU D N 1
ATOM 3182 C CA . LEU D 1 124 ? 31.071 -95.023 25.355 1.00 47.28 144 LEU D CA 1
ATOM 3183 C C . LEU D 1 124 ? 31.162 -96.007 26.520 1.00 49.21 144 LEU D C 1
ATOM 3184 O O . LEU D 1 124 ? 30.393 -95.909 27.481 1.00 52.38 144 LEU D O 1
ATOM 3189 N N . ASP D 1 125 ? 32.117 -96.944 26.474 1.00 48.95 145 ASP D N 1
ATOM 3190 C CA . ASP D 1 125 ? 32.301 -97.852 27.604 1.00 49.46 145 ASP D CA 1
ATOM 3191 C C . ASP D 1 125 ? 32.896 -97.123 28.799 1.00 49.48 145 ASP D C 1
ATOM 3192 O O . ASP D 1 125 ? 32.596 -97.456 29.950 1.00 43.90 145 ASP D O 1
ATOM 3197 N N . LEU D 1 126 ? 33.762 -96.137 28.546 1.00 47.41 146 LEU D N 1
ATOM 3198 C CA . LEU D 1 126 ? 34.240 -95.296 29.635 1.00 44.45 146 LEU D CA 1
ATOM 3199 C C . LEU D 1 126 ? 33.072 -94.637 30.346 1.00 45.53 146 LEU D C 1
ATOM 3200 O O . LEU D 1 126 ? 33.028 -94.594 31.583 1.00 39.12 146 LEU D O 1
ATOM 3205 N N . MET D 1 127 ? 32.104 -94.133 29.577 1.00 46.46 147 MET D N 1
ATOM 3206 C CA . MET D 1 127 ? 30.964 -93.464 30.191 1.00 45.48 147 MET D CA 1
ATOM 3207 C C . MET D 1 127 ? 30.157 -94.431 31.033 1.00 40.66 147 MET D C 1
ATOM 3208 O O . MET D 1 127 ? 29.754 -94.101 32.151 1.00 39.73 147 MET D O 1
ATOM 3213 N N . LYS D 1 128 ? 29.943 -95.643 30.528 1.00 38.49 148 LYS D N 1
ATOM 3214 C CA . LYS D 1 128 ? 29.323 -96.673 31.346 1.00 40.98 148 LYS D CA 1
ATOM 3215 C C . LYS D 1 128 ? 30.109 -96.888 32.634 1.00 41.45 148 LYS D C 1
ATOM 3216 O O . LYS D 1 128 ? 29.533 -96.862 33.732 1.00 41.65 148 LYS D O 1
ATOM 3222 N N . ILE D 1 129 ? 31.432 -97.068 32.517 1.00 37.36 149 ILE D N 1
ATOM 3223 C CA . ILE D 1 129 ? 32.294 -97.242 33.686 1.00 39.38 149 ILE D CA 1
ATOM 3224 C C . ILE D 1 129 ? 32.154 -96.061 34.644 1.00 35.91 149 ILE D C 1
ATOM 3225 O O . ILE D 1 129 ? 31.889 -96.239 35.839 1.00 34.74 149 ILE D O 1
ATOM 3230 N N . ILE D 1 130 ? 32.304 -94.843 34.131 1.00 37.29 150 ILE D N 1
ATOM 3231 C CA . ILE D 1 130 ? 32.245 -93.668 34.993 1.00 37.99 150 ILE D CA 1
ATOM 3232 C C . ILE D 1 130 ? 30.876 -93.551 35.649 1.00 37.71 150 ILE D C 1
ATOM 3233 O O . ILE D 1 130 ? 30.752 -93.091 36.794 1.00 38.69 150 ILE D O 1
ATOM 3238 N N . GLY D 1 131 ? 29.828 -93.985 34.953 1.00 35.51 151 GLY D N 1
ATOM 3239 C CA . GLY D 1 131 ? 28.525 -94.027 35.588 1.00 33.42 151 GLY D CA 1
ATOM 3240 C C . GLY D 1 131 ? 28.545 -94.864 36.850 1.00 37.57 151 GLY D C 1
ATOM 3241 O O . GLY D 1 131 ? 28.098 -94.420 37.911 1.00 37.28 151 GLY D O 1
ATOM 3242 N N . ASP D 1 132 ? 29.090 -96.071 36.759 1.00 35.89 152 ASP D N 1
ATOM 3243 C CA . ASP D 1 132 ? 29.100 -96.927 37.937 1.00 36.47 152 ASP D CA 1
ATOM 3244 C C . ASP D 1 132 ? 30.056 -96.385 38.987 1.00 42.40 152 ASP D C 1
ATOM 3245 O O . ASP D 1 132 ? 29.837 -96.565 40.192 1.00 41.36 152 ASP D O 1
ATOM 3250 N N . LYS D 1 133 ? 31.128 -95.723 38.544 1.00 37.99 153 LYS D N 1
ATOM 3251 C CA . LYS D 1 133 ? 31.975 -95.003 39.478 1.00 35.27 153 LYS D CA 1
ATOM 3252 C C . LYS D 1 133 ? 31.172 -93.932 40.201 1.00 36.63 153 LYS D C 1
ATOM 3253 O O . LYS D 1 133 ? 31.233 -93.822 41.436 1.00 34.46 153 LYS D O 1
ATOM 3259 N N . TRP D 1 134 ? 30.377 -93.155 39.454 1.00 38.26 154 TRP D N 1
ATOM 3260 C CA . TRP D 1 134 ? 29.543 -92.151 40.109 1.00 41.83 154 TRP D CA 1
ATOM 3261 C C . TRP D 1 134 ? 28.540 -92.812 41.054 1.00 43.47 154 TRP D C 1
ATOM 3262 O O . TRP D 1 134 ? 28.326 -92.338 42.177 1.00 40.82 154 TRP D O 1
ATOM 3273 N N . GLN D 1 135 ? 27.919 -93.910 40.620 1.00 40.77 155 GLN D N 1
ATOM 3274 C CA . GLN D 1 135 ? 26.977 -94.592 41.498 1.00 41.82 155 GLN D CA 1
ATOM 3275 C C . GLN D 1 135 ? 27.632 -94.942 42.830 1.00 42.63 155 GLN D C 1
ATOM 3276 O O . GLN D 1 135 ? 27.057 -94.708 43.903 1.00 43.08 155 GLN D O 1
ATOM 3282 N N . SER D 1 136 ? 28.857 -95.449 42.785 1.00 42.50 156 SER D N 1
ATOM 3283 C CA . SER D 1 136 ? 29.508 -95.901 44.001 1.00 40.86 156 SER D CA 1
ATOM 3284 C C . SER D 1 136 ? 30.146 -94.772 44.791 1.00 37.30 156 SER D C 1
ATOM 3285 O O . SER D 1 136 ? 30.633 -95.033 45.892 1.00 36.83 156 SER D O 1
ATOM 3288 N N . LEU D 1 137 ? 30.159 -93.545 44.259 1.00 42.35 157 LEU D N 1
ATOM 3289 C CA . LEU D 1 137 ? 30.734 -92.419 44.986 1.00 41.89 157 LEU D CA 1
ATOM 3290 C C . LEU D 1 137 ? 30.039 -92.249 46.329 1.00 48.10 157 LEU D C 1
ATOM 3291 O O . LEU D 1 137 ? 28.832 -92.451 46.457 1.00 51.06 157 LEU D O 1
ATOM 3296 N N . ASP D 1 138 ? 30.813 -91.893 47.346 1.00 50.40 158 ASP D N 1
ATOM 3297 C CA . ASP D 1 138 ? 30.215 -91.480 48.606 1.00 48.77 158 ASP D CA 1
ATOM 3298 C C . ASP D 1 138 ? 29.286 -90.286 48.373 1.00 54.00 158 ASP D C 1
ATOM 3299 O O . ASP D 1 138 ? 29.492 -89.479 47.457 1.00 51.68 158 ASP D O 1
ATOM 3304 N N . GLN D 1 139 ? 28.231 -90.195 49.196 1.00 53.22 159 GLN D N 1
ATOM 3305 C CA . GLN D 1 139 ? 27.317 -89.059 49.092 1.00 49.92 159 GLN D CA 1
ATOM 3306 C C . GLN D 1 139 ? 28.073 -87.746 49.146 1.00 54.50 159 GLN D C 1
ATOM 3307 O O . GLN D 1 139 ? 28.106 -87.011 48.156 1.00 58.02 159 GLN D O 1
ATOM 3313 N N . SER D 1 140 ? 28.722 -87.457 50.277 1.00 51.48 160 SER D N 1
ATOM 3314 C CA . SER D 1 140 ? 29.496 -86.224 50.432 1.00 53.24 160 SER D CA 1
ATOM 3315 C C . SER D 1 140 ? 30.257 -85.843 49.162 1.00 57.95 160 SER D C 1
ATOM 3316 O O . SER D 1 140 ? 30.309 -84.662 48.801 1.00 60.38 160 SER D O 1
ATOM 3319 N N . ILE D 1 141 ? 30.858 -86.821 48.467 1.00 50.79 161 ILE D N 1
ATOM 3320 C CA . ILE D 1 141 ? 31.579 -86.495 47.236 1.00 47.25 161 ILE D CA 1
ATOM 3321 C C . ILE D 1 141 ? 30.600 -86.064 46.145 1.00 50.51 161 ILE D C 1
ATOM 3322 O O . ILE D 1 141 ? 30.804 -85.038 45.477 1.00 50.30 161 ILE D O 1
ATOM 3327 N N . LYS D 1 142 ? 29.511 -86.824 45.964 1.00 50.10 162 LYS D N 1
ATOM 3328 C CA . LYS D 1 142 ? 28.468 -86.413 45.026 1.00 52.92 162 LYS D CA 1
ATOM 3329 C C . LYS D 1 142 ? 27.999 -84.995 45.324 1.00 55.34 162 LYS D C 1
ATOM 3330 O O . LYS D 1 142 ? 27.972 -84.141 44.426 1.00 55.10 162 LYS D O 1
ATOM 3336 N N . ASP D 1 143 ? 27.669 -84.719 46.593 1.00 55.79 163 ASP D N 1
ATOM 3337 C CA . ASP D 1 143 ? 27.123 -83.416 46.957 1.00 54.11 163 ASP D CA 1
ATOM 3338 C C . ASP D 1 143 ? 28.007 -82.291 46.455 1.00 55.83 163 ASP D C 1
ATOM 3339 O O . ASP D 1 143 ? 27.508 -81.251 46.009 1.00 58.23 163 ASP D O 1
ATOM 3344 N N . LYS D 1 144 ? 29.324 -82.474 46.543 1.00 55.58 164 LYS D N 1
ATOM 3345 C CA . LYS D 1 144 ? 30.255 -81.488 46.005 1.00 56.56 164 LYS D CA 1
ATOM 3346 C C . LYS D 1 144 ? 29.929 -81.151 44.555 1.00 54.85 164 LYS D C 1
ATOM 3347 O O . LYS D 1 144 ? 29.971 -79.985 44.148 1.00 58.64 164 LYS D O 1
ATOM 3353 N N . TYR D 1 145 ? 29.610 -82.165 43.754 1.00 50.69 165 TYR D N 1
ATOM 3354 C CA . TYR D 1 145 ? 29.242 -81.887 42.372 1.00 47.31 165 TYR D CA 1
ATOM 3355 C C . TYR D 1 145 ? 27.850 -81.275 42.303 1.00 51.74 165 TYR D C 1
ATOM 3356 O O . TYR D 1 145 ? 27.633 -80.283 41.593 1.00 52.16 165 TYR D O 1
ATOM 3365 N N . ILE D 1 146 ? 26.918 -81.794 43.104 1.00 49.16 166 ILE D N 1
ATOM 3366 C CA . ILE D 1 146 ? 25.573 -81.238 43.109 1.00 45.39 166 ILE D CA 1
ATOM 3367 C C . ILE D 1 146 ? 25.594 -79.793 43.578 1.00 54.86 166 ILE D C 1
ATOM 3368 O O . ILE D 1 146 ? 25.016 -78.916 42.925 1.00 56.04 166 ILE D O 1
ATOM 3373 N N . GLN D 1 147 ? 26.276 -79.509 44.695 1.00 60.23 167 GLN D N 1
ATOM 3374 C CA . GLN D 1 147 ? 26.356 -78.127 45.166 1.00 62.63 167 GLN D CA 1
ATOM 3375 C C . GLN D 1 147 ? 27.074 -77.256 44.146 1.00 58.01 167 GLN D C 1
ATOM 3376 O O . GLN D 1 147 ? 26.670 -76.117 43.899 1.00 58.43 167 GLN D O 1
ATOM 3382 N N . GLU D 1 148 ? 28.119 -77.790 43.515 1.00 57.31 168 GLU D N 1
ATOM 3383 C CA . GLU D 1 148 ? 28.832 -77.026 42.499 1.00 62.42 168 GLU D CA 1
ATOM 3384 C C . GLU D 1 148 ? 27.916 -76.697 41.328 1.00 59.95 168 GLU D C 1
ATOM 3385 O O . GLU D 1 148 ? 27.984 -75.598 40.765 1.00 56.72 168 GLU D O 1
ATOM 3391 N N . TYR D 1 149 ? 27.038 -77.633 40.958 1.00 55.62 169 TYR D N 1
ATOM 3392 C CA . TYR D 1 149 ? 26.076 -77.351 39.904 1.00 52.78 169 TYR D CA 1
ATOM 3393 C C . TYR D 1 149 ? 25.129 -76.232 40.320 1.00 59.05 169 TYR D C 1
ATOM 3394 O O . TYR D 1 149 ? 24.737 -75.396 39.494 1.00 59.09 169 TYR D O 1
ATOM 3403 N N . LYS D 1 150 ? 24.736 -76.213 41.597 1.00 63.65 170 LYS D N 1
ATOM 3404 C CA . LYS D 1 150 ? 23.833 -75.174 42.077 1.00 63.76 170 LYS D CA 1
ATOM 3405 C C . LYS D 1 150 ? 24.413 -73.791 41.833 1.00 64.32 170 LYS D C 1
ATOM 3406 O O . LYS D 1 150 ? 23.728 -72.911 41.306 1.00 69.46 170 LYS D O 1
ATOM 3412 N N . LYS D 1 151 ? 25.687 -73.593 42.183 1.00 62.98 171 LYS D N 1
ATOM 3413 C CA . LYS D 1 151 ? 26.364 -72.344 41.858 1.00 63.79 171 LYS D CA 1
ATOM 3414 C C . LYS D 1 151 ? 26.383 -72.106 40.356 1.00 63.49 171 LYS D C 1
ATOM 3415 O O . LYS D 1 151 ? 26.304 -70.957 39.898 1.00 64.24 171 LYS D O 1
ATOM 3421 N N . ALA D 1 152 ? 26.485 -73.183 39.573 1.00 62.08 172 ALA D N 1
ATOM 3422 C CA . ALA D 1 152 ? 26.605 -73.044 38.124 1.00 60.27 172 ALA D CA 1
ATOM 3423 C C . ALA D 1 152 ? 25.336 -72.458 37.525 1.00 57.63 172 ALA D C 1
ATOM 3424 O O . ALA D 1 152 ? 25.378 -71.445 36.816 1.00 59.07 172 ALA D O 1
ATOM 3426 N N . ILE D 1 153 ? 24.191 -73.081 37.805 1.00 56.20 173 ILE D N 1
ATOM 3427 C CA . ILE D 1 153 ? 22.948 -72.537 37.284 1.00 61.52 173 ILE D CA 1
ATOM 3428 C C . ILE D 1 153 ? 22.582 -71.255 38.015 1.00 64.53 173 ILE D C 1
ATOM 3429 O O . ILE D 1 153 ? 21.920 -70.382 37.445 1.00 66.76 173 ILE D O 1
ATOM 3434 N N . GLN D 1 154 ? 23.023 -71.098 39.265 1.00 63.56 174 GLN D N 1
ATOM 3435 C CA . GLN D 1 154 ? 22.774 -69.847 39.979 1.00 67.66 174 GLN D CA 1
ATOM 3436 C C . GLN D 1 154 ? 23.399 -68.673 39.243 1.00 71.22 174 GLN D C 1
ATOM 3437 O O . GLN D 1 154 ? 22.727 -67.677 38.947 1.00 75.79 174 GLN D O 1
ATOM 3443 N N . GLU D 1 155 ? 24.697 -68.770 38.952 1.00 70.82 175 GLU D N 1
ATOM 3444 C CA . GLU D 1 155 ? 25.340 -67.767 38.117 1.00 71.47 175 GLU D CA 1
ATOM 3445 C C . GLU D 1 155 ? 24.663 -67.690 36.757 1.00 66.62 175 GLU D C 1
ATOM 3446 O O . GLU D 1 155 ? 24.492 -66.602 36.202 1.00 73.38 175 GLU D O 1
ATOM 3452 N N . TYR D 1 156 ? 24.247 -68.837 36.220 1.00 60.68 176 TYR D N 1
ATOM 3453 C CA . TYR D 1 156 ? 23.628 -68.857 34.902 1.00 63.00 176 TYR D CA 1
ATOM 3454 C C . TYR D 1 156 ? 22.284 -68.158 34.921 1.00 68.70 176 TYR D C 1
ATOM 3455 O O . TYR D 1 156 ? 21.935 -67.448 33.971 1.00 72.15 176 TYR D O 1
ATOM 3464 N N . ASN D 1 157 ? 21.516 -68.345 35.996 1.00 68.93 177 ASN D N 1
ATOM 3465 C CA . ASN D 1 157 ? 20.218 -67.689 36.110 1.00 74.40 177 ASN D CA 1
ATOM 3466 C C . ASN D 1 157 ? 20.376 -66.204 36.425 1.00 77.59 177 ASN D C 1
ATOM 3467 O O . ASN D 1 157 ? 19.655 -65.365 35.877 1.00 77.71 177 ASN D O 1
ATOM 3472 N N . ALA D 1 158 ? 21.315 -65.855 37.307 1.00 76.30 178 ALA D N 1
ATOM 3473 C CA . ALA D 1 158 ? 21.531 -64.443 37.597 1.00 74.76 178 ALA D CA 1
ATOM 3474 C C . ALA D 1 158 ? 22.128 -63.718 36.395 1.00 76.28 178 ALA D C 1
ATOM 3475 O O . ALA D 1 158 ? 21.789 -62.557 36.133 1.00 78.79 178 ALA D O 1
ATOM 3477 N N . ARG D 1 159 ? 23.010 -64.389 35.645 1.00 80.44 179 ARG D N 1
ATOM 3478 C CA . ARG D 1 159 ? 23.591 -63.780 34.451 1.00 77.70 179 ARG D CA 1
ATOM 3479 C C . ARG D 1 159 ? 22.548 -63.630 33.358 1.00 76.82 179 ARG D C 1
ATOM 3480 O O . ARG D 1 159 ? 22.409 -62.562 32.756 1.00 83.19 179 ARG D O 1
ATOM 3488 N N . TYR D 1 160 ? 21.806 -64.701 33.088 1.00 76.60 180 TYR D N 1
ATOM 3489 C CA . TYR D 1 160 ? 20.714 -64.708 32.122 1.00 75.99 180 TYR D CA 1
ATOM 3490 C C . TYR D 1 160 ? 19.417 -64.943 32.883 1.00 81.88 180 TYR D C 1
ATOM 3491 O O . TYR D 1 160 ? 18.972 -66.094 33.008 1.00 86.00 180 TYR D O 1
ATOM 3500 N N . PRO D 1 161 ? 18.774 -63.894 33.431 1.00 82.36 181 PRO D N 1
ATOM 3501 C CA . PRO D 1 161 ? 17.467 -64.106 34.073 1.00 82.82 181 PRO D CA 1
ATOM 3502 C C . PRO D 1 161 ? 16.354 -64.445 33.074 1.00 78.93 181 PRO D C 1
ATOM 3503 O O . PRO D 1 161 ? 16.585 -64.556 31.865 1.00 78.69 181 PRO D O 1
ATOM 4403 N N . LYS G 1 7 ? 14.875 -113.133 11.502 1.00 72.86 27 LYS G N 1
ATOM 4404 C CA . LYS G 1 7 ? 13.716 -113.890 11.953 1.00 77.70 27 LYS G CA 1
ATOM 4405 C C . LYS G 1 7 ? 14.070 -114.850 13.079 1.00 77.85 27 LYS G C 1
ATOM 4406 O O . LYS G 1 7 ? 14.646 -114.441 14.083 1.00 74.15 27 LYS G O 1
ATOM 4412 N N . ALA G 1 8 ? 13.728 -116.124 12.919 1.00 76.80 28 ALA G N 1
ATOM 4413 C CA . ALA G 1 8 ? 14.015 -117.098 13.960 1.00 68.18 28 ALA G CA 1
ATOM 4414 C C . ALA G 1 8 ? 15.131 -118.019 13.531 1.00 75.33 28 ALA G C 1
ATOM 4415 O O . ALA G 1 8 ? 15.218 -118.391 12.368 1.00 82.23 28 ALA G O 1
ATOM 4417 N N . SER G 1 9 ? 15.984 -118.393 14.473 1.00 76.42 29 SER G N 1
ATOM 4418 C CA . SER G 1 9 ? 17.088 -119.282 14.162 1.00 74.58 29 SER G CA 1
ATOM 4419 C C . SER G 1 9 ? 16.532 -120.668 13.865 1.00 77.49 29 SER G C 1
ATOM 4420 O O . SER G 1 9 ? 15.345 -120.916 14.061 1.00 72.05 29 SER G O 1
ATOM 4423 N N . LYS G 1 10 ? 17.376 -121.577 13.395 1.00 77.40 30 LYS G N 1
ATOM 4424 C CA . LYS G 1 10 ? 16.855 -122.910 13.088 1.00 79.37 30 LYS G CA 1
ATOM 4425 C C . LYS G 1 10 ? 16.463 -123.663 14.353 1.00 76.50 30 LYS G C 1
ATOM 4426 O O . LYS G 1 10 ? 15.410 -124.312 14.409 1.00 70.11 30 LYS G O 1
ATOM 4432 N N . ARG G 1 11 ? 17.317 -123.602 15.375 1.00 80.39 31 ARG G N 1
ATOM 4433 C CA . ARG G 1 11 ? 17.071 -124.341 16.608 1.00 78.06 31 ARG G CA 1
ATOM 4434 C C . ARG G 1 11 ? 15.791 -123.871 17.279 1.00 76.02 31 ARG G C 1
ATOM 4435 O O . ARG G 1 11 ? 15.006 -124.681 17.787 1.00 75.40 31 ARG G O 1
ATOM 4443 N N . THR G 1 12 ? 15.574 -122.556 17.305 1.00 72.97 32 THR G N 1
ATOM 4444 C CA . THR G 1 12 ? 14.326 -122.043 17.851 1.00 73.90 32 THR G CA 1
ATOM 4445 C C . THR G 1 12 ? 13.162 -122.360 16.926 1.00 76.97 32 THR G C 1
ATOM 4446 O O . THR G 1 12 ? 12.061 -122.651 17.398 1.00 79.10 32 THR G O 1
ATOM 4450 N N . GLN G 1 13 ? 13.391 -122.340 15.607 1.00 78.38 33 GLN G N 1
ATOM 4451 C CA . GLN G 1 13 ? 12.312 -122.639 14.664 1.00 74.70 33 GLN G CA 1
ATOM 4452 C C . GLN G 1 13 ? 11.737 -124.030 14.914 1.00 73.96 33 GLN G C 1
ATOM 4453 O O . GLN G 1 13 ? 10.515 -124.201 14.987 1.00 69.79 33 GLN G O 1
ATOM 4459 N N . LEU G 1 14 ? 12.606 -125.034 15.065 1.00 73.53 34 LEU G N 1
ATOM 4460 C CA . LEU G 1 14 ? 12.137 -126.368 15.424 1.00 72.59 34 LEU G CA 1
ATOM 4461 C C . LEU G 1 14 ? 11.438 -126.344 16.773 1.00 70.66 34 LEU G C 1
ATOM 4462 O O . LEU G 1 14 ? 10.314 -126.838 16.908 1.00 68.15 34 LEU G O 1
ATOM 4467 N N . ARG G 1 15 ? 12.099 -125.777 17.787 1.00 70.78 35 ARG G N 1
ATOM 4468 C CA . ARG G 1 15 ? 11.475 -125.615 19.094 1.00 64.32 35 ARG G CA 1
ATOM 4469 C C . ARG G 1 15 ? 10.159 -124.858 18.968 1.00 63.64 35 ARG G C 1
ATOM 4470 O O . ARG G 1 15 ? 9.122 -125.308 19.468 1.00 62.07 35 ARG G O 1
ATOM 4478 N N . ASN G 1 16 ? 10.174 -123.734 18.251 1.00 69.75 36 ASN G N 1
ATOM 4479 C CA . ASN G 1 16 ? 8.946 -122.985 17.996 1.00 69.91 36 ASN G CA 1
ATOM 4480 C C . ASN G 1 16 ? 7.867 -123.865 17.378 1.00 70.83 36 ASN G C 1
ATOM 4481 O O . ASN G 1 16 ? 6.682 -123.716 17.695 1.00 69.37 36 ASN G O 1
ATOM 4486 N N . GLU G 1 17 ? 8.252 -124.774 16.474 1.00 73.95 37 GLU G N 1
ATOM 4487 C CA . GLU G 1 17 ? 7.268 -125.664 15.862 1.00 72.49 37 GLU G CA 1
ATOM 4488 C C . GLU G 1 17 ? 6.867 -126.779 16.819 1.00 69.78 37 GLU G C 1
ATOM 4489 O O . GLU G 1 17 ? 5.706 -127.207 16.831 1.00 70.58 37 GLU G O 1
ATOM 4495 N N . LEU G 1 18 ? 7.818 -127.267 17.620 1.00 63.93 38 LEU G N 1
ATOM 4496 C CA . LEU G 1 18 ? 7.500 -128.264 18.639 1.00 60.87 38 LEU G CA 1
ATOM 4497 C C . LEU G 1 18 ? 6.454 -127.752 19.620 1.00 65.19 38 LEU G C 1
ATOM 4498 O O . LEU G 1 18 ? 5.631 -128.533 20.113 1.00 61.95 38 LEU G O 1
ATOM 4503 N N . ILE G 1 19 ? 6.452 -126.449 19.913 1.00 65.91 39 ILE G N 1
ATOM 4504 C CA . ILE G 1 19 ? 5.557 -125.964 20.959 1.00 64.60 39 ILE G CA 1
ATOM 4505 C C . ILE G 1 19 ? 4.131 -125.834 20.431 1.00 69.44 39 ILE G C 1
ATOM 4506 O O . ILE G 1 19 ? 3.165 -126.043 21.173 1.00 75.20 39 ILE G O 1
ATOM 4511 N N . LYS G 1 20 ? 3.967 -125.521 19.141 1.00 68.59 40 LYS G N 1
ATOM 4512 C CA . LYS G 1 20 ? 2.621 -125.421 18.573 1.00 65.27 40 LYS G CA 1
ATOM 4513 C C . LYS G 1 20 ? 1.877 -126.743 18.677 1.00 66.28 40 LYS G C 1
ATOM 4514 O O . LYS G 1 20 ? 0.704 -126.777 19.064 1.00 69.58 40 LYS G O 1
ATOM 4520 N N . GLN G 1 21 ? 2.541 -127.842 18.323 1.00 67.18 41 GLN G N 1
ATOM 4521 C CA . GLN G 1 21 ? 1.981 -129.178 18.469 1.00 61.30 41 GLN G CA 1
ATOM 4522 C C . GLN G 1 21 ? 1.714 -129.553 19.918 1.00 64.16 41 GLN G C 1
ATOM 4523 O O . GLN G 1 21 ? 1.050 -130.565 20.161 1.00 64.34 41 GLN G O 1
ATOM 4529 N N . GLY G 1 22 ? 2.218 -128.782 20.877 1.00 64.78 42 GLY G N 1
ATOM 4530 C CA . GLY G 1 22 ? 2.053 -129.098 22.275 1.00 63.47 42 GLY G CA 1
ATOM 4531 C C . GLY G 1 22 ? 0.647 -128.863 22.786 1.00 64.12 42 GLY G C 1
ATOM 4532 O O . GLY G 1 22 ? -0.226 -128.349 22.078 1.00 64.91 42 GLY G O 1
ATOM 4533 N N . PRO G 1 23 ? 0.402 -129.259 24.034 1.00 60.72 43 PRO G N 1
ATOM 4534 C CA . PRO G 1 23 ? -0.890 -128.981 24.666 1.00 55.65 43 PRO G CA 1
ATOM 4535 C C . PRO G 1 23 ? -1.285 -127.522 24.499 1.00 57.06 43 PRO G C 1
ATOM 4536 O O . PRO G 1 23 ? -0.509 -126.611 24.801 1.00 58.90 43 PRO G O 1
ATOM 4540 N N . LYS G 1 24 ? -2.495 -127.308 23.998 1.00 59.97 44 LYS G N 1
ATOM 4541 C CA . LYS G 1 24 ? -3.048 -125.972 23.845 1.00 67.16 44 LYS G CA 1
ATOM 4542 C C . LYS G 1 24 ? -3.999 -125.683 24.991 1.00 66.60 44 LYS G C 1
ATOM 4543 O O . LYS G 1 24 ? -4.618 -126.595 25.547 1.00 66.44 44 LYS G O 1
ATOM 4549 N N . ARG G 1 25 ? -4.111 -124.404 25.340 1.00 61.01 45 ARG G N 1
ATOM 4550 C CA . ARG G 1 25 ? -4.884 -124.039 26.514 1.00 62.43 45 ARG G CA 1
ATOM 4551 C C . ARG G 1 25 ? -6.385 -124.235 26.256 1.00 65.00 45 ARG G C 1
ATOM 4552 O O . ARG G 1 25 ? -6.868 -124.034 25.137 1.00 62.01 45 ARG G O 1
ATOM 4560 N N . PRO G 1 26 ? -7.132 -124.643 27.282 1.00 67.77 46 PRO G N 1
ATOM 4561 C CA . PRO G 1 26 ? -8.560 -124.911 27.084 1.00 61.57 46 PRO G CA 1
ATOM 4562 C C . PRO G 1 26 ? -9.341 -123.628 26.888 1.00 58.47 46 PRO G C 1
ATOM 4563 O O . PRO G 1 26 ? -8.857 -122.507 27.052 1.00 62.42 46 PRO G O 1
ATOM 4567 N N . THR G 1 27 ? -10.593 -123.832 26.533 1.00 60.81 47 THR G N 1
ATOM 4568 C CA . THR G 1 27 ? -11.507 -122.765 26.202 1.00 61.03 47 THR G CA 1
ATOM 4569 C C . THR G 1 27 ? -11.800 -121.902 27.423 1.00 62.42 47 THR G C 1
ATOM 4570 O O . THR G 1 27 ? -11.528 -122.282 28.561 1.00 67.90 47 THR G O 1
ATOM 4574 N N . SER G 1 28 ? -12.348 -120.717 27.175 1.00 57.03 48 SER G N 1
ATOM 4575 C CA . SER G 1 28 ? -12.847 -119.903 28.266 1.00 62.76 48 SER G CA 1
ATOM 4576 C C . SER G 1 28 ? -14.212 -120.424 28.709 1.00 69.35 48 SER G C 1
ATOM 4577 O O . SER G 1 28 ? -14.860 -121.219 28.021 1.00 71.98 48 SER G O 1
ATOM 4580 N N . ALA G 1 29 ? -14.657 -119.959 29.876 1.00 67.86 49 ALA G N 1
ATOM 4581 C CA . ALA G 1 29 ? -15.891 -120.485 30.448 1.00 70.19 49 ALA G CA 1
ATOM 4582 C C . ALA G 1 29 ? -17.113 -120.091 29.620 1.00 71.61 49 ALA G C 1
ATOM 4583 O O . ALA G 1 29 ? -18.029 -120.899 29.432 1.00 70.57 49 ALA G O 1
ATOM 4585 N N . TYR G 1 30 ? -17.152 -118.850 29.125 1.00 69.63 50 TYR G N 1
ATOM 4586 C CA . TYR G 1 30 ? -18.300 -118.400 28.339 1.00 71.65 50 TYR G CA 1
ATOM 4587 C C . TYR G 1 30 ? -18.529 -119.287 27.118 1.00 69.53 50 TYR G C 1
ATOM 4588 O O . TYR G 1 30 ? -19.666 -119.448 26.666 1.00 72.60 50 TYR G O 1
ATOM 4597 N N . PHE G 1 31 ? -17.460 -119.861 26.562 1.00 70.58 51 PHE G N 1
ATOM 4598 C CA . PHE G 1 31 ? -17.595 -120.698 25.372 1.00 72.79 51 PHE G CA 1
ATOM 4599 C C . PHE G 1 31 ? -18.148 -122.076 25.717 1.00 76.55 51 PHE G C 1
ATOM 4600 O O . PHE G 1 31 ? -18.861 -122.684 24.909 1.00 84.20 51 PHE G O 1
ATOM 4608 N N . LEU G 1 32 ? -17.780 -122.613 26.887 1.00 74.02 52 LEU G N 1
ATOM 4609 C CA . LEU G 1 32 ? -18.449 -123.812 27.375 1.00 75.08 52 LEU G CA 1
ATOM 4610 C C . LEU G 1 32 ? -19.949 -123.588 27.422 1.00 77.46 52 LEU G C 1
ATOM 4611 O O . LEU G 1 32 ? -20.733 -124.413 26.936 1.00 77.48 52 LEU G O 1
ATOM 4616 N N . TYR G 1 33 ? -20.363 -122.451 27.979 1.00 73.59 53 TYR G N 1
ATOM 4617 C CA . TYR G 1 33 ? -21.774 -122.091 27.970 1.00 79.76 53 TYR G CA 1
ATOM 4618 C C . TYR G 1 33 ? -22.276 -121.905 26.549 1.00 82.15 53 TYR G C 1
ATOM 4619 O O . TYR G 1 33 ? -23.361 -122.387 26.204 1.00 87.45 53 TYR G O 1
ATOM 4628 N N . LEU G 1 34 ? -21.495 -121.214 25.710 1.00 84.22 54 LEU G N 1
ATOM 4629 C CA . LEU G 1 34 ? -21.885 -121.008 24.317 1.00 85.53 54 LEU G CA 1
ATOM 4630 C C . LEU G 1 34 ? -22.172 -122.333 23.629 1.00 84.42 54 LEU G C 1
ATOM 4631 O O . LEU G 1 34 ? -23.266 -122.531 23.091 1.00 89.75 54 LEU G O 1
ATOM 4636 N N . GLN G 1 35 ? -21.209 -123.256 23.658 1.00 81.57 55 GLN G N 1
ATOM 4637 C CA . GLN G 1 35 ? -21.321 -124.491 22.890 1.00 86.43 55 GLN G CA 1
ATOM 4638 C C . GLN G 1 35 ? -22.580 -125.272 23.250 1.00 92.75 55 GLN G C 1
ATOM 4639 O O . GLN G 1 35 ? -23.229 -125.858 22.376 1.00 97.25 55 GLN G O 1
ATOM 4645 N N . ASP G 1 36 ? -22.951 -125.284 24.534 1.00 92.97 56 ASP G N 1
ATOM 4646 C CA . ASP G 1 36 ? -24.082 -126.107 24.956 1.00 90.81 56 ASP G CA 1
ATOM 4647 C C . ASP G 1 36 ? -25.417 -125.419 24.711 1.00 87.61 56 ASP G C 1
ATOM 4648 O O . ASP G 1 36 ? -26.412 -126.089 24.418 1.00 91.68 56 ASP G O 1
ATOM 4653 N N . HIS G 1 37 ? -25.473 -124.096 24.841 1.00 86.71 57 HIS G N 1
ATOM 4654 C CA . HIS G 1 37 ? -26.721 -123.368 24.653 1.00 95.38 57 HIS G CA 1
ATOM 4655 C C . HIS G 1 37 ? -26.811 -122.678 23.295 1.00 100.20 57 HIS G C 1
ATOM 4656 O O . HIS G 1 37 ? -27.803 -121.993 23.028 1.00 96.99 57 HIS G O 1
ATOM 4663 N N . ARG G 1 38 ? -25.817 -122.870 22.422 1.00 98.07 58 ARG G N 1
ATOM 4664 C CA . ARG G 1 38 ? -25.797 -122.173 21.137 1.00 100.93 58 ARG G CA 1
ATOM 4665 C C . ARG G 1 38 ? -26.960 -122.597 20.254 1.00 104.26 58 ARG G C 1
ATOM 4666 O O . ARG G 1 38 ? -27.642 -121.752 19.664 1.00 105.31 58 ARG G O 1
ATOM 4674 N N . SER G 1 39 ? -27.203 -123.903 20.153 1.00 102.08 59 SER G N 1
ATOM 4675 C CA . SER G 1 39 ? -28.207 -124.408 19.225 1.00 105.19 59 SER G CA 1
ATOM 4676 C C . SER G 1 39 ? -29.592 -123.854 19.556 1.00 111.17 59 SER G C 1
ATOM 4677 O O . SER G 1 39 ? -30.285 -123.315 18.685 1.00 111.17 59 SER G O 1
ATOM 4680 N N . GLN G 1 40 ? -29.997 -123.950 20.823 1.00 110.13 60 GLN G N 1
ATOM 4681 C CA . GLN G 1 40 ? -31.254 -123.340 21.240 1.00 109.35 60 GLN G CA 1
ATOM 4682 C C . GLN G 1 40 ? -31.232 -121.826 21.043 1.00 110.75 60 GLN G C 1
ATOM 4683 O O . GLN G 1 40 ? -32.279 -121.220 20.789 1.00 113.80 60 GLN G O 1
ATOM 4689 N N . PHE G 1 41 ? -30.054 -121.199 21.127 1.00 105.84 61 PHE G N 1
ATOM 4690 C CA . PHE G 1 41 ? -29.985 -119.755 20.916 1.00 107.54 61 PHE G CA 1
ATOM 4691 C C . PHE G 1 41 ? -30.355 -119.393 19.486 1.00 107.56 61 PHE G C 1
ATOM 4692 O O . PHE G 1 41 ? -30.868 -118.296 19.229 1.00 108.33 61 PHE G O 1
ATOM 4700 N N . VAL G 1 42 ? -30.119 -120.305 18.541 1.00 110.13 62 VAL G N 1
ATOM 4701 C CA . VAL G 1 42 ? -30.468 -120.023 17.150 1.00 112.72 62 VAL G CA 1
ATOM 4702 C C . VAL G 1 42 ? -31.979 -120.092 16.953 1.00 114.56 62 VAL G C 1
ATOM 4703 O O . VAL G 1 42 ? -32.540 -119.414 16.084 1.00 110.64 62 VAL G O 1
ATOM 4707 N N . LYS G 1 43 ? -32.663 -120.916 17.750 1.00 114.26 63 LYS G N 1
ATOM 4708 C CA . LYS G 1 43 ? -34.111 -121.030 17.602 1.00 112.90 63 LYS G CA 1
ATOM 4709 C C . LYS G 1 43 ? -34.825 -119.835 18.223 1.00 111.83 63 LYS G C 1
ATOM 4710 O O . LYS G 1 43 ? -35.761 -119.282 17.634 1.00 110.94 63 LYS G O 1
ATOM 4716 N N . GLU G 1 44 ? -34.401 -119.431 19.421 1.00 116.97 64 GLU G N 1
ATOM 4717 C CA . GLU G 1 44 ? -35.002 -118.273 20.078 1.00 118.65 64 GLU G CA 1
ATOM 4718 C C . GLU G 1 44 ? -34.940 -117.027 19.190 1.00 115.71 64 GLU G C 1
ATOM 4719 O O . GLU G 1 44 ? -35.878 -116.221 19.179 1.00 118.10 64 GLU G O 1
ATOM 4725 N N . ASN G 1 45 ? -33.868 -116.869 18.411 1.00 111.16 65 ASN G N 1
ATOM 4726 C CA . ASN G 1 45 ? -33.694 -115.711 17.528 1.00 110.33 65 ASN G CA 1
ATOM 4727 C C . ASN G 1 45 ? -33.471 -116.164 16.089 1.00 110.93 65 ASN G C 1
ATOM 4728 O O . ASN G 1 45 ? -32.327 -116.488 15.722 1.00 109.65 65 ASN G O 1
ATOM 4733 N N . PRO G 1 46 ? -34.539 -116.301 15.289 1.00 113.76 66 PRO G N 1
ATOM 4734 C CA . PRO G 1 46 ? -34.454 -116.837 13.910 1.00 112.16 66 PRO G CA 1
ATOM 4735 C C . PRO G 1 46 ? -33.729 -116.090 12.776 1.00 109.80 66 PRO G C 1
ATOM 4736 O O . PRO G 1 46 ? -32.885 -116.672 12.101 1.00 109.11 66 PRO G O 1
ATOM 4740 N N . THR G 1 47 ? -34.042 -114.817 12.598 1.00 109.51 67 THR G N 1
ATOM 4741 C CA . THR G 1 47 ? -33.414 -113.940 11.612 1.00 107.05 67 THR G CA 1
ATOM 4742 C C . THR G 1 47 ? -32.230 -113.227 12.258 1.00 105.45 67 THR G C 1
ATOM 4743 O O . THR G 1 47 ? -32.264 -112.035 12.569 1.00 103.28 67 THR G O 1
ATOM 4747 N N . LEU G 1 48 ? -31.156 -113.979 12.448 1.00 102.32 68 LEU G N 1
ATOM 4748 C CA . LEU G 1 48 ? -30.066 -113.495 13.273 1.00 101.20 68 LEU G CA 1
ATOM 4749 C C . LEU G 1 48 ? -28.726 -113.708 12.595 1.00 102.16 68 LEU G C 1
ATOM 4750 O O . LEU G 1 48 ? -28.397 -114.826 12.184 1.00 97.35 68 LEU G O 1
ATOM 4755 N N . ARG G 1 49 ? -27.958 -112.628 12.494 1.00 102.42 69 ARG G N 1
ATOM 4756 C CA . ARG G 1 49 ? -26.610 -112.721 11.975 1.00 101.58 69 ARG G CA 1
ATOM 4757 C C . ARG G 1 49 ? -25.689 -113.320 13.033 1.00 95.50 69 ARG G C 1
ATOM 4758 O O . ARG G 1 49 ? -25.922 -113.166 14.235 1.00 93.63 69 ARG G O 1
ATOM 4766 N N . PRO G 1 50 ? -24.647 -114.028 12.602 1.00 92.63 70 PRO G N 1
ATOM 4767 C CA . PRO G 1 50 ? -23.736 -114.657 13.571 1.00 92.27 70 PRO G CA 1
ATOM 4768 C C . PRO G 1 50 ? -23.085 -113.679 14.537 1.00 87.35 70 PRO G C 1
ATOM 4769 O O . PRO G 1 50 ? -22.980 -113.980 15.730 1.00 81.81 70 PRO G O 1
ATOM 4773 N N . ALA G 1 51 ? -22.625 -112.523 14.059 1.00 89.26 71 ALA G N 1
ATOM 4774 C CA . ALA G 1 51 ? -22.104 -111.519 14.980 1.00 86.17 71 ALA G CA 1
ATOM 4775 C C . ALA G 1 51 ? -23.193 -111.033 15.926 1.00 91.10 71 ALA G C 1
ATOM 4776 O O . ALA G 1 51 ? -22.937 -110.795 17.111 1.00 93.93 71 ALA G O 1
ATOM 4778 N N . GLU G 1 52 ? -24.421 -110.885 15.424 1.00 95.09 72 GLU G N 1
ATOM 4779 C CA . GLU G 1 52 ? -25.522 -110.471 16.288 1.00 96.81 72 GLU G CA 1
ATOM 4780 C C . GLU G 1 52 ? -25.891 -111.565 17.286 1.00 95.00 72 GLU G C 1
ATOM 4781 O O . GLU G 1 52 ? -26.182 -111.270 18.450 1.00 90.41 72 GLU G O 1
ATOM 4787 N N . ILE G 1 53 ? -25.919 -112.831 16.848 1.00 94.67 73 ILE G N 1
ATOM 4788 C CA . ILE G 1 53 ? -26.290 -113.912 17.763 1.00 90.27 73 ILE G CA 1
ATOM 4789 C C . ILE G 1 53 ? -25.254 -114.046 18.864 1.00 92.15 73 ILE G C 1
ATOM 4790 O O . ILE G 1 53 ? -25.588 -114.281 20.031 1.00 89.77 73 ILE G O 1
ATOM 4795 N N . SER G 1 54 ? -23.981 -113.880 18.510 1.00 93.56 74 SER G N 1
ATOM 4796 C CA . SER G 1 54 ? -22.913 -113.997 19.484 1.00 84.42 74 SER G CA 1
ATOM 4797 C C . SER G 1 54 ? -23.051 -112.944 20.566 1.00 89.90 74 SER G C 1
ATOM 4798 O O . SER G 1 54 ? -22.723 -113.194 21.731 1.00 94.22 74 SER G O 1
ATOM 4801 N N . LYS G 1 55 ? -23.546 -111.761 20.208 1.00 90.00 75 LYS G N 1
ATOM 4802 C CA . LYS G 1 55 ? -23.637 -110.699 21.198 1.00 94.22 75 LYS G CA 1
ATOM 4803 C C . LYS G 1 55 ? -24.726 -111.004 22.223 1.00 92.92 75 LYS G C 1
ATOM 4804 O O . LYS G 1 55 ? -24.547 -110.734 23.413 1.00 96.66 75 LYS G O 1
ATOM 4810 N N . ILE G 1 56 ? -25.834 -111.619 21.784 1.00 90.16 76 ILE G N 1
ATOM 4811 C CA . ILE G 1 56 ? -26.928 -111.989 22.691 1.00 94.02 76 ILE G CA 1
ATOM 4812 C C . ILE G 1 56 ? -26.442 -112.974 23.746 1.00 95.31 76 ILE G C 1
ATOM 4813 O O . ILE G 1 56 ? -26.736 -112.830 24.941 1.00 101.24 76 ILE G O 1
ATOM 4818 N N . ALA G 1 57 ? -25.724 -114.015 23.323 1.00 90.34 77 ALA G N 1
ATOM 4819 C CA . ALA G 1 57 ? -25.106 -114.896 24.302 1.00 94.83 77 ALA G CA 1
ATOM 4820 C C . ALA G 1 57 ? -24.144 -114.102 25.178 1.00 93.88 77 ALA G C 1
ATOM 4821 O O . ALA G 1 57 ? -24.057 -114.328 26.391 1.00 91.63 77 ALA G O 1
ATOM 4823 N N . GLY G 1 58 ? -23.465 -113.122 24.577 1.00 92.98 78 GLY G N 1
ATOM 4824 C CA . GLY G 1 58 ? -22.594 -112.256 25.357 1.00 91.86 78 GLY G CA 1
ATOM 4825 C C . GLY G 1 58 ? -23.334 -111.448 26.380 1.00 96.10 78 GLY G C 1
ATOM 4826 O O . GLY G 1 58 ? -22.940 -111.399 27.560 1.00 97.19 78 GLY G O 1
ATOM 4827 N N . GLU G 1 59 ? -24.467 -110.893 25.964 1.00 99.12 79 GLU G N 1
ATOM 4828 C CA . GLU G 1 59 ? -25.335 -110.135 26.855 1.00 99.66 79 GLU G CA 1
ATOM 4829 C C . GLU G 1 59 ? -25.856 -111.051 27.964 1.00 95.98 79 GLU G C 1
ATOM 4830 O O . GLU G 1 59 ? -25.861 -110.693 29.136 1.00 92.73 79 GLU G O 1
ATOM 4836 N N . LYS G 1 60 ? -26.274 -112.245 27.566 1.00 94.20 80 LYS G N 1
ATOM 4837 C CA . LYS G 1 60 ? -26.769 -113.287 28.460 1.00 95.86 80 LYS G CA 1
ATOM 4838 C C . LYS G 1 60 ? -25.717 -113.696 29.485 1.00 97.96 80 LYS G C 1
ATOM 4839 O O . LYS G 1 60 ? -26.050 -113.986 30.637 1.00 92.98 80 LYS G O 1
ATOM 4845 N N . TRP G 1 61 ? -24.443 -113.729 29.086 1.00 97.93 81 TRP G N 1
ATOM 4846 C CA . TRP G 1 61 ? -23.406 -114.196 29.995 1.00 94.51 81 TRP G CA 1
ATOM 4847 C C . TRP G 1 61 ? -23.143 -113.201 31.118 1.00 91.40 81 TRP G C 1
ATOM 4848 O O . TRP G 1 61 ? -22.760 -113.603 32.222 1.00 92.55 81 TRP G O 1
ATOM 4859 N N . GLN G 1 62 ? -23.333 -111.906 30.853 1.00 88.98 82 GLN G N 1
ATOM 4860 C CA . GLN G 1 62 ? -23.020 -110.887 31.850 1.00 95.89 82 GLN G CA 1
ATOM 4861 C C . GLN G 1 62 ? -23.827 -111.082 33.128 1.00 93.38 82 GLN G C 1
ATOM 4862 O O . GLN G 1 62 ? -23.306 -110.879 34.230 1.00 97.69 82 GLN G O 1
ATOM 4868 N N . ASN G 1 63 ? -25.097 -111.479 33.006 1.00 91.99 83 ASN G N 1
ATOM 4869 C CA . ASN G 1 63 ? -25.957 -111.721 34.167 1.00 90.36 83 ASN G CA 1
ATOM 4870 C C . ASN G 1 63 ? -26.725 -113.038 33.985 1.00 88.78 83 ASN G C 1
ATOM 4871 O O . ASN G 1 63 ? -27.954 -113.086 34.046 1.00 87.26 83 ASN G O 1
ATOM 4876 N N . LEU G 1 64 ? -25.984 -114.121 33.749 1.00 89.31 84 LEU G N 1
ATOM 4877 C CA . LEU G 1 64 ? -26.548 -115.463 33.802 1.00 90.44 84 LEU G CA 1
ATOM 4878 C C . LEU G 1 64 ? -26.742 -115.879 35.260 1.00 97.25 84 LEU G C 1
ATOM 4879 O O . LEU G 1 64 ? -26.186 -115.271 36.180 1.00 97.05 84 LEU G O 1
ATOM 4884 N N . GLU G 1 65 ? -27.557 -116.919 35.475 1.00 97.42 85 GLU G N 1
ATOM 4885 C CA . GLU G 1 65 ? -27.721 -117.465 36.821 1.00 93.89 85 GLU G CA 1
ATOM 4886 C C . GLU G 1 65 ? -26.361 -117.844 37.396 1.00 96.23 85 GLU G C 1
ATOM 4887 O O . GLU G 1 65 ? -25.578 -118.552 36.758 1.00 96.03 85 GLU G O 1
ATOM 4893 N N . ALA G 1 66 ? -26.085 -117.375 38.615 1.00 98.80 86 ALA G N 1
ATOM 4894 C CA . ALA G 1 66 ? -24.727 -117.467 39.146 1.00 98.21 86 ALA G CA 1
ATOM 4895 C C . ALA G 1 66 ? -24.326 -118.912 39.427 1.00 94.30 86 ALA G C 1
ATOM 4896 O O . ALA G 1 66 ? -23.177 -119.301 39.185 1.00 93.61 86 ALA G O 1
ATOM 4898 N N . ASP G 1 67 ? -25.254 -119.722 39.941 1.00 97.58 87 ASP G N 1
ATOM 4899 C CA . ASP G 1 67 ? -24.941 -121.124 40.195 1.00 97.95 87 ASP G CA 1
ATOM 4900 C C . ASP G 1 67 ? -24.538 -121.844 38.907 1.00 97.35 87 ASP G C 1
ATOM 4901 O O . ASP G 1 67 ? -23.489 -122.498 38.863 1.00 97.76 87 ASP G O 1
ATOM 4906 N N . ILE G 1 68 ? -25.331 -121.694 37.835 1.00 97.55 88 ILE G N 1
ATOM 4907 C CA . ILE G 1 68 ? -24.985 -122.306 36.550 1.00 96.50 88 ILE G CA 1
ATOM 4908 C C . ILE G 1 68 ? -23.680 -121.729 36.013 1.00 91.87 88 ILE G C 1
ATOM 4909 O O . ILE G 1 68 ? -22.824 -122.461 35.500 1.00 84.91 88 ILE G O 1
ATOM 4914 N N . LYS G 1 69 ? -23.513 -120.408 36.111 1.00 91.06 89 LYS G N 1
ATOM 4915 C CA . LYS G 1 69 ? -22.277 -119.772 35.663 1.00 88.61 89 LYS G CA 1
ATOM 4916 C C . LYS G 1 69 ? -21.076 -120.288 36.448 1.00 88.77 89 LYS G C 1
ATOM 4917 O O . LYS G 1 69 ? -20.021 -120.566 35.868 1.00 84.03 89 LYS G O 1
ATOM 4923 N N . GLU G 1 70 ? -21.217 -120.443 37.767 1.00 91.85 90 GLU G N 1
ATOM 4924 C CA . GLU G 1 70 ? -20.122 -121.002 38.552 1.00 85.26 90 GLU G CA 1
ATOM 4925 C C . GLU G 1 70 ? -19.765 -122.405 38.070 1.00 87.38 90 GLU G C 1
ATOM 4926 O O . GLU G 1 70 ? -18.584 -122.769 38.026 1.00 88.08 90 GLU G O 1
ATOM 4932 N N . LYS G 1 71 ? -20.773 -123.198 37.684 1.00 89.14 91 LYS G N 1
ATOM 4933 C CA . LYS G 1 71 ? -20.513 -124.544 37.174 1.00 88.00 91 LYS G CA 1
ATOM 4934 C C . LYS G 1 71 ? -19.616 -124.495 35.947 1.00 84.73 91 LYS G C 1
ATOM 4935 O O . LYS G 1 71 ? -18.666 -125.278 35.832 1.00 82.59 91 LYS G O 1
ATOM 4941 N N . TYR G 1 72 ? -19.910 -123.577 35.021 1.00 86.54 92 TYR G N 1
ATOM 4942 C CA . TYR G 1 72 ? -19.062 -123.371 33.852 1.00 83.00 92 TYR G CA 1
ATOM 4943 C C . TYR G 1 72 ? -17.688 -122.863 34.261 1.00 83.46 92 TYR G C 1
ATOM 4944 O O . TYR G 1 72 ? -16.664 -123.313 33.734 1.00 84.98 92 TYR G O 1
ATOM 4953 N N . ILE G 1 73 ? -17.646 -121.923 35.206 1.00 77.12 93 ILE G N 1
ATOM 4954 C CA . ILE G 1 73 ? -16.360 -121.402 35.651 1.00 71.17 93 ILE G CA 1
ATOM 4955 C C . ILE G 1 73 ? -15.572 -122.486 36.377 1.00 77.54 93 ILE G C 1
ATOM 4956 O O . ILE G 1 73 ? -14.356 -122.633 36.181 1.00 74.99 93 ILE G O 1
ATOM 4961 N N . SER G 1 74 ? -16.254 -123.270 37.220 1.00 82.70 94 SER G N 1
ATOM 4962 C CA . SER G 1 74 ? -15.566 -124.331 37.946 1.00 81.34 94 SER G CA 1
ATOM 4963 C C . SER G 1 74 ? -15.100 -125.419 36.993 1.00 82.17 94 SER G C 1
ATOM 4964 O O . SER G 1 74 ? -13.971 -125.909 37.113 1.00 86.71 94 SER G O 1
ATOM 4967 N N . GLU G 1 75 ? -15.935 -125.779 36.030 1.00 82.73 95 GLU G N 1
ATOM 4968 C CA . GLU G 1 75 ? -15.549 -126.794 35.064 1.00 84.46 95 GLU G CA 1
ATOM 4969 C C . GLU G 1 75 ? -14.349 -126.270 34.295 1.00 83.90 95 GLU G C 1
ATOM 4970 O O . GLU G 1 75 ? -13.412 -127.005 34.006 1.00 82.44 95 GLU G O 1
ATOM 4976 N N . ARG G 1 76 ? -14.381 -124.986 33.972 1.00 79.43 96 ARG G N 1
ATOM 4977 C CA . ARG G 1 76 ? -13.291 -124.371 33.242 1.00 77.30 96 ARG G CA 1
ATOM 4978 C C . ARG G 1 76 ? -12.016 -124.435 34.063 1.00 79.68 96 ARG G C 1
ATOM 4979 O O . ARG G 1 76 ? -10.947 -124.699 33.529 1.00 78.74 96 ARG G O 1
ATOM 4987 N N . LYS G 1 77 ? -12.128 -124.193 35.363 1.00 78.81 97 LYS G N 1
ATOM 4988 C CA . LYS G 1 77 ? -10.956 -124.216 36.218 1.00 74.74 97 LYS G CA 1
ATOM 4989 C C . LYS G 1 77 ? -10.321 -125.583 36.203 1.00 72.83 97 LYS G C 1
ATOM 4990 O O . LYS G 1 77 ? -9.105 -125.711 36.168 1.00 70.80 97 LYS G O 1
ATOM 4996 N N . LYS G 1 78 ? -11.153 -126.609 36.235 1.00 73.14 98 LYS G N 1
ATOM 4997 C CA . LYS G 1 78 ? -10.644 -127.977 36.234 1.00 78.08 98 LYS G CA 1
ATOM 4998 C C . LYS G 1 78 ? -9.859 -128.274 34.960 1.00 79.04 98 LYS G C 1
ATOM 4999 O O . LYS G 1 78 ? -8.818 -128.939 35.006 1.00 78.76 98 LYS G O 1
ATOM 5005 N N . LEU G 1 79 ? -10.324 -127.761 33.816 1.00 75.14 99 LEU G N 1
ATOM 5006 C CA . LEU G 1 79 ? -9.663 -128.054 32.546 1.00 75.72 99 LEU G CA 1
ATOM 5007 C C . LEU G 1 79 ? -8.331 -127.326 32.426 1.00 74.46 99 LEU G C 1
ATOM 5008 O O . LEU G 1 79 ? -7.385 -127.840 31.817 1.00 71.06 99 LEU G O 1
ATOM 5013 N N . TYR G 1 80 ? -8.241 -126.115 32.975 1.00 69.84 100 TYR G N 1
ATOM 5014 C CA . TYR G 1 80 ? -6.993 -125.374 32.863 1.00 67.91 100 TYR G CA 1
ATOM 5015 C C . TYR G 1 80 ? -5.889 -126.062 33.652 1.00 71.05 100 TYR G C 1
ATOM 5016 O O . TYR G 1 80 ? -4.748 -126.165 33.186 1.00 68.51 100 TYR G O 1
ATOM 5025 N N . SER G 1 81 ? -6.221 -126.566 34.841 1.00 73.12 101 SER G N 1
ATOM 5026 C CA . SER G 1 81 ? -5.227 -127.249 35.657 1.00 73.55 101 SER G CA 1
ATOM 5027 C C . SER G 1 81 ? -4.689 -128.481 34.942 1.00 71.37 101 SER G C 1
ATOM 5028 O O . SER G 1 81 ? -3.489 -128.770 35.008 1.00 75.27 101 SER G O 1
ATOM 5031 N N . GLU G 1 82 ? -5.563 -129.217 34.249 1.00 64.92 102 GLU G N 1
ATOM 5032 C CA . GLU G 1 82 ? -5.094 -130.311 33.404 1.00 77.32 102 GLU G CA 1
ATOM 5033 C C . GLU G 1 82 ? -4.123 -129.795 32.355 1.00 75.21 102 GLU G C 1
ATOM 5034 O O . GLU G 1 82 ? -3.044 -130.365 32.155 1.00 73.49 102 GLU G O 1
ATOM 5040 N N . TYR G 1 83 ? -4.486 -128.699 31.690 1.00 70.44 103 TYR G N 1
ATOM 5041 C CA . TYR G 1 83 ? -3.603 -128.125 30.687 1.00 70.69 103 TYR G CA 1
ATOM 5042 C C . TYR G 1 83 ? -2.312 -127.648 31.311 1.00 70.06 103 TYR G C 1
ATOM 5043 O O . TYR G 1 83 ? -1.233 -127.865 30.753 1.00 71.37 103 TYR G O 1
ATOM 5052 N N . GLN G 1 84 ? -2.399 -126.980 32.458 1.00 71.22 104 GLN G N 1
ATOM 5053 C CA . GLN G 1 84 ? -1.187 -126.455 33.067 1.00 71.97 104 GLN G CA 1
ATOM 5054 C C . GLN G 1 84 ? -0.226 -127.580 33.403 1.00 71.35 104 GLN G C 1
ATOM 5055 O O . GLN G 1 84 ? 0.969 -127.495 33.100 1.00 68.78 104 GLN G O 1
ATOM 5061 N N . LYS G 1 85 ? -0.739 -128.661 33.991 1.00 69.66 105 LYS G N 1
ATOM 5062 C CA . LYS G 1 85 ? 0.103 -129.823 34.235 1.00 73.93 105 LYS G CA 1
ATOM 5063 C C . LYS G 1 85 ? 0.572 -130.433 32.923 1.00 69.37 105 LYS G C 1
ATOM 5064 O O . LYS G 1 85 ? 1.738 -130.825 32.794 1.00 73.61 105 LYS G O 1
ATOM 5070 N N . ALA G 1 86 ? -0.316 -130.506 31.931 1.00 64.64 106 ALA G N 1
ATOM 5071 C CA . ALA G 1 86 ? 0.117 -130.952 30.612 1.00 68.67 106 ALA G CA 1
ATOM 5072 C C . ALA G 1 86 ? 1.227 -130.061 30.078 1.00 66.11 106 ALA G C 1
ATOM 5073 O O . ALA G 1 86 ? 2.248 -130.558 29.596 1.00 70.22 106 ALA G O 1
ATOM 5075 N N . LYS G 1 87 ? 1.054 -128.741 30.184 1.00 66.76 107 LYS G N 1
ATOM 5076 C CA . LYS G 1 87 ? 2.045 -127.809 29.657 1.00 65.29 107 LYS G CA 1
ATOM 5077 C C . LYS G 1 87 ? 3.413 -128.050 30.279 1.00 64.95 107 LYS G C 1
ATOM 5078 O O . LYS G 1 87 ? 4.381 -128.339 29.565 1.00 65.93 107 LYS G O 1
ATOM 5084 N N . LYS G 1 88 ? 3.508 -127.950 31.610 1.00 67.24 108 LYS G N 1
ATOM 5085 C CA . LYS G 1 88 ? 4.788 -128.139 32.289 1.00 66.29 108 LYS G CA 1
ATOM 5086 C C . LYS G 1 88 ? 5.429 -129.465 31.897 1.00 65.90 108 LYS G C 1
ATOM 5087 O O . LYS G 1 88 ? 6.626 -129.522 31.596 1.00 67.72 108 LYS G O 1
ATOM 5093 N N . GLU G 1 89 ? 4.637 -130.534 31.865 1.00 68.99 109 GLU G N 1
ATOM 5094 C CA . GLU G 1 89 ? 5.151 -131.843 31.481 1.00 67.66 109 GLU G CA 1
ATOM 5095 C C . GLU G 1 89 ? 5.699 -131.827 30.062 1.00 69.63 109 GLU G C 1
ATOM 5096 O O . GLU G 1 89 ? 6.763 -132.391 29.788 1.00 71.36 109 GLU G O 1
ATOM 5102 N N . PHE G 1 90 ? 4.979 -131.186 29.143 1.00 73.81 110 PHE G N 1
ATOM 5103 C CA . PHE G 1 90 ? 5.435 -131.091 27.762 1.00 66.86 110 PHE G CA 1
ATOM 5104 C C . PHE G 1 90 ? 6.656 -130.187 27.650 1.00 62.62 110 PHE G C 1
ATOM 5105 O O . PHE G 1 90 ? 7.588 -130.484 26.895 1.00 60.30 110 PHE G O 1
ATOM 5113 N N . ASP G 1 91 ? 6.665 -129.072 28.380 1.00 60.48 111 ASP G N 1
ATOM 5114 C CA . ASP G 1 91 ? 7.795 -128.158 28.282 1.00 63.17 111 ASP G CA 1
ATOM 5115 C C . ASP G 1 91 ? 9.065 -128.787 28.841 1.00 67.58 111 ASP G C 1
ATOM 5116 O O . ASP G 1 91 ? 10.157 -128.591 28.291 1.00 68.93 111 ASP G O 1
ATOM 5121 N N . GLU G 1 92 ? 8.948 -129.553 29.927 1.00 67.80 112 GLU G N 1
ATOM 5122 C CA . GLU G 1 92 ? 10.131 -130.189 30.492 1.00 65.98 112 GLU G CA 1
ATOM 5123 C C . GLU G 1 92 ? 10.762 -131.161 29.502 1.00 69.02 112 GLU G C 1
ATOM 5124 O O . GLU G 1 92 ? 11.991 -131.266 29.428 1.00 77.46 112 GLU G O 1
ATOM 5130 N N . LYS G 1 93 ? 9.946 -131.857 28.707 1.00 65.72 113 LYS G N 1
ATOM 5131 C CA . LYS G 1 93 ? 10.487 -132.829 27.759 1.00 66.52 113 LYS G CA 1
ATOM 5132 C C . LYS G 1 93 ? 11.037 -132.198 26.482 1.00 67.25 113 LYS G C 1
ATOM 5133 O O . LYS G 1 93 ? 11.638 -132.917 25.678 1.00 69.29 113 LYS G O 1
ATOM 5139 N N . LEU G 1 94 ? 10.853 -130.890 26.278 1.00 67.10 114 LEU G N 1
ATOM 5140 C CA . LEU G 1 94 ? 11.373 -130.210 25.099 1.00 61.01 114 LEU G CA 1
ATOM 5141 C C . LEU G 1 94 ? 12.897 -130.208 25.095 1.00 71.67 114 LEU G C 1
ATOM 5142 O O . LEU G 1 94 ? 13.533 -130.328 26.146 1.00 68.81 114 LEU G O 1
ATOM 5147 N N . PRO G 1 95 ? 13.513 -130.069 23.925 1.00 73.28 115 PRO G N 1
ATOM 5148 C CA . PRO G 1 95 ? 14.953 -129.813 23.874 1.00 64.18 115 PRO G CA 1
ATOM 5149 C C . PRO G 1 95 ? 15.291 -128.552 24.649 1.00 63.68 115 PRO G C 1
ATOM 5150 O O . PRO G 1 95 ? 14.603 -127.527 24.523 1.00 66.63 115 PRO G O 1
ATOM 5154 N N . PRO G 1 96 ? 16.332 -128.585 25.471 1.00 67.64 116 PRO G N 1
ATOM 5155 C CA . PRO G 1 96 ? 16.614 -127.437 26.335 1.00 67.64 116 PRO G CA 1
ATOM 5156 C C . PRO G 1 96 ? 17.147 -126.252 25.549 1.00 63.85 116 PRO G C 1
ATOM 5157 O O . PRO G 1 96 ? 17.824 -126.397 24.526 1.00 67.22 116 PRO G O 1
ATOM 5161 N N . LYS G 1 97 ? 16.834 -125.064 26.046 1.00 56.84 117 LYS G N 1
ATOM 5162 C CA . LYS G 1 97 ? 17.496 -123.882 25.529 1.00 59.43 117 LYS G CA 1
ATOM 5163 C C . LYS G 1 97 ? 18.984 -123.923 25.877 1.00 54.57 117 LYS G C 1
ATOM 5164 O O . LYS G 1 97 ? 19.426 -124.681 26.745 1.00 58.01 117 LYS G O 1
ATOM 5170 N N . LYS G 1 98 ? 19.764 -123.104 25.183 1.00 54.78 118 LYS G N 1
ATOM 5171 C CA . LYS G 1 98 ? 21.205 -123.118 25.394 1.00 61.11 118 LYS G CA 1
ATOM 5172 C C . LYS G 1 98 ? 21.557 -122.459 26.737 1.00 54.12 118 LYS G C 1
ATOM 5173 O O . LYS G 1 98 ? 20.786 -121.654 27.262 1.00 56.22 118 LYS G O 1
ATOM 5179 N N . PRO G 1 99 ? 22.698 -122.827 27.332 1.00 51.53 119 PRO G N 1
ATOM 5180 C CA . PRO G 1 99 ? 23.096 -122.189 28.598 1.00 55.41 119 PRO G CA 1
ATOM 5181 C C . PRO G 1 99 ? 23.387 -120.710 28.410 1.00 57.59 119 PRO G C 1
ATOM 5182 O O . PRO G 1 99 ? 23.827 -120.270 27.343 1.00 57.40 119 PRO G O 1
ATOM 5186 N N . ALA G 1 100 ? 23.128 -119.940 29.469 1.00 49.98 120 ALA G N 1
ATOM 5187 C CA . ALA G 1 100 ? 23.206 -118.490 29.394 1.00 45.89 120 ALA G CA 1
ATOM 5188 C C . ALA G 1 100 ? 24.646 -118.008 29.475 1.00 46.86 120 ALA G C 1
ATOM 5189 O O . ALA G 1 100 ? 25.488 -118.608 30.149 1.00 47.93 120 ALA G O 1
ATOM 5191 N N . GLY G 1 101 ? 24.910 -116.888 28.800 1.00 45.09 121 GLY G N 1
ATOM 5192 C CA . GLY G 1 101 ? 26.230 -116.303 28.734 1.00 46.14 121 GLY G CA 1
ATOM 5193 C C . GLY G 1 101 ? 26.683 -115.642 30.023 1.00 40.45 121 GLY G C 1
ATOM 5194 O O . GLY G 1 101 ? 25.925 -115.513 30.993 1.00 42.21 121 GLY G O 1
ATOM 5195 N N . PRO G 1 102 ? 27.946 -115.208 30.048 1.00 33.59 122 PRO G N 1
ATOM 5196 C CA . PRO G 1 102 ? 28.538 -114.744 31.314 1.00 38.93 122 PRO G CA 1
ATOM 5197 C C . PRO G 1 102 ? 27.874 -113.519 31.910 1.00 40.31 122 PRO G C 1
ATOM 5198 O O . PRO G 1 102 ? 27.736 -113.447 33.137 1.00 37.40 122 PRO G O 1
ATOM 5202 N N . PHE G 1 103 ? 27.475 -112.538 31.103 1.00 38.02 123 PHE G N 1
ATOM 5203 C CA . PHE G 1 103 ? 26.826 -111.385 31.702 1.00 34.71 123 PHE G CA 1
ATOM 5204 C C . PHE G 1 103 ? 25.508 -111.787 32.334 1.00 37.76 123 PHE G C 1
ATOM 5205 O O . PHE G 1 103 ? 25.130 -111.258 33.386 1.00 39.78 123 PHE G O 1
ATOM 5213 N N . ILE G 1 104 ? 24.782 -112.713 31.705 1.00 34.07 124 ILE G N 1
ATOM 5214 C CA . ILE G 1 104 ? 23.478 -113.075 32.252 1.00 35.88 124 ILE G CA 1
ATOM 5215 C C . ILE G 1 104 ? 23.651 -113.747 33.604 1.00 38.59 124 ILE G C 1
ATOM 5216 O O . ILE G 1 104 ? 22.996 -113.376 34.585 1.00 37.57 124 ILE G O 1
ATOM 5221 N N . LYS G 1 105 ? 24.551 -114.727 33.687 1.00 36.70 125 LYS G N 1
ATOM 5222 C CA . LYS G 1 105 ? 24.849 -115.331 34.978 1.00 37.10 125 LYS G CA 1
ATOM 5223 C C . LYS G 1 105 ? 25.264 -114.283 35.994 1.00 35.48 125 LYS G C 1
ATOM 5224 O O . LYS G 1 105 ? 24.782 -114.288 37.133 1.00 41.52 125 LYS G O 1
ATOM 5230 N N . TYR G 1 106 ? 26.136 -113.355 35.599 1.00 36.28 126 TYR G N 1
ATOM 5231 C CA . TYR G 1 106 ? 26.554 -112.327 36.544 1.00 35.14 126 TYR G CA 1
ATOM 5232 C C . TYR G 1 106 ? 25.364 -111.493 36.971 1.00 34.12 126 TYR G C 1
ATOM 5233 O O . TYR G 1 106 ? 25.110 -111.339 38.166 1.00 37.92 126 TYR G O 1
ATOM 5242 N N . ALA G 1 107 ? 24.597 -110.983 36.013 1.00 34.96 127 ALA G N 1
ATOM 5243 C CA . ALA G 1 107 ? 23.462 -110.147 36.367 1.00 34.65 127 ALA G CA 1
ATOM 5244 C C . ALA G 1 107 ? 22.496 -110.877 37.296 1.00 41.13 127 ALA G C 1
ATOM 5245 O O . ALA G 1 107 ? 21.897 -110.256 38.181 1.00 40.35 127 ALA G O 1
ATOM 5247 N N . ASN G 1 108 ? 22.325 -112.190 37.124 1.00 42.81 128 ASN G N 1
ATOM 5248 C CA . ASN G 1 108 ? 21.409 -112.895 38.014 1.00 50.91 128 ASN G CA 1
ATOM 5249 C C . ASN G 1 108 ? 21.900 -112.858 39.459 1.00 48.03 128 ASN G C 1
ATOM 5250 O O . ASN G 1 108 ? 21.123 -112.599 40.381 1.00 51.79 128 ASN G O 1
ATOM 5255 N N . GLU G 1 109 ? 23.189 -113.077 39.671 1.00 46.75 129 GLU G N 1
ATOM 5256 C CA . GLU G 1 109 ? 23.729 -113.088 41.023 1.00 46.07 129 GLU G CA 1
ATOM 5257 C C . GLU G 1 109 ? 23.725 -111.707 41.662 1.00 46.66 129 GLU G C 1
ATOM 5258 O O . GLU G 1 109 ? 23.767 -111.594 42.895 1.00 49.14 129 GLU G O 1
ATOM 5264 N N . VAL G 1 110 ? 23.708 -110.641 40.861 1.00 44.01 130 VAL G N 1
ATOM 5265 C CA . VAL G 1 110 ? 23.821 -109.309 41.445 1.00 45.46 130 VAL G CA 1
ATOM 5266 C C . VAL G 1 110 ? 22.489 -108.579 41.473 1.00 43.83 130 VAL G C 1
ATOM 5267 O O . VAL G 1 110 ? 22.383 -107.528 42.119 1.00 44.69 130 VAL G O 1
ATOM 5271 N N . ARG G 1 111 ? 21.446 -109.155 40.873 1.00 47.35 131 ARG G N 1
ATOM 5272 C CA . ARG G 1 111 ? 20.169 -108.462 40.723 1.00 45.61 131 ARG G CA 1
ATOM 5273 C C . ARG G 1 111 ? 19.642 -107.927 42.057 1.00 45.87 131 ARG G C 1
ATOM 5274 O O . ARG G 1 111 ? 19.342 -106.734 42.184 1.00 44.12 131 ARG G O 1
ATOM 5282 N N . SER G 1 112 ? 19.528 -108.796 43.066 1.00 43.24 132 SER G N 1
ATOM 5283 C CA . SER G 1 112 ? 18.837 -108.417 44.299 1.00 44.48 132 SER G CA 1
ATOM 5284 C C . SER G 1 112 ? 19.541 -107.265 44.999 1.00 42.90 132 SER G C 1
ATOM 5285 O O . SER G 1 112 ? 18.893 -106.306 45.432 1.00 48.25 132 SER G O 1
ATOM 5288 N N . GLN G 1 113 ? 20.870 -107.325 45.112 1.00 43.84 133 GLN G N 1
ATOM 5289 C CA . GLN G 1 113 ? 21.563 -106.246 45.813 1.00 43.16 133 GLN G CA 1
ATOM 5290 C C . GLN G 1 113 ? 21.546 -104.952 45.001 1.00 42.22 133 GLN G C 1
ATOM 5291 O O . GLN G 1 113 ? 21.478 -103.861 45.580 1.00 42.04 133 GLN G O 1
ATOM 5297 N N . VAL G 1 114 ? 21.597 -105.042 43.662 1.00 43.89 134 VAL G N 1
ATOM 5298 C CA . VAL G 1 114 ? 21.485 -103.828 42.852 1.00 41.23 134 VAL G CA 1
ATOM 5299 C C . VAL G 1 114 ? 20.103 -103.222 43.008 1.00 42.80 134 VAL G C 1
ATOM 5300 O O . VAL G 1 114 ? 19.953 -101.999 43.117 1.00 41.05 134 VAL G O 1
ATOM 5304 N N . PHE G 1 115 ? 19.067 -104.060 43.024 1.00 45.61 135 PHE G N 1
ATOM 5305 C CA . PHE G 1 115 ? 17.730 -103.514 43.199 1.00 51.67 135 PHE G CA 1
ATOM 5306 C C . PHE G 1 115 ? 17.556 -102.929 44.595 1.00 49.93 135 PHE G C 1
ATOM 5307 O O . PHE G 1 115 ? 16.857 -101.926 44.772 1.00 52.43 135 PHE G O 1
ATOM 5315 N N . ALA G 1 116 ? 18.201 -103.526 45.598 1.00 43.14 136 ALA G N 1
ATOM 5316 C CA . ALA G 1 116 ? 18.093 -102.978 46.945 1.00 38.63 136 ALA G CA 1
ATOM 5317 C C . ALA G 1 116 ? 18.683 -101.578 47.013 1.00 46.19 136 ALA G C 1
ATOM 5318 O O . ALA G 1 116 ? 18.150 -100.708 47.711 1.00 50.58 136 ALA G O 1
ATOM 5320 N N . GLN G 1 117 ? 19.770 -101.327 46.283 1.00 45.88 137 GLN G N 1
ATOM 5321 C CA . GLN G 1 117 ? 20.339 -99.986 46.298 1.00 45.90 137 GLN G CA 1
ATOM 5322 C C . GLN G 1 117 ? 19.672 -99.075 45.279 1.00 47.18 137 GLN G C 1
ATOM 5323 O O . GLN G 1 117 ? 19.927 -97.869 45.287 1.00 55.06 137 GLN G O 1
ATOM 5329 N N . HIS G 1 118 ? 18.805 -99.610 44.426 1.00 46.49 138 HIS G N 1
ATOM 5330 C CA . HIS G 1 118 ? 18.105 -98.820 43.410 1.00 51.80 138 HIS G CA 1
ATOM 5331 C C . HIS G 1 118 ? 16.638 -99.228 43.375 1.00 55.55 138 HIS G C 1
ATOM 5332 O O . HIS G 1 118 ? 16.167 -99.814 42.391 1.00 52.83 138 HIS G O 1
ATOM 5339 N N . PRO G 1 119 ? 15.870 -98.918 44.423 1.00 54.90 139 PRO G N 1
ATOM 5340 C CA . PRO G 1 119 ? 14.547 -99.554 44.551 1.00 55.09 139 PRO G CA 1
ATOM 5341 C C . PRO G 1 119 ? 13.499 -98.983 43.614 1.00 54.64 139 PRO G C 1
ATOM 5342 O O . PRO G 1 119 ? 12.456 -99.614 43.401 1.00 50.75 139 PRO G O 1
ATOM 5346 N N . ASP G 1 120 ? 13.761 -97.817 43.029 1.00 55.88 140 ASP G N 1
ATOM 5347 C CA . ASP G 1 120 ? 12.807 -97.199 42.117 1.00 56.25 140 ASP G CA 1
ATOM 5348 C C . ASP G 1 120 ? 12.885 -97.805 40.721 1.00 60.51 140 ASP G C 1
ATOM 5349 O O . ASP G 1 120 ? 11.882 -97.843 39.998 1.00 69.85 140 ASP G O 1
ATOM 5354 N N . LYS G 1 121 ? 14.064 -98.283 40.327 1.00 58.82 141 LYS G N 1
ATOM 5355 C CA . LYS G 1 121 ? 14.335 -98.573 38.923 1.00 54.54 141 LYS G CA 1
ATOM 5356 C C . LYS G 1 121 ? 13.732 -99.903 38.482 1.00 53.90 141 LYS G C 1
ATOM 5357 O O . LYS G 1 121 ? 13.653 -100.864 39.252 1.00 53.36 141 LYS G O 1
ATOM 5363 N N . SER G 1 122 ? 13.305 -99.944 37.224 1.00 50.92 142 SER G N 1
ATOM 5364 C CA . SER G 1 122 ? 12.649 -101.110 36.668 1.00 51.61 142 SER G CA 1
ATOM 5365 C C . SER G 1 122 ? 13.674 -102.171 36.294 1.00 47.42 142 SER G C 1
ATOM 5366 O O . SER G 1 122 ? 14.884 -101.969 36.384 1.00 46.78 142 SER G O 1
ATOM 5369 N N . GLN G 1 123 ? 13.179 -103.331 35.875 1.00 48.63 143 GLN G N 1
ATOM 5370 C CA . GLN G 1 123 ? 14.104 -104.387 35.490 1.00 51.02 143 GLN G CA 1
ATOM 5371 C C . GLN G 1 123 ? 14.924 -103.969 34.279 1.00 52.18 143 GLN G C 1
ATOM 5372 O O . GLN G 1 123 ? 16.119 -104.275 34.194 1.00 51.20 143 GLN G O 1
ATOM 5378 N N . LEU G 1 124 ? 14.315 -103.240 33.346 1.00 46.03 144 LEU G N 1
ATOM 5379 C CA . LEU G 1 124 ? 15.097 -102.718 32.235 1.00 43.07 144 LEU G CA 1
ATOM 5380 C C . LEU G 1 124 ? 16.193 -101.795 32.752 1.00 45.73 144 LEU G C 1
ATOM 5381 O O . LEU G 1 124 ? 17.376 -102.008 32.468 1.00 46.45 144 LEU G O 1
ATOM 5386 N N . ASP G 1 125 ? 15.829 -100.807 33.577 1.00 45.73 145 ASP G N 1
ATOM 5387 C CA . ASP G 1 125 ? 16.819 -99.848 34.059 1.00 45.97 145 ASP G CA 1
ATOM 5388 C C . ASP G 1 125 ? 17.908 -100.530 34.877 1.00 44.95 145 ASP G C 1
ATOM 5389 O O . ASP G 1 125 ? 19.093 -100.196 34.742 1.00 46.66 145 ASP G O 1
ATOM 5394 N N . LEU G 1 126 ? 17.526 -101.479 35.737 1.00 41.21 146 LEU G N 1
ATOM 5395 C CA . LEU G 1 126 ? 18.513 -102.285 36.444 1.00 38.86 146 LEU G CA 1
ATOM 5396 C C . LEU G 1 126 ? 19.513 -102.910 35.481 1.00 46.01 146 LEU G C 1
ATOM 5397 O O . LEU G 1 126 ? 20.722 -102.910 35.742 1.00 41.17 146 LEU G O 1
ATOM 5402 N N . MET G 1 127 ? 19.027 -103.479 34.376 1.00 44.55 147 MET G N 1
ATOM 5403 C CA . MET G 1 127 ? 19.934 -104.171 33.475 1.00 39.99 147 MET G CA 1
ATOM 5404 C C . MET G 1 127 ? 20.929 -103.196 32.875 1.00 40.64 147 MET G C 1
ATOM 5405 O O . MET G 1 127 ? 22.110 -103.525 32.717 1.00 42.57 147 MET G O 1
ATOM 5410 N N . LYS G 1 128 ? 20.476 -101.979 32.569 1.00 39.75 148 LYS G N 1
ATOM 5411 C CA . LYS G 1 128 ? 21.399 -100.922 32.180 1.00 40.55 148 LYS G CA 1
ATOM 5412 C C . LYS G 1 128 ? 22.503 -100.758 33.215 1.00 43.28 148 LYS G C 1
ATOM 5413 O O . LYS G 1 128 ? 23.695 -100.783 32.883 1.00 43.66 148 LYS G O 1
ATOM 5419 N N . ILE G 1 129 ? 22.122 -100.611 34.484 1.00 40.22 149 ILE G N 1
ATOM 5420 C CA . ILE G 1 129 ? 23.120 -100.406 35.522 1.00 38.26 149 ILE G CA 1
ATOM 5421 C C . ILE G 1 129 ? 23.985 -101.641 35.675 1.00 37.86 149 ILE G C 1
ATOM 5422 O O . ILE G 1 129 ? 25.217 -101.553 35.724 1.00 39.83 149 ILE G O 1
ATOM 5427 N N . ILE G 1 130 ? 23.367 -102.814 35.721 1.00 37.89 150 ILE G N 1
ATOM 5428 C CA . ILE G 1 130 ? 24.160 -104.021 35.852 1.00 37.27 150 ILE G CA 1
ATOM 5429 C C . ILE G 1 130 ? 25.123 -104.124 34.688 1.00 39.93 150 ILE G C 1
ATOM 5430 O O . ILE G 1 130 ? 26.245 -104.626 34.836 1.00 41.87 150 ILE G O 1
ATOM 5435 N N . GLY G 1 131 ? 24.732 -103.591 33.533 1.00 37.07 151 GLY G N 1
ATOM 5436 C CA . GLY G 1 131 ? 25.649 -103.552 32.407 1.00 37.98 151 GLY G CA 1
ATOM 5437 C C . GLY G 1 131 ? 26.836 -102.656 32.670 1.00 36.99 151 GLY G C 1
ATOM 5438 O O . GLY G 1 131 ? 27.962 -102.964 32.271 1.00 39.69 151 GLY G O 1
ATOM 5439 N N . ASP G 1 132 ? 26.613 -101.542 33.359 1.00 35.24 152 ASP G N 1
ATOM 5440 C CA . ASP G 1 132 ? 27.732 -100.708 33.762 1.00 37.29 152 ASP G CA 1
ATOM 5441 C C . ASP G 1 132 ? 28.598 -101.423 34.791 1.00 39.32 152 ASP G C 1
ATOM 5442 O O . ASP G 1 132 ? 29.826 -101.288 34.784 1.00 39.11 152 ASP G O 1
ATOM 5447 N N . LYS G 1 133 ? 27.983 -102.196 35.682 1.00 33.08 153 LYS G N 1
ATOM 5448 C CA . LYS G 1 133 ? 28.779 -102.892 36.678 1.00 36.22 153 LYS G CA 1
ATOM 5449 C C . LYS G 1 133 ? 29.647 -103.954 36.019 1.00 31.74 153 LYS G C 1
ATOM 5450 O O . LYS G 1 133 ? 30.803 -104.167 36.407 1.00 29.92 153 LYS G O 1
ATOM 5456 N N . TRP G 1 134 ? 29.127 -104.601 34.987 1.00 33.69 154 TRP G N 1
ATOM 5457 C CA . TRP G 1 134 ? 29.955 -105.574 34.290 1.00 36.83 154 TRP G CA 1
ATOM 5458 C C . TRP G 1 134 ? 31.164 -104.899 33.639 1.00 39.51 154 TRP G C 1
ATOM 5459 O O . TRP G 1 134 ? 32.299 -105.372 33.776 1.00 35.37 154 TRP G O 1
ATOM 5470 N N . GLN G 1 135 ? 30.947 -103.791 32.926 1.00 37.65 155 GLN G N 1
ATOM 5471 C CA . GLN G 1 135 ? 32.081 -103.101 32.328 1.00 37.63 155 GLN G CA 1
ATOM 5472 C C . GLN G 1 135 ? 33.130 -102.767 33.379 1.00 43.47 155 GLN G C 1
ATOM 5473 O O . GLN G 1 135 ? 34.335 -102.842 33.112 1.00 48.98 155 GLN G O 1
ATOM 5479 N N . SER G 1 136 ? 32.691 -102.430 34.594 1.00 40.70 156 SER G N 1
ATOM 5480 C CA . SER G 1 136 ? 33.629 -101.927 35.592 1.00 40.23 156 SER G CA 1
ATOM 5481 C C . SER G 1 136 ? 34.479 -103.040 36.180 1.00 42.38 156 SER G C 1
ATOM 5482 O O . SER G 1 136 ? 35.653 -102.822 36.495 1.00 42.31 156 SER G O 1
ATOM 5485 N N . LEU G 1 137 ? 33.912 -104.235 36.341 1.00 45.58 157 LEU G N 1
ATOM 5486 C CA . LEU G 1 137 ? 34.536 -105.201 37.233 1.00 49.02 157 LEU G CA 1
ATOM 5487 C C . LEU G 1 137 ? 35.823 -105.729 36.621 1.00 48.50 157 LEU G C 1
ATOM 5488 O O . LEU G 1 137 ? 36.031 -105.655 35.407 1.00 48.97 157 LEU G O 1
ATOM 5493 N N . ASP G 1 138 ? 36.703 -106.247 37.479 1.00 50.27 158 ASP G N 1
ATOM 5494 C CA . ASP G 1 138 ? 38.043 -106.600 37.029 1.00 48.86 158 ASP G CA 1
ATOM 5495 C C . ASP G 1 138 ? 37.986 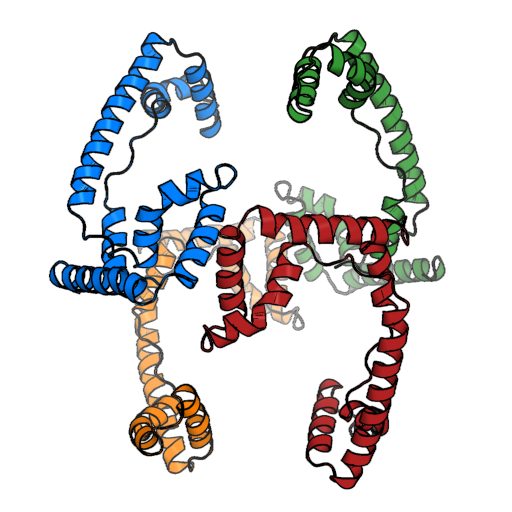-107.817 36.121 1.00 44.73 158 ASP G C 1
ATOM 5496 O O . ASP G 1 138 ? 37.119 -108.677 36.260 1.00 53.28 158 ASP G O 1
ATOM 5501 N N . GLN G 1 139 ? 38.928 -107.884 35.180 1.00 45.69 159 GLN G N 1
ATOM 5502 C CA . GLN G 1 139 ? 38.984 -109.026 34.277 1.00 46.88 159 GLN G CA 1
ATOM 5503 C C . GLN G 1 139 ? 39.031 -110.340 35.044 1.00 49.77 159 GLN G C 1
ATOM 5504 O O . GLN G 1 139 ? 38.420 -111.328 34.624 1.00 50.74 159 GLN G O 1
ATOM 5510 N N . SER G 1 140 ? 39.712 -110.366 36.185 1.00 48.20 160 SER G N 1
ATOM 5511 C CA . SER G 1 140 ? 39.783 -111.598 36.956 1.00 50.91 160 SER G CA 1
ATOM 5512 C C . SER G 1 140 ? 38.393 -112.072 37.363 1.00 49.03 160 SER G C 1
ATOM 5513 O O . SER G 1 140 ? 38.090 -113.267 37.297 1.00 49.09 160 SER G O 1
ATOM 5516 N N . ILE G 1 141 ? 37.521 -111.145 37.771 1.00 45.52 161 ILE G N 1
ATOM 5517 C CA . ILE G 1 141 ? 36.163 -111.542 38.123 1.00 42.69 161 ILE G CA 1
ATOM 5518 C C . ILE G 1 141 ? 35.376 -111.888 36.870 1.00 45.51 161 ILE G C 1
ATOM 5519 O O . ILE G 1 141 ? 34.609 -112.856 36.856 1.00 48.94 161 ILE G O 1
ATOM 5524 N N . LYS G 1 142 ? 35.538 -111.097 35.804 1.00 40.52 162 LYS G N 1
ATOM 5525 C CA . LYS G 1 142 ? 34.977 -111.475 34.513 1.00 39.12 162 LYS G CA 1
ATOM 5526 C C . LYS G 1 142 ? 35.255 -112.934 34.207 1.00 42.26 162 LYS G C 1
ATOM 5527 O O . LYS G 1 142 ? 34.323 -113.728 34.045 1.00 43.90 162 LYS G O 1
ATOM 5533 N N . ASP G 1 143 ? 36.527 -113.319 34.182 1.00 42.41 163 ASP G N 1
ATOM 5534 C CA . ASP G 1 143 ? 36.865 -114.683 33.802 1.00 45.88 163 ASP G CA 1
ATOM 5535 C C . ASP G 1 143 ? 36.111 -115.712 34.631 1.00 48.13 163 ASP G C 1
ATOM 5536 O O . ASP G 1 143 ? 35.793 -116.787 34.116 1.00 50.60 163 ASP G O 1
ATOM 5541 N N . LYS G 1 144 ? 35.792 -115.405 35.896 1.00 45.84 164 LYS G N 1
ATOM 5542 C CA . LYS G 1 144 ? 34.943 -116.312 36.665 1.00 47.94 164 LYS G CA 1
ATOM 5543 C C . LYS G 1 144 ? 33.717 -116.711 35.850 1.00 50.82 164 LYS G C 1
ATOM 5544 O O . LYS G 1 144 ? 33.495 -117.897 35.581 1.00 58.16 164 LYS G O 1
ATOM 5550 N N . TYR G 1 145 ? 32.951 -115.727 35.377 1.00 48.19 165 TYR G N 1
ATOM 5551 C CA . TYR G 1 145 ? 31.705 -116.046 34.682 1.00 50.36 165 TYR G CA 1
ATOM 5552 C C . TYR G 1 145 ? 31.976 -116.591 33.282 1.00 46.41 165 TYR G C 1
ATOM 5553 O O . TYR G 1 145 ? 31.213 -117.424 32.779 1.00 44.93 165 TYR G O 1
ATOM 5562 N N . ILE G 1 146 ? 33.073 -116.160 32.653 1.00 48.61 166 ILE G N 1
ATOM 5563 C CA . ILE G 1 146 ? 33.465 -116.731 31.367 1.00 47.72 166 ILE G CA 1
ATOM 5564 C C . ILE G 1 146 ? 33.972 -118.153 31.560 1.00 50.94 166 ILE G C 1
ATOM 5565 O O . ILE G 1 146 ? 33.870 -119.000 30.662 1.00 51.56 166 ILE G O 1
ATOM 5570 N N . GLN G 1 147 ? 34.534 -118.436 32.736 1.00 51.92 167 GLN G N 1
ATOM 5571 C CA . GLN G 1 147 ? 34.924 -119.802 33.047 1.00 52.37 167 GLN G CA 1
ATOM 5572 C C . GLN G 1 147 ? 33.688 -120.671 33.195 1.00 51.50 167 GLN G C 1
ATOM 5573 O O . GLN G 1 147 ? 33.601 -121.741 32.589 1.00 55.35 167 GLN G O 1
ATOM 5579 N N . GLU G 1 148 ? 32.694 -120.196 33.945 1.00 54.45 168 GLU G N 1
ATOM 5580 C CA . GLU G 1 148 ? 31.485 -120.985 34.151 1.00 57.85 168 GLU G CA 1
ATOM 5581 C C . GLU G 1 148 ? 30.767 -121.267 32.839 1.00 57.65 168 GLU G C 1
ATOM 5582 O O . GLU G 1 148 ? 30.271 -122.382 32.633 1.00 65.00 168 GLU G O 1
ATOM 5588 N N . TYR G 1 149 ? 30.674 -120.268 31.947 1.00 49.62 169 TYR G N 1
ATOM 5589 C CA . TYR G 1 149 ? 29.964 -120.492 30.689 1.00 51.32 169 TYR G CA 1
ATOM 5590 C C . TYR G 1 149 ? 30.564 -121.663 29.927 1.00 59.58 169 TYR G C 1
ATOM 5591 O O . TYR G 1 149 ? 29.836 -122.557 29.474 1.00 58.56 169 TYR G O 1
ATOM 5600 N N . LYS G 1 150 ? 31.895 -121.673 29.780 1.00 62.87 170 LYS G N 1
ATOM 5601 C CA . LYS G 1 150 ? 32.559 -122.732 29.030 1.00 59.24 170 LYS G CA 1
ATOM 5602 C C . LYS G 1 150 ? 32.260 -124.089 29.632 1.00 59.91 170 LYS G C 1
ATOM 5603 O O . LYS G 1 150 ? 31.910 -125.026 28.912 1.00 62.37 170 LYS G O 1
ATOM 5609 N N . LYS G 1 151 ? 32.368 -124.207 30.953 1.00 54.82 171 LYS G N 1
ATOM 5610 C CA . LYS G 1 151 ? 31.834 -125.383 31.624 1.00 59.75 171 LYS G CA 1
ATOM 5611 C C . LYS G 1 151 ? 30.396 -125.635 31.192 1.00 60.93 171 LYS G C 1
ATOM 5612 O O . LYS G 1 151 ? 30.077 -126.681 30.616 1.00 62.61 171 LYS G O 1
ATOM 5618 N N . ALA G 1 152 ? 29.522 -124.656 31.422 1.00 61.73 172 ALA G N 1
ATOM 5619 C CA . ALA G 1 152 ? 28.111 -124.839 31.115 1.00 59.00 172 ALA G CA 1
ATOM 5620 C C . ALA G 1 152 ? 27.900 -125.192 29.645 1.00 60.51 172 ALA G C 1
ATOM 5621 O O . ALA G 1 152 ? 27.048 -126.030 29.324 1.00 62.97 172 ALA G O 1
ATOM 5623 N N . ILE G 1 153 ? 28.680 -124.590 28.737 1.00 57.91 173 ILE G N 1
ATOM 5624 C CA . ILE G 1 153 ? 28.535 -124.925 27.321 1.00 60.82 173 ILE G CA 1
ATOM 5625 C C . ILE G 1 153 ? 29.208 -126.260 27.017 1.00 67.74 173 ILE G C 1
ATOM 5626 O O . ILE G 1 153 ? 28.824 -126.958 26.071 1.00 61.38 173 ILE G O 1
ATOM 5631 N N . GLN G 1 154 ? 30.212 -126.645 27.814 1.00 68.75 174 GLN G N 1
ATOM 5632 C CA . GLN G 1 154 ? 30.880 -127.926 27.593 1.00 69.01 174 GLN G CA 1
ATOM 5633 C C . GLN G 1 154 ? 29.978 -129.078 28.004 1.00 71.28 174 GLN G C 1
ATOM 5634 O O . GLN G 1 154 ? 29.809 -130.050 27.260 1.00 77.44 174 GLN G O 1
ATOM 5640 N N . GLU G 1 155 ? 29.392 -128.982 29.197 1.00 69.83 175 GLU G N 1
ATOM 5641 C CA . GLU G 1 155 ? 28.471 -130.009 29.669 1.00 70.88 175 GLU G CA 1
ATOM 5642 C C . GLU G 1 155 ? 27.256 -130.117 28.761 1.00 65.88 175 GLU G C 1
ATOM 5643 O O . GLU G 1 155 ? 26.787 -131.222 28.466 1.00 73.34 175 GLU G O 1
ATOM 5649 N N . TYR G 1 156 ? 26.726 -128.977 28.317 1.00 63.59 176 TYR G N 1
ATOM 5650 C CA . TYR G 1 156 ? 25.554 -128.989 27.449 1.00 66.32 176 TYR G CA 1
ATOM 5651 C C . TYR G 1 156 ? 25.867 -129.653 26.121 1.00 70.80 176 TYR G C 1
ATOM 5652 O O . TYR G 1 156 ? 25.075 -130.459 25.622 1.00 72.73 176 TYR G O 1
ATOM 5661 N N . ASN G 1 157 ? 27.009 -129.309 25.521 1.00 71.55 177 ASN G N 1
ATOM 5662 C CA . ASN G 1 157 ? 27.423 -129.974 24.292 1.00 72.14 177 ASN G CA 1
ATOM 5663 C C . ASN G 1 157 ? 27.609 -131.467 24.526 1.00 76.43 177 ASN G C 1
ATOM 5664 O O . ASN G 1 157 ? 27.108 -132.293 23.756 1.00 79.83 177 ASN G O 1
ATOM 5669 N N . ALA G 1 158 ? 28.302 -131.834 25.610 1.00 75.36 178 ALA G N 1
ATOM 5670 C CA . ALA G 1 158 ? 28.509 -133.250 25.906 1.00 77.71 178 ALA G CA 1
ATOM 5671 C C . ALA G 1 158 ? 27.190 -133.966 26.188 1.00 76.90 178 ALA G C 1
ATOM 5672 O O . ALA G 1 158 ? 27.001 -135.116 25.773 1.00 80.42 178 ALA G O 1
ATOM 5674 N N . ARG G 1 159 ? 26.261 -133.307 26.886 1.00 76.60 179 ARG G N 1
ATOM 5675 C CA . ARG G 1 159 ? 24.988 -133.949 27.203 1.00 77.36 179 ARG G CA 1
ATOM 5676 C C . ARG G 1 159 ? 24.090 -134.032 25.970 1.00 80.57 179 ARG G C 1
ATOM 5677 O O . ARG G 1 159 ? 23.592 -135.111 25.628 1.00 82.18 179 ARG G O 1
ATOM 5685 N N . TYR G 1 160 ? 23.882 -132.911 25.288 1.00 79.10 180 TYR G N 1
ATOM 5686 C CA . TYR G 1 160 ? 23.121 -132.882 24.037 1.00 78.52 180 TYR G CA 1
ATOM 5687 C C . TYR G 1 160 ? 24.023 -132.417 22.900 1.00 87.22 180 TYR G C 1
ATOM 5688 O O . TYR G 1 160 ? 24.267 -131.200 22.774 1.00 82.87 180 TYR G O 1
ATOM 5697 N N . PRO G 1 161 ? 24.502 -133.351 22.090 1.00 88.41 181 PRO G N 1
ATOM 5698 C CA . PRO G 1 161 ? 25.367 -133.016 20.962 1.00 90.30 181 PRO G CA 1
ATOM 5699 C C . PRO G 1 161 ? 24.573 -132.352 19.846 1.00 91.53 181 PRO G C 1
ATOM 5700 O O . PRO G 1 161 ? 24.921 -132.481 18.676 1.00 85.34 181 PRO G O 1
ATOM 5704 N N . LEU G 1 162 ? 23.514 -131.645 20.225 1.00 91.66 182 LEU G N 1
ATOM 5705 C CA . LEU G 1 162 ? 22.660 -130.941 19.277 1.00 85.34 182 LEU G CA 1
ATOM 5706 C C . LEU G 1 162 ? 21.777 -129.938 20.005 1.00 79.55 182 LEU G C 1
ATOM 5707 O O . LEU G 1 162 ? 21.389 -128.917 19.443 1.00 81.69 182 LEU G O 1
ATOM 6605 N N . ARG J 1 11 ? -7.024 -126.173 -3.484 1.00 96.86 31 ARG J N 1
ATOM 6606 C CA . ARG J 1 11 ? -6.366 -126.871 -4.578 1.00 95.85 31 ARG J CA 1
ATOM 6607 C C . ARG J 1 11 ? -5.144 -126.097 -5.023 1.00 92.10 31 ARG J C 1
ATOM 6608 O O . ARG J 1 11 ? -4.055 -126.649 -5.147 1.00 92.45 31 ARG J O 1
ATOM 6616 N N . THR J 1 12 ? -5.339 -124.808 -5.265 1.00 91.04 32 THR J N 1
ATOM 6617 C CA . THR J 1 12 ? -4.248 -123.948 -5.718 1.00 95.47 32 THR J CA 1
ATOM 6618 C C . THR J 1 12 ? -3.068 -124.030 -4.762 1.00 96.05 32 THR J C 1
ATOM 6619 O O . THR J 1 12 ? -1.906 -124.029 -5.185 1.00 93.89 32 THR J O 1
ATOM 6623 N N . GLN J 1 13 ? -3.352 -124.140 -3.466 1.00 99.60 33 GLN J N 1
ATOM 6624 C CA . GLN J 1 13 ? -2.281 -124.330 -2.499 1.00 102.57 33 GLN J CA 1
ATOM 6625 C C . GLN J 1 13 ? -1.620 -125.687 -2.682 1.00 97.11 33 GLN J C 1
ATOM 6626 O O . GLN J 1 13 ? -0.388 -125.794 -2.665 1.00 92.31 33 GLN J O 1
ATOM 6632 N N . LEU J 1 14 ? -2.427 -126.735 -2.866 1.00 93.77 34 LEU J N 1
ATOM 6633 C CA . LEU J 1 14 ? -1.875 -128.043 -3.200 1.00 92.08 34 LEU J CA 1
ATOM 6634 C C . LEU J 1 14 ? -1.000 -127.942 -4.445 1.00 90.17 34 LEU J C 1
ATOM 6635 O O . LEU J 1 14 ? 0.096 -128.511 -4.498 1.00 92.63 34 LEU J O 1
ATOM 6640 N N . ARG J 1 15 ? -1.456 -127.171 -5.436 1.00 86.58 35 ARG J N 1
ATOM 6641 C CA . ARG J 1 15 ? -0.671 -126.888 -6.633 1.00 78.38 35 ARG J CA 1
ATOM 6642 C C . ARG J 1 15 ? 0.539 -126.009 -6.316 1.00 76.66 35 ARG J C 1
ATOM 6643 O O . ARG J 1 15 ? 1.521 -126.009 -7.067 1.00 68.72 35 ARG J O 1
ATOM 6651 N N . ASN J 1 16 ? 0.496 -125.256 -5.209 1.00 83.72 36 ASN J N 1
ATOM 6652 C CA . ASN J 1 16 ? 1.567 -124.297 -4.935 1.00 88.77 36 ASN J CA 1
ATOM 6653 C C . ASN J 1 16 ? 2.829 -124.998 -4.448 1.00 83.22 36 ASN J C 1
ATOM 6654 O O . ASN J 1 16 ? 3.926 -124.734 -4.953 1.00 78.13 36 ASN J O 1
ATOM 6659 N N . GLU J 1 17 ? 2.697 -125.892 -3.465 1.00 83.51 37 GLU J N 1
ATOM 6660 C CA . GLU J 1 17 ? 3.847 -126.683 -3.041 1.00 88.81 37 GLU J CA 1
ATOM 6661 C C . GLU J 1 17 ? 4.449 -127.448 -4.209 1.00 79.60 37 GLU J C 1
ATOM 6662 O O . GLU J 1 17 ? 5.655 -127.711 -4.229 1.00 81.98 37 GLU J O 1
ATOM 6668 N N . LEU J 1 18 ? 3.628 -127.802 -5.193 1.00 70.93 38 LEU J N 1
ATOM 6669 C CA . LEU J 1 18 ? 4.138 -128.514 -6.354 1.00 68.75 38 LEU J CA 1
ATOM 6670 C C . LEU J 1 18 ? 5.078 -127.643 -7.175 1.00 73.11 38 LEU J C 1
ATOM 6671 O O . LEU J 1 18 ? 6.132 -128.111 -7.625 1.00 71.58 38 LEU J O 1
ATOM 6676 N N . ILE J 1 19 ? 4.722 -126.374 -7.385 1.00 72.97 39 ILE J N 1
ATOM 6677 C CA . ILE J 1 19 ? 5.534 -125.536 -8.262 1.00 75.08 39 ILE J CA 1
ATOM 6678 C C . ILE J 1 19 ? 6.933 -125.343 -7.682 1.00 76.28 39 ILE J C 1
ATOM 6679 O O . ILE J 1 19 ? 7.928 -125.343 -8.417 1.00 78.54 39 ILE J O 1
ATOM 6684 N N . LYS J 1 20 ? 7.039 -125.198 -6.359 1.00 74.05 40 LYS J N 1
ATOM 6685 C CA . LYS J 1 20 ? 8.358 -125.041 -5.747 1.00 77.41 40 LYS J CA 1
ATOM 6686 C C . LYS J 1 20 ? 9.263 -126.230 -6.054 1.00 76.39 40 LYS J C 1
ATOM 6687 O O . LYS J 1 20 ? 10.476 -126.061 -6.239 1.00 78.27 40 LYS J O 1
ATOM 6693 N N . GLN J 1 21 ? 8.691 -127.429 -6.138 1.00 72.85 41 GLN J N 1
ATOM 6694 C CA . GLN J 1 21 ? 9.410 -128.643 -6.511 1.00 69.33 41 GLN J CA 1
ATOM 6695 C C . GLN J 1 21 ? 9.849 -128.679 -7.971 1.00 63.58 41 GLN J C 1
ATOM 6696 O O . GLN J 1 21 ? 10.586 -129.601 -8.343 1.00 60.08 41 GLN J O 1
ATOM 6702 N N . GLY J 1 22 ? 9.408 -127.728 -8.794 1.00 62.69 42 GLY J N 1
ATOM 6703 C CA . GLY J 1 22 ? 9.687 -127.736 -10.212 1.00 63.36 42 GLY J CA 1
ATOM 6704 C C . GLY J 1 22 ? 11.149 -127.500 -10.527 1.00 62.17 42 GLY J C 1
ATOM 6705 O O . GLY J 1 22 ? 11.932 -127.084 -9.664 1.00 59.67 42 GLY J O 1
ATOM 6706 N N . PRO J 1 23 ? 11.547 -127.756 -11.777 1.00 60.24 43 PRO J N 1
ATOM 6707 C CA . PRO J 1 23 ? 12.966 -127.656 -12.126 1.00 56.17 43 PRO J CA 1
ATOM 6708 C C . PRO J 1 23 ? 13.407 -126.205 -12.116 1.00 60.34 43 PRO J C 1
ATOM 6709 O O . PRO J 1 23 ? 12.754 -125.334 -12.696 1.00 57.91 43 PRO J O 1
ATOM 6713 N N . LYS J 1 24 ? 14.501 -125.953 -11.412 1.00 67.21 44 LYS J N 1
ATOM 6714 C CA . LYS J 1 24 ? 15.072 -124.625 -11.288 1.00 67.04 44 LYS J CA 1
ATOM 6715 C C . LYS J 1 24 ? 15.787 -124.216 -12.564 1.00 62.63 44 LYS J C 1
ATOM 6716 O O . LYS J 1 24 ? 16.330 -125.060 -13.265 1.00 61.05 44 LYS J O 1
ATOM 6722 N N . ARG J 1 25 ? 15.798 -122.923 -12.865 1.00 62.51 45 ARG J N 1
ATOM 6723 C CA . ARG J 1 25 ? 16.475 -122.475 -14.069 1.00 63.00 45 ARG J CA 1
ATOM 6724 C C . ARG J 1 25 ? 17.992 -122.587 -13.889 1.00 60.13 45 ARG J C 1
ATOM 6725 O O . ARG J 1 25 ? 18.503 -122.483 -12.777 1.00 64.09 45 ARG J O 1
ATOM 6733 N N . PRO J 1 26 ? 18.720 -122.815 -14.976 1.00 55.72 46 PRO J N 1
ATOM 6734 C CA . PRO J 1 26 ? 20.168 -123.002 -14.837 1.00 51.71 46 PRO J CA 1
ATOM 6735 C C . PRO J 1 26 ? 20.878 -121.678 -14.630 1.00 49.79 46 PRO J C 1
ATOM 6736 O O . PRO J 1 26 ? 20.284 -120.597 -14.619 1.00 53.98 46 PRO J O 1
ATOM 6740 N N . THR J 1 27 ? 22.184 -121.790 -14.451 1.00 51.61 47 THR J N 1
ATOM 6741 C CA . THR J 1 27 ? 23.029 -120.666 -14.110 1.00 45.65 47 THR J CA 1
ATOM 6742 C C . THR J 1 27 ? 23.416 -119.877 -15.346 1.00 50.43 47 THR J C 1
ATOM 6743 O O . THR J 1 27 ? 23.521 -120.420 -16.440 1.00 50.42 47 THR J O 1
ATOM 6747 N N . SER J 1 28 ? 23.667 -118.585 -15.149 1.00 46.07 48 SER J N 1
ATOM 6748 C CA . SER J 1 28 ? 24.267 -117.746 -16.174 1.00 48.01 48 SER J CA 1
ATOM 6749 C C . SER J 1 28 ? 25.644 -118.282 -16.568 1.00 51.19 48 SER J C 1
ATOM 6750 O O . SER J 1 28 ? 26.305 -118.997 -15.808 1.00 47.52 48 SER J O 1
ATOM 6753 N N . ALA J 1 29 ? 26.081 -117.910 -17.775 1.00 46.31 49 ALA J N 1
ATOM 6754 C CA . ALA J 1 29 ? 27.320 -118.461 -18.314 1.00 46.59 49 ALA J CA 1
ATOM 6755 C C . ALA J 1 29 ? 28.537 -118.019 -17.497 1.00 47.07 49 ALA J C 1
ATOM 6756 O O . ALA J 1 29 ? 29.502 -118.782 -17.346 1.00 36.29 49 ALA J O 1
ATOM 6758 N N . TYR J 1 30 ? 28.498 -116.799 -16.947 1.00 45.89 50 TYR J N 1
ATOM 6759 C CA . TYR J 1 30 ? 29.606 -116.294 -16.134 1.00 46.31 50 TYR J CA 1
ATOM 6760 C C . TYR J 1 30 ? 29.965 -117.248 -14.998 1.00 48.23 50 TYR J C 1
ATOM 6761 O O . TYR J 1 30 ? 31.142 -117.413 -14.668 1.00 53.46 50 TYR J O 1
ATOM 6770 N N . PHE J 1 31 ? 28.966 -117.887 -14.389 1.00 48.59 51 PHE J N 1
ATOM 6771 C CA . PHE J 1 31 ? 29.201 -118.693 -13.189 1.00 48.49 51 PHE J CA 1
ATOM 6772 C C . PHE J 1 31 ? 29.832 -120.035 -13.522 1.00 47.08 51 PHE J C 1
ATOM 6773 O O . PHE J 1 31 ? 30.470 -120.660 -12.664 1.00 48.55 51 PHE J O 1
ATOM 6781 N N . LEU J 1 32 ? 29.571 -120.545 -14.727 1.00 43.51 52 LEU J N 1
ATOM 6782 C CA . LEU J 1 32 ? 30.286 -121.722 -15.190 1.00 44.42 52 LEU J CA 1
ATOM 6783 C C . LEU J 1 32 ? 31.761 -121.394 -15.330 1.00 52.73 52 LEU J C 1
ATOM 6784 O O . LEU J 1 32 ? 32.631 -122.122 -14.832 1.00 52.94 52 LEU J O 1
ATOM 6789 N N . TYR J 1 33 ? 32.052 -120.274 -15.988 1.00 49.54 53 TYR J N 1
ATOM 6790 C CA . TYR J 1 33 ? 33.411 -119.768 -16.037 1.00 50.60 53 TYR J CA 1
ATOM 6791 C C . TYR J 1 33 ? 33.969 -119.582 -14.632 1.00 51.37 53 TYR J C 1
ATOM 6792 O O . TYR J 1 33 ? 35.134 -119.901 -14.374 1.00 55.78 53 TYR J O 1
ATOM 6801 N N . LEU J 1 34 ? 33.149 -119.100 -13.699 1.00 46.45 54 LEU J N 1
ATOM 6802 C CA . LEU J 1 34 ? 33.654 -118.873 -12.351 1.00 51.40 54 LEU J CA 1
ATOM 6803 C C . LEU J 1 34 ? 33.737 -120.174 -11.564 1.00 57.49 54 LEU J C 1
ATOM 6804 O O . LEU J 1 34 ? 34.585 -120.316 -10.677 1.00 59.55 54 LEU J O 1
ATOM 6809 N N . GLN J 1 35 ? 32.852 -121.126 -11.835 1.00 58.38 55 GLN J N 1
ATOM 6810 C CA . GLN J 1 35 ? 32.964 -122.388 -11.120 1.00 59.99 55 GLN J CA 1
ATOM 6811 C C . GLN J 1 35 ? 34.241 -123.112 -11.510 1.00 66.55 55 GLN J C 1
ATOM 6812 O O . GLN J 1 35 ? 34.865 -123.777 -10.676 1.00 80.80 55 GLN J O 1
ATOM 6818 N N . ASP J 1 36 ? 34.662 -122.971 -12.769 1.00 62.79 56 ASP J N 1
ATOM 6819 C CA . ASP J 1 36 ? 35.905 -123.595 -13.208 1.00 63.16 56 ASP J CA 1
ATOM 6820 C C . ASP J 1 36 ? 37.115 -122.937 -12.561 1.00 66.49 56 ASP J C 1
ATOM 6821 O O . ASP J 1 36 ? 38.093 -123.613 -12.224 1.00 75.15 56 ASP J O 1
ATOM 6826 N N . HIS J 1 37 ? 37.061 -121.623 -12.365 1.00 60.44 57 HIS J N 1
ATOM 6827 C CA . HIS J 1 37 ? 38.233 -120.837 -12.011 1.00 65.01 57 HIS J CA 1
ATOM 6828 C C . HIS J 1 37 ? 38.218 -120.321 -10.570 1.00 72.82 57 HIS J C 1
ATOM 6829 O O . HIS J 1 37 ? 39.009 -119.429 -10.241 1.00 71.61 57 HIS J O 1
ATOM 6836 N N . ARG J 1 38 ? 37.348 -120.848 -9.703 1.00 74.00 58 ARG J N 1
ATOM 6837 C CA . ARG J 1 38 ? 37.236 -120.287 -8.357 1.00 77.65 58 ARG J CA 1
ATOM 6838 C C . ARG J 1 38 ? 38.485 -120.582 -7.538 1.00 84.13 58 ARG J C 1
ATOM 6839 O O . ARG J 1 38 ? 39.150 -119.661 -7.049 1.00 79.58 58 ARG J O 1
ATOM 6847 N N . SER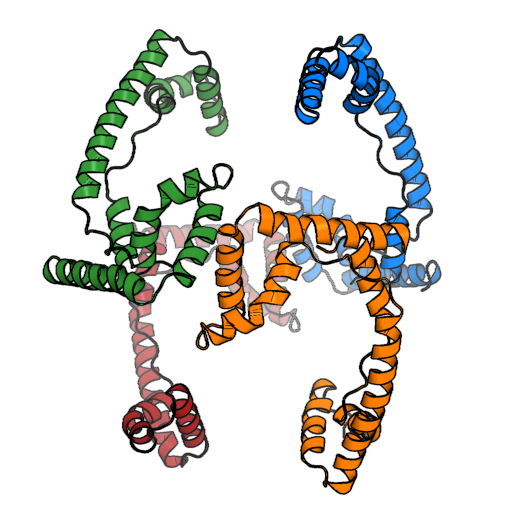 J 1 39 ? 38.811 -121.868 -7.372 1.00 88.99 59 SER J N 1
ATOM 6848 C CA . SER J 1 39 ? 40.049 -122.247 -6.692 1.00 89.02 59 SER J CA 1
ATOM 6849 C C . SER J 1 39 ? 41.244 -121.518 -7.289 1.00 81.74 59 SER J C 1
ATOM 6850 O O . SER J 1 39 ? 42.116 -121.045 -6.556 1.00 86.37 59 SER J O 1
ATOM 6853 N N . GLN J 1 40 ? 41.287 -121.397 -8.620 1.00 81.40 60 GLN J N 1
ATOM 6854 C CA . GLN J 1 40 ? 42.387 -120.684 -9.262 1.00 83.14 60 GLN J CA 1
ATOM 6855 C C . GLN J 1 40 ? 42.503 -119.264 -8.719 1.00 85.96 60 GLN J C 1
ATOM 6856 O O . GLN J 1 40 ? 43.461 -118.946 -8.008 1.00 94.20 60 GLN J O 1
ATOM 6862 N N . PHE J 1 41 ? 41.502 -118.420 -8.972 1.00 84.38 61 PHE J N 1
ATOM 6863 C CA . PHE J 1 41 ? 41.543 -117.039 -8.491 1.00 85.10 61 PHE J CA 1
ATOM 6864 C C . PHE J 1 41 ? 41.911 -116.946 -7.004 1.00 88.35 61 PHE J C 1
ATOM 6865 O O . PHE J 1 41 ? 42.784 -116.156 -6.624 1.00 84.19 61 PHE J O 1
ATOM 6873 N N . VAL J 1 42 ? 41.264 -117.735 -6.139 1.00 91.55 62 VAL J N 1
ATOM 6874 C CA . VAL J 1 42 ? 41.420 -117.481 -4.703 1.00 90.30 62 VAL J CA 1
ATOM 6875 C C . VAL J 1 42 ? 42.768 -117.993 -4.201 1.00 92.77 62 VAL J C 1
ATOM 6876 O O . VAL J 1 42 ? 43.350 -117.440 -3.260 1.00 88.94 62 VAL J O 1
ATOM 6880 N N . LYS J 1 43 ? 43.304 -119.032 -4.835 1.00 94.83 63 LYS J N 1
ATOM 6881 C CA . LYS J 1 43 ? 44.611 -119.513 -4.406 1.00 95.05 63 LYS J CA 1
ATOM 6882 C C . LYS J 1 43 ? 45.731 -118.745 -5.097 1.00 91.76 63 LYS J C 1
ATOM 6883 O O . LYS J 1 43 ? 46.827 -118.593 -4.545 1.00 99.02 63 LYS J O 1
ATOM 6889 N N . GLU J 1 44 ? 45.459 -118.224 -6.292 1.00 85.04 64 GLU J N 1
ATOM 6890 C CA . GLU J 1 44 ? 46.408 -117.316 -6.922 1.00 89.51 64 GLU J CA 1
ATOM 6891 C C . GLU J 1 44 ? 46.296 -115.917 -6.307 1.00 87.73 64 GLU J C 1
ATOM 6892 O O . GLU J 1 44 ? 47.253 -115.136 -6.356 1.00 87.42 64 GLU J O 1
ATOM 6898 N N . ASN J 1 45 ? 45.180 -115.612 -5.640 1.00 85.77 65 ASN J N 1
ATOM 6899 C CA . ASN J 1 45 ? 45.020 -114.311 -4.980 1.00 88.76 65 ASN J CA 1
ATOM 6900 C C . ASN J 1 45 ? 44.511 -114.493 -3.554 1.00 88.21 65 ASN J C 1
ATOM 6901 O O . ASN J 1 45 ? 43.296 -114.362 -3.314 1.00 88.97 65 ASN J O 1
ATOM 6906 N N . PRO J 1 46 ? 45.388 -114.753 -2.562 1.00 81.98 66 PRO J N 1
ATOM 6907 C CA . PRO J 1 46 ? 44.911 -115.194 -1.240 1.00 83.89 66 PRO J CA 1
ATOM 6908 C C . PRO J 1 46 ? 44.506 -114.093 -0.266 1.00 77.94 66 PRO J C 1
ATOM 6909 O O . PRO J 1 46 ? 43.787 -114.374 0.698 1.00 78.18 66 PRO J O 1
ATOM 6913 N N . THR J 1 47 ? 44.974 -112.880 -0.457 1.00 72.81 67 THR J N 1
ATOM 6914 C CA . THR J 1 47 ? 44.686 -111.821 0.489 1.00 70.80 67 THR J CA 1
ATOM 6915 C C . THR J 1 47 ? 43.352 -111.120 0.352 1.00 73.23 67 THR J C 1
ATOM 6916 O O . THR J 1 47 ? 43.020 -110.271 1.170 1.00 66.44 67 THR J O 1
ATOM 6920 N N . LEU J 1 48 ? 42.594 -111.446 -0.682 1.00 72.53 68 LEU J N 1
ATOM 6921 C CA . LEU J 1 48 ? 41.364 -110.703 -0.949 1.00 67.19 68 LEU J CA 1
ATOM 6922 C C . LEU J 1 48 ? 40.135 -111.412 -0.393 1.00 64.51 68 LEU J C 1
ATOM 6923 O O . LEU J 1 48 ? 40.068 -112.645 -0.350 1.00 59.17 68 LEU J O 1
ATOM 6928 N N . ARG J 1 49 ? 39.154 -110.616 0.033 1.00 65.12 69 ARG J N 1
ATOM 6929 C CA . ARG J 1 49 ? 37.908 -111.160 0.538 1.00 61.11 69 ARG J CA 1
ATOM 6930 C C . ARG J 1 49 ? 37.174 -111.880 -0.587 1.00 62.14 69 ARG J C 1
ATOM 6931 O O . ARG J 1 49 ? 37.518 -111.729 -1.762 1.00 61.12 69 ARG J O 1
ATOM 6939 N N . PRO J 1 50 ? 36.181 -112.703 -0.253 1.00 60.65 70 PRO J N 1
ATOM 6940 C CA . PRO J 1 50 ? 35.403 -113.336 -1.324 1.00 59.77 70 PRO J CA 1
ATOM 6941 C C . PRO J 1 50 ? 34.804 -112.329 -2.288 1.00 59.89 70 PRO J C 1
ATOM 6942 O O . PRO J 1 50 ? 35.029 -112.431 -3.500 1.00 61.97 70 PRO J O 1
ATOM 6946 N N . ALA J 1 51 ? 34.061 -111.343 -1.779 1.00 54.86 71 ALA J N 1
ATOM 6947 C CA . ALA J 1 51 ? 33.477 -110.338 -2.657 1.00 57.35 71 ALA J CA 1
ATOM 6948 C C . ALA J 1 51 ? 34.542 -109.665 -3.504 1.00 62.38 71 ALA J C 1
ATOM 6949 O O . ALA J 1 51 ? 34.255 -109.215 -4.615 1.00 59.80 71 ALA J O 1
ATOM 6951 N N . GLU J 1 52 ? 35.777 -109.600 -3.008 1.00 63.34 72 GLU J N 1
ATOM 6952 C CA . GLU J 1 52 ? 36.857 -109.064 -3.825 1.00 60.37 72 GLU J CA 1
ATOM 6953 C C . GLU J 1 52 ? 37.191 -110.009 -4.968 1.00 59.66 72 GLU J C 1
ATOM 6954 O O . GLU J 1 52 ? 37.498 -109.565 -6.079 1.00 57.07 72 GLU J O 1
ATOM 6960 N N . ILE J 1 53 ? 37.140 -111.318 -4.715 1.00 56.58 73 ILE J N 1
ATOM 6961 C CA . ILE J 1 53 ? 37.452 -112.280 -5.766 1.00 55.86 73 ILE J CA 1
ATOM 6962 C C . ILE J 1 53 ? 36.411 -112.206 -6.877 1.00 58.85 73 ILE J C 1
ATOM 6963 O O . ILE J 1 53 ? 36.748 -112.248 -8.066 1.00 56.24 73 ILE J O 1
ATOM 6968 N N . SER J 1 54 ? 35.136 -112.055 -6.513 1.00 53.98 74 SER J N 1
ATOM 6969 C CA . SER J 1 54 ? 34.096 -111.943 -7.528 1.00 51.93 74 SER J CA 1
ATOM 6970 C C . SER J 1 54 ? 34.332 -110.737 -8.423 1.00 49.99 74 SER J C 1
ATOM 6971 O O . SER J 1 54 ? 34.056 -110.785 -9.628 1.00 49.54 74 SER J O 1
ATOM 6974 N N . LYS J 1 55 ? 34.836 -109.644 -7.857 1.00 48.63 75 LYS J N 1
ATOM 6975 C CA . LYS J 1 55 ? 35.115 -108.483 -8.688 1.00 55.41 75 LYS J CA 1
ATOM 6976 C C . LYS J 1 55 ? 36.192 -108.809 -9.716 1.00 61.48 75 LYS J C 1
ATOM 6977 O O . LYS J 1 55 ? 36.024 -108.529 -10.910 1.00 62.29 75 LYS J O 1
ATOM 6983 N N . ILE J 1 56 ? 37.290 -109.430 -9.271 1.00 56.78 76 ILE J N 1
ATOM 6984 C CA . ILE J 1 56 ? 38.319 -109.897 -10.192 1.00 59.06 76 ILE J CA 1
ATOM 6985 C C . ILE J 1 56 ? 37.705 -110.805 -11.250 1.00 55.26 76 ILE J C 1
ATOM 6986 O O . ILE J 1 56 ? 37.877 -110.578 -12.454 1.00 56.29 76 ILE J O 1
ATOM 6991 N N . ALA J 1 57 ? 36.936 -111.812 -10.828 1.00 50.37 77 ALA J N 1
ATOM 6992 C CA . ALA J 1 57 ? 36.386 -112.748 -11.804 1.00 51.34 77 ALA J CA 1
ATOM 6993 C C . ALA J 1 57 ? 35.402 -112.060 -12.747 1.00 51.16 77 ALA J C 1
ATOM 6994 O O . ALA J 1 57 ? 35.234 -112.489 -13.894 1.00 51.27 77 ALA J O 1
ATOM 6996 N N . GLY J 1 58 ? 34.754 -110.985 -12.291 1.00 51.91 78 GLY J N 1
ATOM 6997 C CA . GLY J 1 58 ? 33.927 -110.203 -13.201 1.00 52.45 78 GLY J CA 1
ATOM 6998 C C . GLY J 1 58 ? 34.745 -109.469 -14.246 1.00 52.63 78 GLY J C 1
ATOM 6999 O O . GLY J 1 58 ? 34.411 -109.480 -15.439 1.00 48.58 78 GLY J O 1
ATOM 7000 N N . GLU J 1 59 ? 35.835 -108.821 -13.822 1.00 55.62 79 GLU J N 1
ATOM 7001 C CA . GLU J 1 59 ? 36.716 -108.152 -14.770 1.00 52.37 79 GLU J CA 1
ATOM 7002 C C . GLU J 1 59 ? 37.336 -109.148 -15.733 1.00 51.18 79 GLU J C 1
ATOM 7003 O O . GLU J 1 59 ? 37.551 -108.839 -16.908 1.00 48.70 79 GLU J O 1
ATOM 7009 N N . LYS J 1 60 ? 37.650 -110.345 -15.251 1.00 46.12 80 LYS J N 1
ATOM 7010 C CA . LYS J 1 60 ? 38.252 -111.328 -16.137 1.00 48.93 80 LYS J CA 1
ATOM 7011 C C . LYS J 1 60 ? 37.244 -111.799 -17.170 1.00 50.67 80 LYS J C 1
ATOM 7012 O O . LYS J 1 60 ? 37.591 -112.001 -18.345 1.00 50.41 80 LYS J O 1
ATOM 7018 N N . TRP J 1 61 ? 35.977 -111.930 -16.756 1.00 48.98 81 TRP J N 1
ATOM 7019 C CA . TRP J 1 61 ? 34.919 -112.346 -17.672 1.00 45.60 81 TRP J CA 1
ATOM 7020 C C . TRP J 1 61 ? 34.649 -111.293 -18.736 1.00 41.56 81 TRP J C 1
ATOM 7021 O O . TRP J 1 61 ? 34.272 -111.629 -19.861 1.00 46.23 81 TRP J O 1
ATOM 7032 N N . GLN J 1 62 ? 34.819 -110.015 -18.409 1.00 44.17 82 GLN J N 1
ATOM 7033 C CA . GLN J 1 62 ? 34.545 -108.994 -19.412 1.00 51.60 82 GLN J CA 1
ATOM 7034 C C . GLN J 1 62 ? 35.646 -108.941 -20.467 1.00 56.67 82 GLN J C 1
ATOM 7035 O O . GLN J 1 62 ? 35.361 -108.762 -21.655 1.00 56.34 82 GLN J O 1
ATOM 7041 N N . ASN J 1 63 ? 36.907 -109.116 -20.065 1.00 51.71 83 ASN J N 1
ATOM 7042 C CA . ASN J 1 63 ? 38.023 -109.087 -21.008 1.00 45.33 83 ASN J CA 1
ATOM 7043 C C . ASN J 1 63 ? 38.324 -110.446 -21.634 1.00 45.97 83 ASN J C 1
ATOM 7044 O O . ASN J 1 63 ? 39.248 -110.538 -22.448 1.00 45.74 83 ASN J O 1
ATOM 7049 N N . LEU J 1 64 ? 37.567 -111.487 -21.284 1.00 46.71 84 LEU J N 1
ATOM 7050 C CA . LEU J 1 64 ? 37.895 -112.851 -21.685 1.00 46.23 84 LEU J CA 1
ATOM 7051 C C . LEU J 1 64 ? 37.870 -112.999 -23.203 1.00 43.24 84 LEU J C 1
ATOM 7052 O O . LEU J 1 64 ? 37.107 -112.329 -23.895 1.00 44.69 84 LEU J O 1
ATOM 7057 N N . GLU J 1 65 ? 38.738 -113.869 -23.722 1.00 48.25 85 GLU J N 1
ATOM 7058 C CA . GLU J 1 65 ? 38.768 -114.130 -25.158 1.00 48.63 85 GLU J CA 1
ATOM 7059 C C . GLU J 1 65 ? 37.393 -114.573 -25.613 1.00 52.51 85 GLU J C 1
ATOM 7060 O O . GLU J 1 65 ? 36.746 -115.392 -24.960 1.00 55.89 85 GLU J O 1
ATOM 7066 N N . ALA J 1 66 ? 36.929 -114.010 -26.726 1.00 52.71 86 ALA J N 1
ATOM 7067 C CA . ALA J 1 66 ? 35.548 -114.265 -27.113 1.00 57.86 86 ALA J CA 1
ATOM 7068 C C . ALA J 1 66 ? 35.326 -115.739 -27.432 1.00 55.65 86 ALA J C 1
ATOM 7069 O O . ALA J 1 66 ? 34.267 -116.290 -27.119 1.00 56.12 86 ALA J O 1
ATOM 7071 N N . ASP J 1 67 ? 36.321 -116.404 -28.022 1.00 60.81 87 ASP J N 1
ATOM 7072 C CA . ASP J 1 67 ? 36.160 -117.819 -28.347 1.00 61.22 87 ASP J CA 1
ATOM 7073 C C . ASP J 1 67 ? 36.035 -118.669 -27.087 1.00 55.81 87 ASP J C 1
ATOM 7074 O O . ASP J 1 67 ? 35.360 -119.705 -27.096 1.00 60.77 87 ASP J O 1
ATOM 7079 N N . ILE J 1 68 ? 36.689 -118.260 -25.995 1.00 52.79 88 ILE J N 1
ATOM 7080 C CA . ILE J 1 68 ? 36.473 -118.943 -24.719 1.00 53.02 88 ILE J CA 1
ATOM 7081 C C . ILE J 1 68 ? 35.075 -118.653 -24.184 1.00 53.25 88 ILE J C 1
ATOM 7082 O O . ILE J 1 68 ? 34.358 -119.570 -23.767 1.00 55.35 88 ILE J O 1
ATOM 7087 N N . LYS J 1 69 ? 34.659 -117.380 -24.190 1.00 53.17 89 LYS J N 1
ATOM 7088 C CA . LYS J 1 69 ? 33.325 -117.049 -23.688 1.00 53.90 89 LYS J CA 1
ATOM 7089 C C . LYS J 1 69 ? 32.248 -117.875 -24.385 1.00 53.90 89 LYS J C 1
ATOM 7090 O O . LYS J 1 69 ? 31.277 -118.296 -23.748 1.00 57.50 89 LYS J O 1
ATOM 7096 N N . GLU J 1 70 ? 32.408 -118.141 -25.684 1.00 55.16 90 GLU J N 1
ATOM 7097 C CA . GLU J 1 70 ? 31.355 -118.850 -26.402 1.00 56.42 90 GLU J CA 1
ATOM 7098 C C . GLU J 1 70 ? 31.195 -120.271 -25.881 1.00 61.90 90 GLU J C 1
ATOM 7099 O O . GLU J 1 70 ? 30.070 -120.774 -25.776 1.00 60.78 90 GLU J O 1
ATOM 7105 N N . LYS J 1 71 ? 32.302 -120.931 -25.535 1.00 56.40 91 LYS J N 1
ATOM 7106 C CA . LYS J 1 71 ? 32.193 -122.267 -24.959 1.00 62.68 91 LYS J CA 1
ATOM 7107 C C . LYS J 1 71 ? 31.285 -122.253 -23.739 1.00 63.69 91 LYS J C 1
ATOM 7108 O O . LYS J 1 71 ? 30.468 -123.160 -23.549 1.00 68.61 91 LYS J O 1
ATOM 7114 N N . TYR J 1 72 ? 31.393 -121.214 -22.910 1.00 54.85 92 TYR J N 1
ATOM 7115 C CA . TYR J 1 72 ? 30.528 -121.125 -21.741 1.00 55.50 92 TYR J CA 1
ATOM 7116 C C . TYR J 1 72 ? 29.121 -120.704 -22.135 1.00 57.16 92 TYR J C 1
ATOM 7117 O O . TYR J 1 72 ? 28.138 -121.209 -21.578 1.00 59.41 92 TYR J O 1
ATOM 7126 N N . ILE J 1 73 ? 29.002 -119.802 -23.113 1.00 52.97 93 ILE J N 1
ATOM 7127 C CA . ILE J 1 73 ? 27.680 -119.370 -23.56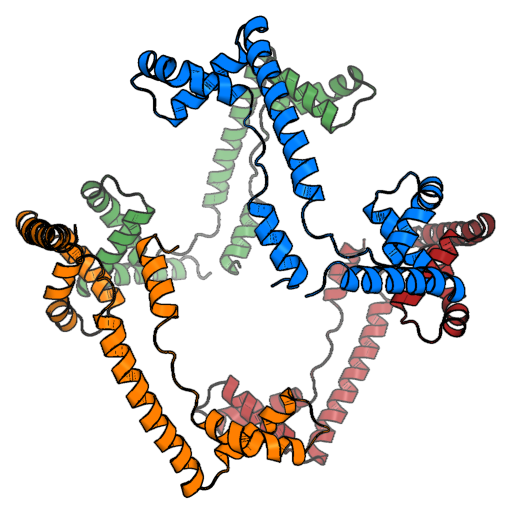0 1.00 50.86 93 ILE J CA 1
ATOM 7128 C C . ILE J 1 73 ? 26.959 -120.514 -24.262 1.00 56.26 93 ILE J C 1
ATOM 7129 O O . ILE J 1 73 ? 25.789 -120.805 -23.973 1.00 56.44 93 ILE J O 1
ATOM 7134 N N . SER J 1 74 ? 27.654 -121.199 -25.176 1.00 61.54 94 SER J N 1
ATOM 7135 C CA . SER J 1 74 ? 27.088 -122.377 -25.818 1.00 60.25 94 SER J CA 1
ATOM 7136 C C . SER J 1 74 ? 26.705 -123.436 -24.790 1.00 59.83 94 SER J C 1
ATOM 7137 O O . SER J 1 74 ? 25.635 -124.042 -24.890 1.00 65.92 94 SER J O 1
ATOM 7140 N N . GLU J 1 75 ? 27.559 -123.664 -23.791 1.00 57.33 95 GLU J N 1
ATOM 7141 C CA . GLU J 1 75 ? 27.226 -124.607 -22.728 1.00 64.46 95 GLU J CA 1
ATOM 7142 C C . GLU J 1 75 ? 25.998 -124.131 -21.960 1.00 63.21 95 GLU J C 1
ATOM 7143 O O . GLU J 1 75 ? 25.052 -124.893 -21.754 1.00 63.98 95 GLU J O 1
ATOM 7149 N N . ARG J 1 76 ? 25.984 -122.853 -21.562 1.00 57.18 96 ARG J N 1
ATOM 7150 C CA . ARG J 1 76 ? 24.800 -122.316 -20.882 1.00 56.69 96 ARG J CA 1
ATOM 7151 C C . ARG J 1 76 ? 23.557 -122.424 -21.752 1.00 59.99 96 ARG J C 1
ATOM 7152 O O . ARG J 1 76 ? 22.477 -122.745 -21.266 1.00 59.77 96 ARG J O 1
ATOM 7160 N N . LYS J 1 77 ? 23.667 -122.058 -23.024 1.00 61.66 97 LYS J N 1
ATOM 7161 C CA . LYS J 1 77 ? 22.546 -122.136 -23.949 1.00 58.87 97 LYS J CA 1
ATOM 7162 C C . LYS J 1 77 ? 21.948 -123.535 -23.984 1.00 61.98 97 LYS J C 1
ATOM 7163 O O . LYS J 1 77 ? 20.733 -123.684 -24.098 1.00 63.22 97 LYS J O 1
ATOM 7169 N N . LYS J 1 78 ? 22.788 -124.573 -23.898 1.00 64.05 98 LYS J N 1
ATOM 7170 C CA . LYS J 1 78 ? 22.261 -125.937 -23.974 1.00 66.55 98 LYS J CA 1
ATOM 7171 C C . LYS J 1 78 ? 21.571 -126.330 -22.674 1.00 65.14 98 LYS J C 1
ATOM 7172 O O . LYS J 1 78 ? 20.557 -127.043 -22.685 1.00 68.40 98 LYS J O 1
ATOM 7178 N N . LEU J 1 79 ? 22.096 -125.862 -21.541 1.00 62.35 99 LEU J N 1
ATOM 7179 C CA . LEU J 1 79 ? 21.449 -126.129 -20.261 1.00 60.39 99 LEU J CA 1
ATOM 7180 C C . LEU J 1 79 ? 20.084 -125.468 -20.196 1.00 58.70 99 LEU J C 1
ATOM 7181 O O . LEU J 1 79 ? 19.114 -126.075 -19.728 1.00 55.64 99 LEU J O 1
ATOM 7186 N N . TYR J 1 80 ? 19.985 -124.222 -20.654 1.00 59.08 100 TYR J N 1
ATOM 7187 C CA . TYR J 1 80 ? 18.703 -123.543 -20.582 1.00 64.54 100 TYR J CA 1
ATOM 7188 C C . TYR J 1 80 ? 17.662 -124.268 -21.422 1.00 65.07 100 TYR J C 1
ATOM 7189 O O . TYR J 1 80 ? 16.553 -124.537 -20.949 1.00 68.86 100 TYR J O 1
ATOM 7198 N N . SER J 1 81 ? 18.021 -124.638 -22.653 1.00 61.86 101 SER J N 1
ATOM 7199 C CA . SER J 1 81 ? 17.104 -125.406 -23.489 1.00 59.02 101 SER J CA 1
ATOM 7200 C C . SER J 1 81 ? 16.694 -126.702 -22.802 1.00 64.20 101 SER J C 1
ATOM 7201 O O . SER J 1 81 ? 15.529 -127.107 -22.876 1.00 70.06 101 SER J O 1
ATOM 7204 N N . GLU J 1 82 ? 17.627 -127.359 -22.110 1.00 59.28 102 GLU J N 1
ATOM 7205 C CA . GLU J 1 82 ? 17.266 -128.551 -21.349 1.00 59.82 102 GLU J CA 1
ATOM 7206 C C . GLU J 1 82 ? 16.359 -128.204 -20.176 1.00 61.35 102 GLU J C 1
ATOM 7207 O O . GLU J 1 82 ? 15.483 -128.993 -19.805 1.00 59.87 102 GLU J O 1
ATOM 7213 N N . TYR J 1 83 ? 16.561 -127.032 -19.570 1.00 64.44 103 TYR J N 1
ATOM 7214 C CA . TYR J 1 83 ? 15.678 -126.597 -18.495 1.00 58.70 103 TYR J CA 1
ATOM 7215 C C . TYR J 1 83 ? 14.287 -126.287 -19.028 1.00 59.54 103 TYR J C 1
ATOM 7216 O O . TYR J 1 83 ? 13.288 -126.812 -18.527 1.00 60.49 103 TYR J O 1
ATOM 7225 N N . GLN J 1 84 ? 14.198 -125.442 -20.057 1.00 60.38 104 GLN J N 1
ATOM 7226 C CA . GLN J 1 84 ? 12.884 -125.010 -20.515 1.00 61.16 104 GLN J CA 1
ATOM 7227 C C . GLN J 1 84 ? 12.133 -126.154 -21.184 1.00 62.65 104 GLN J C 1
ATOM 7228 O O . GLN J 1 84 ? 10.899 -126.177 -21.182 1.00 61.64 104 GLN J O 1
ATOM 7234 N N . LYS J 1 85 ? 12.853 -127.133 -21.730 1.00 63.96 105 LYS J N 1
ATOM 7235 C CA . LYS J 1 85 ? 12.166 -128.338 -22.174 1.00 66.18 105 LYS J CA 1
ATOM 7236 C C . LYS J 1 85 ? 11.670 -129.138 -20.982 1.00 64.79 105 LYS J C 1
ATOM 7237 O O . LYS J 1 85 ? 10.551 -129.664 -20.999 1.00 67.38 105 LYS J O 1
ATOM 7243 N N . ALA J 1 86 ? 12.489 -129.241 -19.934 1.00 60.28 106 ALA J N 1
ATOM 7244 C CA . ALA J 1 86 ? 12.048 -129.952 -18.740 1.00 61.22 106 ALA J CA 1
ATOM 7245 C C . ALA J 1 86 ? 10.896 -129.218 -18.073 1.00 62.21 106 ALA J C 1
ATOM 7246 O O . ALA J 1 86 ? 9.916 -129.841 -17.648 1.00 57.09 106 ALA J O 1
ATOM 7248 N N . LYS J 1 87 ? 10.995 -127.889 -17.990 1.00 61.80 107 LYS J N 1
ATOM 7249 C CA . LYS J 1 87 ? 9.931 -127.087 -17.402 1.00 56.75 107 LYS J CA 1
ATOM 7250 C C . LYS J 1 87 ? 8.608 -127.318 -18.117 1.00 61.97 107 LYS J C 1
ATOM 7251 O O . LYS J 1 87 ? 7.577 -127.517 -17.466 1.00 67.23 107 LYS J O 1
ATOM 7257 N N . LYS J 1 88 ? 8.616 -127.317 -19.453 1.00 64.24 108 LYS J N 1
ATOM 7258 C CA . LYS J 1 88 ? 7.379 -127.541 -20.197 1.00 68.77 108 LYS J CA 1
ATOM 7259 C C . LYS J 1 88 ? 6.735 -128.865 -19.801 1.00 68.02 108 LYS J C 1
ATOM 7260 O O . LYS J 1 88 ? 5.528 -128.928 -19.540 1.00 69.20 108 LYS J O 1
ATOM 7266 N N . GLU J 1 89 ? 7.537 -129.932 -19.725 1.00 64.13 109 GLU J N 1
ATOM 7267 C CA . GLU J 1 89 ? 6.994 -131.255 -19.427 1.00 64.22 109 GLU J CA 1
ATOM 7268 C C . GLU J 1 89 ? 6.475 -131.332 -17.996 1.00 61.97 109 GLU J C 1
ATOM 7269 O O . GLU J 1 89 ? 5.394 -131.876 -17.745 1.00 66.59 109 GLU J O 1
ATOM 7275 N N . PHE J 1 90 ? 7.239 -130.798 -17.046 1.00 59.63 110 PHE J N 1
ATOM 7276 C CA . PHE J 1 90 ? 6.759 -130.662 -15.674 1.00 57.70 110 PHE J CA 1
ATOM 7277 C C . PHE J 1 90 ? 5.461 -129.856 -15.607 1.00 57.71 110 PHE J C 1
ATOM 7278 O O . PHE J 1 90 ? 4.475 -130.291 -14.994 1.00 56.80 110 PHE J O 1
ATOM 7286 N N . ASP J 1 91 ? 5.447 -128.672 -16.215 1.00 53.35 111 ASP J N 1
ATOM 7287 C CA . ASP J 1 91 ? 4.263 -127.829 -16.145 1.00 58.83 111 ASP J CA 1
ATOM 7288 C C . ASP J 1 91 ? 3.051 -128.508 -16.777 1.00 62.76 111 ASP J C 1
ATOM 7289 O O . ASP J 1 91 ? 1.922 -128.345 -16.299 1.00 63.67 111 ASP J O 1
ATOM 7294 N N . GLU J 1 92 ? 3.253 -129.269 -17.855 1.00 63.50 112 GLU J N 1
ATOM 7295 C CA . GLU J 1 92 ? 2.118 -129.965 -18.455 1.00 62.36 112 GLU J CA 1
ATOM 7296 C C . GLU J 1 92 ? 1.555 -131.018 -17.514 1.00 63.71 112 GLU J C 1
ATOM 7297 O O . GLU J 1 92 ? 0.344 -131.259 -17.512 1.00 69.27 112 GLU J O 1
ATOM 7303 N N . LYS J 1 93 ? 2.405 -131.643 -16.697 1.00 64.19 113 LYS J N 1
ATOM 7304 C CA . LYS J 1 93 ? 1.921 -132.635 -15.741 1.00 63.17 113 LYS J CA 1
ATOM 7305 C C . LYS J 1 93 ? 1.182 -132.020 -14.553 1.00 66.13 113 LYS J C 1
ATOM 7306 O O . LYS J 1 93 ? 0.620 -132.773 -13.750 1.00 64.05 113 LYS J O 1
ATOM 7312 N N . LEU J 1 94 ? 1.160 -130.689 -14.425 1.00 62.29 114 LEU J N 1
ATOM 7313 C CA . LEU J 1 94 ? 0.639 -130.052 -13.225 1.00 56.44 114 LEU J CA 1
ATOM 7314 C C . LEU J 1 94 ? -0.887 -130.106 -13.199 1.00 63.71 114 LEU J C 1
ATOM 7315 O O . LEU J 1 94 ? -1.529 -130.351 -14.229 1.00 57.27 114 LEU J O 1
ATOM 7320 N N . PRO J 1 95 ? -1.497 -129.902 -12.031 1.00 64.28 115 PRO J N 1
ATOM 7321 C CA . PRO J 1 95 ? -2.939 -129.723 -11.984 1.00 54.39 115 PRO J CA 1
ATOM 7322 C C . PRO J 1 95 ? -3.318 -128.488 -12.771 1.00 62.55 115 PRO J C 1
ATOM 7323 O O . PRO J 1 95 ? -2.695 -127.423 -12.622 1.00 62.05 115 PRO J O 1
ATOM 7327 N N . PRO J 1 96 ? -4.307 -128.599 -13.640 1.00 59.25 116 PRO J N 1
ATOM 7328 C CA . PRO J 1 96 ? -4.632 -127.477 -14.526 1.00 58.11 116 PRO J CA 1
ATOM 7329 C C . PRO J 1 96 ? -5.182 -126.286 -13.760 1.00 56.41 116 PRO J C 1
ATOM 7330 O O . PRO J 1 96 ? -5.998 -126.425 -12.846 1.00 66.22 116 PRO J O 1
ATOM 7334 N N . LYS J 1 97 ? -4.720 -125.108 -14.148 1.00 54.35 117 LYS J N 1
ATOM 7335 C CA . LYS J 1 97 ? -5.320 -123.864 -13.700 1.00 62.25 117 LYS J CA 1
ATOM 7336 C C . LYS J 1 97 ? -6.814 -123.835 -14.025 1.00 61.92 117 LYS J C 1
ATOM 7337 O O . LYS J 1 97 ? -7.274 -124.425 -15.004 1.00 60.32 117 LYS J O 1
ATOM 7343 N N . LYS J 1 98 ? -7.575 -123.143 -13.184 1.00 64.30 118 LYS J N 1
ATOM 7344 C CA . LYS J 1 98 ? -9.004 -123.003 -13.421 1.00 58.79 118 LYS J CA 1
ATOM 7345 C C . LYS J 1 98 ? -9.251 -122.237 -14.726 1.00 57.77 118 LYS J C 1
ATOM 7346 O O . LYS J 1 98 ? -8.470 -121.357 -15.096 1.00 58.74 118 LYS J O 1
ATOM 7352 N N . PRO J 1 99 ? -10.324 -122.564 -15.447 1.00 56.24 119 PRO J N 1
ATOM 7353 C CA . PRO J 1 99 ? -10.580 -121.878 -16.721 1.00 48.81 119 PRO J CA 1
ATOM 7354 C C . PRO J 1 99 ? -10.873 -120.399 -16.530 1.00 44.04 119 PRO J C 1
ATOM 7355 O O . PRO J 1 99 ? -11.318 -119.950 -15.473 1.00 46.12 119 PRO J O 1
ATOM 7359 N N . ALA J 1 100 ? -10.608 -119.637 -17.582 1.00 44.10 120 ALA J N 1
ATOM 7360 C CA . ALA J 1 100 ? -10.819 -118.201 -17.541 1.00 45.97 120 ALA J CA 1
ATOM 7361 C C . ALA J 1 100 ? -12.302 -117.875 -17.447 1.00 47.76 120 ALA J C 1
ATOM 7362 O O . ALA J 1 100 ? -13.141 -118.504 -18.094 1.00 46.25 120 ALA J O 1
ATOM 7364 N N . GLY J 1 101 ? -12.613 -116.855 -16.649 1.00 51.42 121 GLY J N 1
ATOM 7365 C CA . GLY J 1 101 ? -13.974 -116.421 -16.433 1.00 52.39 121 GLY J CA 1
ATOM 7366 C C . GLY J 1 101 ? -14.584 -115.756 -17.649 1.00 41.96 121 GLY J C 1
ATOM 7367 O O . GLY J 1 101 ? -13.899 -115.424 -18.618 1.00 45.46 121 GLY J O 1
ATOM 7368 N N . PRO J 1 102 ? -15.902 -115.551 -17.607 1.00 44.95 122 PRO J N 1
ATOM 7369 C CA . PRO J 1 102 ? -16.603 -114.991 -18.777 1.00 43.25 122 PRO J CA 1
ATOM 7370 C C . PRO J 1 102 ? -15.946 -113.761 -19.387 1.00 43.08 122 PRO J C 1
ATOM 7371 O O . PRO J 1 102 ? -15.679 -113.759 -20.598 1.00 39.51 122 PRO J O 1
ATOM 7375 N N . PHE J 1 103 ? -15.650 -112.726 -18.593 1.00 40.87 123 PHE J N 1
ATOM 7376 C CA . PHE J 1 103 ? -15.138 -111.490 -19.178 1.00 41.63 123 PHE J CA 1
ATOM 7377 C C . PHE J 1 103 ? -13.840 -111.716 -19.948 1.00 46.17 123 PHE J C 1
ATOM 7378 O O . PHE J 1 103 ? -13.656 -111.147 -21.033 1.00 47.22 123 PHE J O 1
ATOM 7386 N N . ILE J 1 104 ? -12.925 -112.534 -19.407 1.00 39.23 124 ILE J N 1
ATOM 7387 C CA . ILE J 1 104 ? -11.641 -112.748 -20.075 1.00 41.71 124 ILE J CA 1
ATOM 7388 C C . ILE J 1 104 ? -11.842 -113.395 -21.444 1.00 47.22 124 ILE J C 1
ATOM 7389 O O . ILE J 1 104 ? -11.288 -112.931 -22.451 1.00 49.09 124 ILE J O 1
ATOM 7394 N N . LYS J 1 105 ? -12.635 -114.471 -21.510 1.00 45.52 125 LYS J N 1
ATOM 7395 C CA . LYS J 1 105 ? -12.960 -115.059 -22.805 1.00 42.68 125 LYS J CA 1
ATOM 7396 C C . LYS J 1 105 ? -13.408 -113.991 -23.787 1.00 46.80 125 LYS J C 1
ATOM 7397 O O . LYS J 1 105 ? -12.897 -113.921 -24.913 1.00 49.73 125 LYS J O 1
ATOM 7403 N N . TYR J 1 106 ? -14.336 -113.124 -23.365 1.00 45.51 126 TYR J N 1
ATOM 7404 C CA . TYR J 1 106 ? -14.754 -112.029 -24.234 1.00 44.02 126 TYR J CA 1
ATOM 7405 C C . TYR J 1 106 ? -13.576 -111.119 -24.559 1.00 41.09 126 TYR J C 1
ATOM 7406 O O . TYR J 1 106 ? -13.320 -110.818 -25.733 1.00 42.82 126 TYR J O 1
ATOM 7415 N N . ALA J 1 107 ? -12.840 -110.681 -23.538 1.00 37.97 127 ALA J N 1
ATOM 7416 C CA . ALA J 1 107 ? -11.700 -109.811 -23.794 1.00 42.62 127 ALA J CA 1
ATOM 7417 C C . ALA J 1 107 ? -10.743 -110.438 -24.810 1.00 52.13 127 ALA J C 1
ATOM 7418 O O . ALA J 1 107 ? -10.396 -109.810 -25.824 1.00 48.86 127 ALA J O 1
ATOM 7420 N N . ASN J 1 108 ? -10.344 -111.692 -24.578 1.00 49.30 128 ASN J N 1
ATOM 7421 C CA . ASN J 1 108 ? -9.435 -112.359 -25.501 1.00 49.97 128 ASN J CA 1
ATOM 7422 C C . ASN J 1 108 ? -9.987 -112.374 -26.926 1.00 49.36 128 ASN J C 1
ATOM 7423 O O . ASN J 1 108 ? -9.232 -112.207 -27.889 1.00 56.28 128 ASN J O 1
ATOM 7428 N N . GLU J 1 109 ? -11.300 -112.563 -27.089 1.00 44.62 129 GLU J N 1
ATOM 7429 C CA . GLU J 1 109 ? -11.852 -112.658 -28.441 1.00 44.19 129 GLU J CA 1
ATOM 7430 C C . GLU J 1 109 ? -11.823 -111.313 -29.145 1.00 46.61 129 GLU J C 1
ATOM 7431 O O . GLU J 1 109 ? -11.676 -111.249 -30.371 1.00 51.27 129 GLU J O 1
ATOM 7437 N N . VAL J 1 110 ? -11.928 -110.226 -28.382 1.00 48.32 130 VAL J N 1
ATOM 7438 C CA . VAL J 1 110 ? -12.162 -108.906 -28.947 1.00 48.90 130 VAL J CA 1
ATOM 7439 C C . VAL J 1 110 ? -10.935 -108.018 -28.898 1.00 50.36 130 VAL J C 1
ATOM 7440 O O . VAL J 1 110 ? -10.981 -106.893 -29.404 1.00 49.69 130 VAL J O 1
ATOM 7444 N N . ARG J 1 111 ? -9.838 -108.487 -28.302 1.00 50.43 131 ARG J N 1
ATOM 7445 C CA . ARG J 1 111 ? -8.664 -107.638 -28.118 1.00 53.13 131 ARG J CA 1
ATOM 7446 C C . ARG J 1 111 ? -8.117 -107.116 -29.438 1.00 55.53 131 ARG J C 1
ATOM 7447 O O . ARG J 1 111 ? -7.827 -105.921 -29.560 1.00 55.67 131 ARG J O 1
ATOM 7455 N N . SER J 1 112 ? -7.931 -108.001 -30.424 1.00 56.87 132 SER J N 1
ATOM 7456 C CA . SER J 1 112 ? -7.316 -107.596 -31.687 1.00 53.77 132 SER J CA 1
ATOM 7457 C C . SER J 1 112 ? -8.072 -106.434 -32.325 1.00 58.09 132 SER J C 1
ATOM 7458 O O . SER J 1 112 ? -7.468 -105.441 -32.753 1.00 61.01 132 SER J O 1
ATOM 7461 N N . GLN J 1 113 ? -9.402 -106.529 -32.377 1.00 52.45 133 GLN J N 1
ATOM 7462 C CA . GLN J 1 113 ? -10.190 -105.487 -33.020 1.00 47.54 133 GLN J CA 1
ATOM 7463 C C . GLN J 1 113 ? -10.051 -104.160 -32.279 1.00 54.63 133 GLN J C 1
ATOM 7464 O O . GLN J 1 113 ? -9.794 -103.113 -32.892 1.00 57.62 133 GLN J O 1
ATOM 7470 N N . VAL J 1 114 ? -10.198 -104.179 -30.953 1.00 53.66 134 VAL J N 1
ATOM 7471 C CA . VAL J 1 114 ? -10.195 -102.911 -30.233 1.00 56.64 134 VAL J CA 1
ATOM 7472 C C . VAL J 1 114 ? -8.792 -102.329 -30.205 1.00 58.25 134 VAL J C 1
ATOM 7473 O O . VAL J 1 114 ? -8.617 -101.106 -30.152 1.00 61.15 134 VAL J O 1
ATOM 7477 N N . PHE J 1 115 ? -7.769 -103.186 -30.262 1.00 56.98 135 PHE J N 1
ATOM 7478 C CA . PHE J 1 115 ? -6.415 -102.665 -30.373 1.00 55.48 135 PHE J CA 1
ATOM 7479 C C . PHE J 1 115 ? -6.226 -101.964 -31.703 1.00 59.15 135 PHE J C 1
ATOM 7480 O O . PHE J 1 115 ? -5.646 -100.875 -31.761 1.00 63.00 135 PHE J O 1
ATOM 7488 N N . ALA J 1 116 ? -6.729 -102.569 -32.783 1.00 58.70 136 ALA J N 1
ATOM 7489 C CA . ALA J 1 116 ? -6.721 -101.891 -34.071 1.00 54.12 136 ALA J CA 1
ATOM 7490 C C . ALA J 1 116 ? -7.442 -100.552 -33.983 1.00 57.20 136 ALA J C 1
ATOM 7491 O O . ALA J 1 116 ? -7.002 -99.558 -34.571 1.00 60.39 136 ALA J O 1
ATOM 7493 N N . GLN J 1 117 ? -8.533 -100.492 -33.220 1.00 60.29 137 GLN J N 1
ATOM 7494 C CA . GLN J 1 117 ? -9.279 -99.242 -33.128 1.00 58.30 137 GLN J CA 1
ATOM 7495 C C . GLN J 1 117 ? -8.608 -98.246 -32.185 1.00 60.64 137 GLN J C 1
ATOM 7496 O O . GLN J 1 117 ? -8.803 -97.034 -32.327 1.00 61.64 137 GLN J O 1
ATOM 7502 N N . HIS J 1 118 ? -7.809 -98.725 -31.235 1.00 59.18 138 HIS J N 1
ATOM 7503 C CA . HIS J 1 118 ? -7.084 -97.864 -30.303 1.00 59.52 138 HIS J CA 1
ATOM 7504 C C . HIS J 1 118 ? -5.613 -98.229 -30.347 1.00 63.25 138 HIS J C 1
ATOM 7505 O O . HIS J 1 118 ? -5.062 -98.754 -29.374 1.00 65.54 138 HIS J O 1
ATOM 7512 N N . PRO J 1 119 ? -4.933 -97.959 -31.457 1.00 66.71 139 PRO J N 1
ATOM 7513 C CA . PRO J 1 119 ? -3.531 -98.396 -31.553 1.00 68.08 139 PRO J CA 1
ATOM 7514 C C . PRO J 1 119 ? -2.635 -97.792 -30.486 1.00 67.50 139 PRO J C 1
ATOM 7515 O O . PRO J 1 119 ? -1.696 -98.456 -30.030 1.00 69.86 139 PRO J O 1
ATOM 7519 N N . ASP J 1 120 ? -2.925 -96.560 -30.056 1.00 65.36 140 ASP J N 1
ATOM 7520 C CA . ASP J 1 120 ? -2.038 -95.839 -29.144 1.00 63.42 140 ASP J CA 1
ATOM 7521 C C . ASP J 1 120 ? -2.078 -96.414 -27.731 1.00 68.65 140 ASP J C 1
ATOM 7522 O O . ASP J 1 120 ? -1.064 -96.408 -27.024 1.00 74.35 140 ASP J O 1
ATOM 7527 N N . LYS J 1 121 ? -3.237 -96.906 -27.300 1.00 66.88 141 LYS J N 1
ATOM 7528 C CA . LYS J 1 121 ? -3.430 -97.281 -25.905 1.00 64.56 141 LYS J CA 1
ATOM 7529 C C . LYS J 1 121 ? -2.578 -98.493 -25.529 1.00 61.28 141 LYS J C 1
ATOM 7530 O O . LYS J 1 121 ? -2.384 -99.419 -26.325 1.00 54.99 141 LYS J O 1
ATOM 7536 N N . SER J 1 122 ? -2.035 -98.457 -24.312 1.00 56.85 142 SER J N 1
ATOM 7537 C CA . SER J 1 122 ? -1.404 -99.624 -23.718 1.00 53.34 142 SER J CA 1
ATOM 7538 C C . SER J 1 122 ? -2.466 -100.662 -23.396 1.00 52.25 142 SER J C 1
ATOM 7539 O O . SER J 1 122 ? -3.664 -100.391 -23.418 1.00 56.56 142 SER J O 1
ATOM 7542 N N . GLN J 1 123 ? -2.024 -101.871 -23.093 1.00 50.47 143 GLN J N 1
ATOM 7543 C CA . GLN J 1 123 ? -3.004 -102.921 -22.876 1.00 51.04 143 GLN J CA 1
ATOM 7544 C C . GLN J 1 123 ? -3.764 -102.686 -21.569 1.00 50.23 143 GLN J C 1
ATOM 7545 O O . GLN J 1 123 ? -4.960 -102.985 -21.481 1.00 50.91 143 GLN J O 1
ATOM 7551 N N . LEU J 1 124 ? -3.106 -102.092 -20.561 1.00 50.57 144 LEU J N 1
ATOM 7552 C CA . LEU J 1 124 ? -3.856 -101.658 -19.382 1.00 49.04 144 LEU J CA 1
ATOM 7553 C C . LEU J 1 124 ? -5.042 -100.789 -19.787 1.00 50.85 144 LEU J C 1
ATOM 7554 O O . LEU J 1 124 ? -6.193 -101.110 -19.467 1.00 50.37 144 LEU J O 1
ATOM 7559 N N . ASP J 1 125 ? -4.785 -99.707 -20.531 1.00 51.28 145 ASP J N 1
ATOM 7560 C CA . ASP J 1 125 ? -5.870 -98.870 -21.034 1.00 51.95 145 ASP J CA 1
ATOM 7561 C C . ASP J 1 125 ? -6.862 -99.678 -21.862 1.00 50.65 145 ASP J C 1
ATOM 7562 O O . ASP J 1 125 ? -8.079 -99.529 -21.702 1.00 46.42 145 ASP J O 1
ATOM 7567 N N . LEU J 1 126 ? -6.364 -100.544 -22.748 1.00 46.12 146 LEU J N 1
ATOM 7568 C CA . LEU J 1 126 ? -7.265 -101.345 -23.568 1.00 48.42 146 LEU J CA 1
ATOM 7569 C C . LEU J 1 126 ? -8.200 -102.178 -22.701 1.00 48.16 146 LEU J C 1
ATOM 7570 O O . LEU J 1 126 ? -9.390 -102.317 -23.008 1.00 44.05 146 LEU J O 1
ATOM 7575 N N . MET J 1 127 ? -7.686 -102.722 -21.599 1.00 45.98 147 MET J N 1
ATOM 7576 C CA . MET J 1 127 ? -8.536 -103.504 -20.714 1.00 41.57 147 MET J CA 1
ATOM 7577 C C . MET J 1 127 ? -9.605 -102.632 -20.063 1.00 40.85 147 MET J C 1
ATOM 7578 O O . MET J 1 127 ? -10.725 -103.086 -19.809 1.00 37.84 147 MET J O 1
ATOM 7583 N N . LYS J 1 128 ? -9.292 -101.369 -19.810 1.00 42.25 148 LYS J N 1
ATOM 7584 C CA . LYS J 1 128 ? -10.331 -100.472 -19.337 1.00 46.53 148 LYS J CA 1
ATOM 7585 C C . LYS J 1 128 ? -11.411 -100.287 -20.399 1.00 39.41 148 LYS J C 1
ATOM 7586 O O . LYS J 1 128 ? -12.611 -100.343 -20.096 1.00 35.45 148 LYS J O 1
ATOM 7592 N N . ILE J 1 129 ? -10.999 -100.060 -21.653 1.00 36.53 149 ILE J N 1
ATOM 7593 C CA . ILE J 1 129 ? -11.969 -99.926 -22.741 1.00 41.36 149 ILE J CA 1
ATOM 7594 C C . ILE J 1 129 ? -12.799 -101.192 -22.868 1.00 39.59 149 ILE J C 1
ATOM 7595 O O . ILE J 1 129 ? -14.031 -101.142 -22.894 1.00 40.18 149 ILE J O 1
ATOM 7600 N N . ILE J 1 130 ? -12.141 -102.347 -22.925 1.00 35.77 150 ILE J N 1
ATOM 7601 C CA . ILE J 1 130 ? -12.874 -103.595 -23.080 1.00 39.81 150 ILE J CA 1
ATOM 7602 C C . ILE J 1 130 ? -13.839 -103.787 -21.919 1.00 43.11 150 ILE J C 1
ATOM 7603 O O . ILE J 1 130 ? -14.974 -104.256 -22.103 1.00 45.77 150 ILE J O 1
ATOM 7608 N N . GLY J 1 131 ? -13.422 -103.385 -20.715 1.00 40.92 151 GLY J N 1
ATOM 7609 C CA . GLY J 1 131 ? -14.313 -103.479 -19.575 1.00 36.01 151 GLY J CA 1
ATOM 7610 C C . GLY J 1 131 ? -15.577 -102.687 -19.795 1.00 38.51 151 GLY J C 1
ATOM 7611 O O . GLY J 1 131 ? -16.683 -103.180 -19.565 1.00 38.03 151 GLY J O 1
ATOM 7612 N N . ASP J 1 132 ? -15.436 -101.460 -20.283 1.00 38.43 152 ASP J N 1
ATOM 7613 C CA . ASP J 1 132 ? -16.616 -100.676 -20.600 1.00 39.50 152 ASP J CA 1
ATOM 7614 C C . ASP J 1 132 ? -17.437 -101.352 -21.691 1.00 43.00 152 ASP J C 1
ATOM 7615 O O . ASP J 1 132 ? -18.670 -101.380 -21.624 1.00 47.25 152 ASP J O 1
ATOM 7620 N N . LYS J 1 133 ? -16.766 -101.927 -22.694 1.00 36.82 153 LYS J N 1
ATOM 7621 C CA . LYS J 1 133 ? -17.476 -102.666 -23.730 1.00 38.88 153 LYS J CA 1
ATOM 7622 C C . LYS J 1 133 ? -18.283 -103.809 -23.134 1.00 43.16 153 LYS J C 1
ATOM 7623 O O . LYS J 1 133 ? -19.459 -103.993 -23.479 1.00 39.45 153 LYS J O 1
ATOM 7629 N N . TRP J 1 134 ? -17.684 -104.574 -22.219 1.00 39.09 154 TRP J N 1
ATOM 7630 C CA . TRP J 1 134 ? -18.443 -105.652 -21.591 1.00 40.08 154 TRP J CA 1
ATOM 7631 C C . TRP J 1 134 ? -19.652 -105.106 -20.828 1.00 42.69 154 TRP J C 1
ATOM 7632 O O . TRP J 1 134 ? -20.770 -105.612 -20.984 1.00 37.55 154 TRP J O 1
ATOM 7643 N N . GLN J 1 135 ? -19.456 -104.078 -19.996 1.00 44.55 155 GLN J N 1
ATOM 7644 C CA . GLN J 1 135 ? -20.598 -103.489 -19.302 1.00 40.66 155 GLN J CA 1
ATOM 7645 C C . GLN J 1 135 ? -21.682 -103.098 -20.292 1.00 42.14 155 GLN J C 1
ATOM 7646 O O . GLN J 1 135 ? -22.867 -103.367 -20.067 1.00 44.35 155 GLN J O 1
ATOM 7652 N N . SER J 1 136 ? -21.289 -102.496 -21.415 1.00 43.05 156 SER J N 1
ATOM 7653 C CA . SER J 1 136 ? -22.246 -102.095 -22.431 1.00 42.67 156 SER J CA 1
ATOM 7654 C C . SER J 1 136 ? -22.788 -103.267 -23.221 1.00 38.88 156 SER J C 1
ATOM 7655 O O . SER J 1 136 ? -23.703 -103.072 -24.018 1.00 36.62 156 SER J O 1
ATOM 7658 N N . LEU J 1 137 ? -22.255 -104.466 -23.029 1.00 40.68 157 LEU J N 1
ATOM 7659 C CA . LEU J 1 137 ? -22.627 -105.592 -23.881 1.00 41.73 157 LEU J CA 1
ATOM 7660 C C . LEU J 1 137 ? -24.098 -105.967 -23.705 1.00 44.43 157 LEU J C 1
ATOM 7661 O O . LEU J 1 137 ? -24.656 -105.886 -22.606 1.00 44.15 157 LEU J O 1
ATOM 7666 N N . ASP J 1 138 ? -24.726 -106.386 -24.807 1.00 42.27 158 ASP J N 1
ATOM 7667 C CA . ASP J 1 138 ? -26.077 -106.942 -24.745 1.00 41.00 158 ASP J CA 1
ATOM 7668 C C . ASP J 1 138 ? -26.124 -108.111 -23.768 1.00 37.72 158 ASP J C 1
ATOM 7669 O O . ASP J 1 138 ? -25.224 -108.952 -23.732 1.00 43.87 158 ASP J O 1
ATOM 7674 N N . GLN J 1 139 ? -27.188 -108.162 -22.972 1.00 44.95 159 GLN J N 1
ATOM 7675 C CA . GLN J 1 139 ? -27.326 -109.227 -21.988 1.00 39.41 159 GLN J CA 1
ATOM 7676 C C . GLN J 1 139 ? -27.269 -110.602 -22.642 1.00 42.04 159 GLN J C 1
ATOM 7677 O O . GLN J 1 139 ? -26.724 -111.551 -22.072 1.00 42.22 159 GLN J O 1
ATOM 7683 N N . SER J 1 140 ? -27.815 -110.729 -23.843 1.00 41.11 160 SER J N 1
ATOM 7684 C CA . SER J 1 140 ? -27.819 -112.023 -24.506 1.00 42.82 160 SER J CA 1
ATOM 7685 C C . SER J 1 140 ? -26.411 -112.450 -24.901 1.00 45.46 160 SER J C 1
ATOM 7686 O O . SER J 1 140 ? -26.090 -113.644 -24.898 1.00 45.56 160 SER J O 1
ATOM 7689 N N . ILE J 1 141 ? -25.552 -111.493 -25.253 1.00 44.27 161 ILE J N 1
ATOM 7690 C CA . ILE J 1 141 ? -24.194 -111.853 -25.643 1.00 41.03 161 ILE J CA 1
ATOM 7691 C C . ILE J 1 141 ? -23.390 -112.257 -24.417 1.00 41.60 161 ILE J C 1
ATOM 7692 O O . ILE J 1 141 ? -22.684 -113.275 -24.428 1.00 38.92 161 ILE J O 1
ATOM 7697 N N . LYS J 1 142 ? -23.499 -111.474 -23.335 1.00 45.82 162 LYS J N 1
ATOM 7698 C CA . LYS J 1 142 ? -22.943 -111.883 -22.045 1.00 39.08 162 LYS J CA 1
ATOM 7699 C C . LYS J 1 142 ? -23.271 -113.339 -21.734 1.00 40.21 162 LYS J C 1
ATOM 7700 O O . LYS J 1 142 ? -22.373 -114.130 -21.424 1.00 37.20 162 LYS J O 1
ATOM 7706 N N . ASP J 1 143 ? -24.553 -113.717 -21.839 1.00 41.90 163 ASP J N 1
ATOM 7707 C CA . ASP J 1 143 ? -24.960 -115.066 -21.458 1.00 41.16 163 ASP J CA 1
ATOM 7708 C C . ASP J 1 143 ? -24.141 -116.111 -22.195 1.00 40.64 163 ASP J C 1
ATOM 7709 O O . ASP J 1 143 ? -23.739 -117.122 -21.606 1.00 40.71 163 ASP J O 1
ATOM 7714 N N . LYS J 1 144 ? -23.859 -115.869 -23.477 1.00 40.93 164 LYS J N 1
ATOM 7715 C CA . LYS J 1 144 ? -23.022 -116.794 -24.228 1.00 41.79 164 LYS J CA 1
ATOM 7716 C C . LYS J 1 144 ? -21.726 -117.072 -23.482 1.00 44.05 164 LYS J C 1
ATOM 7717 O O . LYS J 1 144 ? -21.302 -118.225 -23.365 1.00 44.18 164 LYS J O 1
ATOM 7723 N N . TYR J 1 145 ? -21.098 -116.033 -22.937 1.00 40.57 165 TYR J N 1
ATOM 7724 C CA . TYR J 1 145 ? -19.877 -116.265 -22.177 1.00 42.45 165 TYR J CA 1
ATOM 7725 C C . TYR J 1 145 ? -20.178 -116.892 -20.818 1.00 43.52 165 TYR J C 1
ATOM 7726 O O . TYR J 1 145 ? -19.452 -117.784 -20.369 1.00 42.88 165 TYR J O 1
ATOM 7735 N N . ILE J 1 146 ? -21.258 -116.468 -20.163 1.00 43.02 166 ILE J N 1
ATOM 7736 C CA . ILE J 1 146 ? -21.613 -117.075 -18.885 1.00 36.11 166 ILE J CA 1
ATOM 7737 C C . ILE J 1 146 ? -21.865 -118.564 -19.059 1.00 42.69 166 ILE J C 1
ATOM 7738 O O . ILE J 1 146 ? -21.287 -119.395 -18.344 1.00 47.18 166 ILE J O 1
ATOM 7743 N N . GLN J 1 147 ? -22.664 -118.912 -20.051 1.00 42.62 167 GLN J N 1
ATOM 7744 C CA . GLN J 1 147 ? -22.945 -120.303 -20.320 1.00 46.43 167 GLN J CA 1
ATOM 7745 C C . GLN J 1 147 ? -21.652 -121.017 -20.685 1.00 47.16 167 GLN J C 1
ATOM 7746 O O . GLN J 1 147 ? -21.401 -122.131 -20.254 1.00 46.84 167 GLN J O 1
ATOM 7752 N N . GLU J 1 148 ? -20.831 -120.355 -21.484 1.00 48.02 168 GLU J N 1
ATOM 7753 C CA . GLU J 1 148 ? -19.554 -120.909 -21.915 1.00 49.80 168 GLU J CA 1
ATOM 7754 C C . GLU J 1 148 ? -18.673 -121.219 -20.719 1.00 49.05 168 GLU J C 1
ATOM 7755 O O . GLU J 1 148 ? -17.959 -122.228 -20.708 1.00 54.99 168 GLU J O 1
ATOM 7761 N N . TYR J 1 149 ? -18.724 -120.367 -19.694 1.00 45.49 169 TYR J N 1
ATOM 7762 C CA . TYR J 1 149 ? -17.888 -120.576 -18.521 1.00 49.79 169 TYR J CA 1
ATOM 7763 C C . TYR J 1 149 ? -18.408 -121.723 -17.675 1.00 55.72 169 TYR J C 1
ATOM 7764 O O . TYR J 1 149 ? -17.635 -122.593 -17.254 1.00 57.20 169 TYR J O 1
ATOM 7773 N N . LYS J 1 150 ? -19.717 -121.722 -17.403 1.00 53.45 170 LYS J N 1
ATOM 7774 C CA . LYS J 1 150 ? -20.313 -122.749 -16.558 1.00 51.58 170 LYS J CA 1
ATOM 7775 C C . LYS J 1 150 ? -20.023 -124.143 -17.092 1.00 56.21 170 LYS J C 1
ATOM 7776 O O . LYS J 1 150 ? -19.668 -125.047 -16.322 1.00 57.41 170 LYS J O 1
ATOM 7782 N N . LYS J 1 151 ? -20.155 -124.335 -18.409 1.00 50.40 171 LYS J N 1
ATOM 7783 C CA . LYS J 1 151 ? -19.823 -125.626 -19.000 1.00 52.23 171 LYS J CA 1
ATOM 7784 C C . LYS J 1 151 ? -18.356 -125.949 -18.796 1.00 56.97 171 LYS J C 1
ATOM 7785 O O . LYS J 1 151 ? -18.002 -127.076 -18.430 1.00 60.37 171 LYS J O 1
ATOM 7791 N N . ALA J 1 152 ? -17.486 -124.967 -19.016 1.00 54.86 172 ALA J N 1
ATOM 7792 C CA . ALA J 1 152 ? -16.060 -125.214 -18.865 1.00 50.54 172 ALA J CA 1
ATOM 7793 C C . ALA J 1 152 ? -15.721 -125.567 -17.427 1.00 57.01 172 ALA J C 1
ATOM 7794 O O . ALA J 1 152 ? -14.978 -126.520 -17.173 1.00 61.02 172 ALA J O 1
ATOM 7796 N N . ILE J 1 153 ? -16.258 -124.816 -16.464 1.00 55.34 173 ILE J N 1
ATOM 7797 C CA . ILE J 1 153 ? -15.843 -125.053 -15.089 1.00 54.42 173 ILE J CA 1
ATOM 7798 C C . ILE J 1 153 ? -16.458 -126.341 -14.562 1.00 59.66 173 ILE J C 1
ATOM 7799 O O . ILE J 1 153 ? -15.826 -127.075 -13.800 1.00 61.69 173 ILE J O 1
ATOM 7804 N N . GLN J 1 154 ? -17.683 -126.656 -14.979 1.00 60.82 174 GLN J N 1
ATOM 7805 C CA . GLN J 1 154 ? -18.281 -127.913 -14.550 1.00 60.61 174 GLN J CA 1
ATOM 7806 C C . GLN J 1 154 ? -17.460 -129.090 -15.041 1.00 62.07 174 GLN J C 1
ATOM 7807 O O . GLN J 1 154 ? -17.327 -130.102 -14.346 1.00 67.85 174 GLN J O 1
ATOM 7813 N N . GLU J 1 155 ? -16.894 -128.967 -16.238 1.00 63.24 175 GLU J N 1
ATOM 7814 C CA . GLU J 1 155 ? -16.014 -129.999 -16.763 1.00 65.08 175 GLU J CA 1
ATOM 7815 C C . GLU J 1 155 ? -14.678 -129.983 -16.038 1.00 67.55 175 GLU J C 1
ATOM 7816 O O . GLU J 1 155 ? -14.087 -131.038 -15.774 1.00 66.93 175 GLU J O 1
ATOM 7822 N N . TYR J 1 156 ? -14.193 -128.792 -15.701 1.00 63.46 176 TYR J N 1
ATOM 7823 C CA . TYR J 1 156 ? -12.984 -128.696 -14.901 1.00 63.52 176 TYR J CA 1
ATOM 7824 C C . TYR J 1 156 ? -13.154 -129.434 -13.578 1.00 68.33 176 TYR J C 1
ATOM 7825 O O . TYR J 1 156 ? -12.288 -130.221 -13.187 1.00 70.85 176 TYR J O 1
ATOM 7834 N N . ASN J 1 157 ? -14.292 -129.235 -12.902 1.00 70.48 177 ASN J N 1
ATOM 7835 C CA . ASN J 1 157 ? -14.540 -129.913 -11.631 1.00 66.88 177 ASN J CA 1
ATOM 7836 C C . ASN J 1 157 ? -14.683 -131.413 -11.813 1.00 72.00 177 ASN J C 1
ATOM 7837 O O . ASN J 1 157 ? -14.648 -132.162 -10.828 1.00 78.61 177 ASN J O 1
ATOM 7842 N N . ALA J 1 158 ? -14.886 -131.875 -13.048 1.00 67.69 178 ALA J N 1
ATOM 7843 C CA . ALA J 1 158 ? -14.968 -133.313 -13.267 1.00 72.65 178 ALA J CA 1
ATOM 7844 C C . ALA J 1 158 ? -13.584 -133.953 -13.169 1.00 77.92 178 ALA J C 1
ATOM 7845 O O . ALA J 1 158 ? -13.422 -135.006 -12.545 1.00 78.85 178 ALA J O 1
ATOM 7847 N N . ARG J 1 159 ? -12.562 -133.346 -13.777 1.00 77.77 179 ARG J N 1
ATOM 7848 C CA . ARG J 1 159 ? -11.188 -133.841 -13.615 1.00 77.79 179 ARG J CA 1
ATOM 7849 C C . ARG J 1 159 ? -10.483 -133.086 -12.480 1.00 79.91 179 ARG J C 1
ATOM 7850 O O . ARG J 1 159 ? -9.591 -132.254 -12.686 1.00 81.48 179 ARG J O 1
ATOM 7858 N N . TYR J 1 160 ? -10.877 -133.452 -11.250 1.00 76.58 180 TYR J N 1
ATOM 7859 C CA . TYR J 1 160 ? -10.698 -132.622 -10.063 1.00 79.83 180 TYR J CA 1
ATOM 7860 C C . TYR J 1 160 ? -11.500 -133.254 -8.921 1.00 82.20 180 TYR J C 1
ATOM 7861 O O . TYR J 1 160 ? -12.227 -134.230 -9.153 1.00 79.80 180 TYR J O 1
ATOM 7870 N N . PRO J 1 161 ? -11.378 -132.768 -7.672 1.00 77.91 181 PRO J N 1
ATOM 7871 C CA . PRO J 1 161 ? -12.364 -133.226 -6.690 1.00 79.40 181 PRO J CA 1
ATOM 7872 C C . PRO J 1 161 ? -13.798 -132.823 -7.036 1.00 88.55 181 PRO J C 1
ATOM 7873 O O . PRO J 1 161 ? -14.008 -131.871 -7.795 1.00 86.68 181 PRO J O 1
#